Protein AF-0000000067827170 (afdb_homodimer)

pLDDT: mean 84.2, std 17.46, range [22.89, 98.19]

Secondary structure (DSSP, 8-state):
---------------EE-------SS-TTTTHHHHHHHHHHHH-SS-B--HHHHHHHHHHHHHHHTT-EEEEETTS-EES---EEEEETTTTEEEEEEEE-TT----HHHHHHHHHH--SSEEEEEEEEEEEEEEE-SS-EEEEEEE----HHHHHHHH-TT-SEEEEE---SSEEEEEEEETTEEEEEEEE-SSSEEEEEEETT----HHHHHHHHHHHHHHHHHHHHHHHHHHHTTS-TT-HHHHHHHHHHHHHHHHHHHHHHHHHHT----S-GGG--HHHHHHHHGGGS-HHHHHHHHHH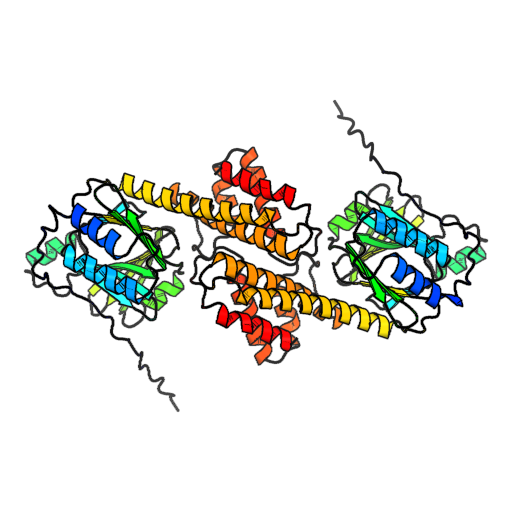HHHHHHHHS--------HHHHHHHHHHHHHH-/---------------EE-------SS-TTTTHHHHHHHHHHHH-SS-B--HHHHHHHHHHHHHHHTT-EEEEETTS-EES---EEEEETTTTEEEEEEEE-TT----HHHHHHHHHH--SSEEEEEEEEEEEEEEE-SS-EEEEEEE----HHHHHHHH-TT-SEEEEE---SSEEEEEEEETTEEEEEEEE-SSSEEEEEEETT----HHHHHHHHHHHHHHHHHHHHHHHHHHHTTS-TT-HHHHHHHHHHHHHHHHHHHHHHHHHHT----S-GGG--HHHHHHHHGGGS-HHHHHHHHHHHHHHHHHHS--------HHHHHHHHHHHHHH-

Structure (mmCIF, N/CA/C/O backbone):
data_AF-0000000067827170-model_v1
#
loop_
_entity.id
_entity.type
_entity.pdbx_description
1 polymer 'Sll1401 protein'
#
loop_
_atom_site.group_PDB
_atom_site.id
_atom_site.type_symbol
_atom_site.label_atom_id
_atom_site.label_alt_id
_atom_site.label_comp_id
_atom_site.label_asym_id
_atom_site.label_entity_id
_atom_site.label_seq_id
_atom_site.pdbx_PDB_ins_code
_atom_site.Cartn_x
_atom_site.Cartn_y
_atom_site.Cartn_z
_atom_site.occupancy
_atom_site.B_iso_or_equiv
_atom_site.auth_seq_id
_atom_site.auth_comp_id
_atom_site.auth_asym_id
_atom_site.auth_atom_id
_atom_site.pdbx_PDB_model_num
ATOM 1 N N . MET A 1 1 ? -46.312 14.75 2.396 1 23.09 1 MET A N 1
ATOM 2 C CA . MET A 1 1 ? -45.906 14.984 3.783 1 23.09 1 MET A CA 1
ATOM 3 C C . MET A 1 1 ? -44.438 15.344 3.879 1 23.09 1 MET A C 1
ATOM 5 O O . MET A 1 1 ? -43.562 14.617 3.361 1 23.09 1 MET A O 1
ATOM 9 N N . ARG A 1 2 ? -44.031 16.672 4 1 23 2 ARG A N 1
ATOM 10 C CA . ARG A 1 2 ? -42.781 17.453 3.965 1 23 2 ARG A CA 1
ATOM 11 C C . ARG A 1 2 ? -41.875 17.109 5.137 1 23 2 ARG A C 1
ATOM 13 O O . ARG A 1 2 ? -42.281 17.203 6.297 1 23 2 ARG A O 1
ATOM 20 N N . TYR A 1 3 ? -41.219 16.031 5.035 1 24.3 3 TYR A N 1
ATOM 21 C CA . TYR A 1 3 ? -40.438 15.609 6.188 1 24.3 3 TYR A CA 1
ATOM 22 C C . TYR A 1 3 ? -39.5 16.734 6.652 1 24.3 3 TYR A C 1
ATOM 24 O O . TYR A 1 3 ? -38.812 17.375 5.836 1 24.3 3 TYR A O 1
ATOM 32 N N . LYS A 1 4 ? -39.844 17.516 7.754 1 23.12 4 LYS A N 1
ATOM 33 C CA . LYS A 1 4 ? -39.125 18.609 8.43 1 23.12 4 LYS A CA 1
ATOM 34 C C . LYS A 1 4 ? -37.75 18.172 8.906 1 23.12 4 LYS A C 1
ATOM 36 O O . LYS A 1 4 ? -37.625 17.25 9.719 1 23.12 4 LYS A O 1
ATOM 41 N N . VAL A 1 5 ? -36.844 18.078 8.031 1 22.89 5 VAL A N 1
ATOM 42 C CA . VAL A 1 5 ? -35.469 17.766 8.336 1 22.89 5 VAL A CA 1
ATOM 43 C C . VAL A 1 5 ? -34.969 18.672 9.461 1 22.89 5 VAL A C 1
ATOM 45 O O . VAL A 1 5 ? -34.969 19.891 9.336 1 22.89 5 VAL A O 1
ATOM 48 N N . ASP A 1 6 ? -35.312 18.281 10.719 1 23.28 6 ASP A N 1
ATOM 49 C CA . ASP A 1 6 ? -34.875 18.953 11.945 1 23.28 6 ASP A CA 1
ATOM 50 C C . ASP A 1 6 ? -33.406 19.281 11.891 1 23.28 6 ASP A C 1
ATOM 52 O O . ASP A 1 6 ? -32.562 18.391 11.734 1 23.28 6 ASP A O 1
ATOM 56 N N . LEU A 1 7 ? -33 20.375 11.406 1 23.2 7 LEU A N 1
ATOM 57 C CA . LEU A 1 7 ? -31.781 21.172 11.227 1 23.2 7 LEU A CA 1
ATOM 58 C C . LEU A 1 7 ? -31.047 21.344 12.555 1 23.2 7 LEU A C 1
ATOM 60 O O . LEU A 1 7 ? -30.328 22.328 12.742 1 23.2 7 LEU A O 1
ATOM 64 N N . GLU A 1 8 ? -31.609 20.734 13.68 1 26.3 8 GLU A N 1
ATOM 65 C CA . GLU A 1 8 ? -30.906 21.094 14.906 1 26.3 8 GLU A CA 1
ATOM 66 C C . GLU A 1 8 ? -29.422 20.734 14.812 1 26.3 8 GLU A C 1
ATOM 68 O O . GLU A 1 8 ? -29.062 19.562 14.766 1 26.3 8 GLU A O 1
ATOM 73 N N . SER A 1 9 ? -28.734 21.438 14.039 1 23.7 9 SER A N 1
ATOM 74 C CA . SER A 1 9 ? -27.281 21.328 13.922 1 23.7 9 SER A CA 1
ATOM 75 C C . SER A 1 9 ? -26.609 21.406 15.281 1 23.7 9 SER A C 1
ATOM 77 O O . SER A 1 9 ? -26.812 22.375 16.031 1 23.7 9 SER A O 1
ATOM 79 N N . PRO A 1 10 ? -26.531 20.391 16.125 1 28.98 10 PRO A N 1
ATOM 80 C CA . PRO A 1 10 ? -25.891 20.484 17.453 1 28.98 10 PRO A CA 1
ATOM 81 C C . PRO A 1 10 ? -24.562 21.219 17.406 1 28.98 10 PRO A C 1
ATOM 83 O O . PRO A 1 10 ? -23.578 20.688 16.875 1 28.98 10 PRO A O 1
ATOM 86 N N . PHE A 1 11 ? -24.5 22.484 17.016 1 26.69 11 PHE A N 1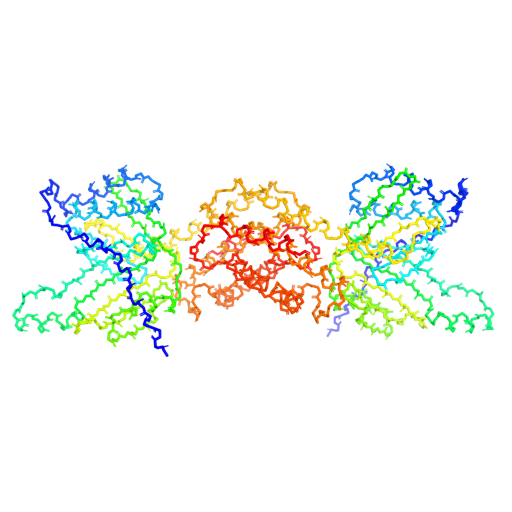
ATOM 87 C CA . PHE A 1 11 ? -23.328 23.359 17.172 1 26.69 11 PHE A CA 1
ATOM 88 C C . PHE A 1 11 ? -22.75 23.25 18.578 1 26.69 11 PHE A C 1
ATOM 90 O O . PHE A 1 11 ? -23.406 23.641 19.547 1 26.69 11 PHE A O 1
ATOM 97 N N . TYR A 1 12 ? -22.062 22.234 18.859 1 27.62 12 TYR A N 1
ATOM 98 C CA . TYR A 1 12 ? -21.344 22.125 20.125 1 27.62 12 TYR A CA 1
ATOM 99 C C . TYR A 1 12 ? -20.672 23.438 20.484 1 27.62 12 TYR A C 1
ATOM 101 O O . TYR A 1 12 ? -20.312 24.219 19.594 1 27.62 12 TYR A O 1
ATOM 109 N N . PRO A 1 13 ? -20.719 23.906 21.766 1 27.84 13 PRO A N 1
ATOM 110 C CA . PRO A 1 13 ? -20.156 25.141 22.297 1 27.84 13 PRO A CA 1
ATOM 111 C C . PRO A 1 13 ? -18.688 25.312 21.953 1 27.84 13 PRO A C 1
ATOM 113 O O . PRO A 1 13 ? -17.891 24.375 22.125 1 27.84 13 PRO A O 1
ATOM 116 N N . HIS A 1 14 ? -18.297 25.969 20.938 1 29.64 14 HIS A N 1
ATOM 117 C CA . HIS A 1 14 ? -16.969 26.484 20.641 1 29.64 14 HIS A CA 1
ATOM 118 C C . HIS A 1 14 ? -16.406 27.234 21.844 1 29.64 14 HIS A C 1
ATOM 120 O O . HIS A 1 14 ? -17.016 28.188 22.328 1 29.64 14 HIS A O 1
ATOM 126 N N . TYR A 1 15 ? -15.711 26.641 22.703 1 28.66 15 TYR A N 1
ATOM 127 C CA . TYR A 1 15 ? -15.062 27.391 23.766 1 28.66 15 TYR A CA 1
ATOM 128 C C . TYR A 1 15 ? -14.117 28.453 23.188 1 28.66 15 TYR A C 1
ATOM 130 O O . TYR A 1 15 ? -13.133 28.125 22.531 1 28.66 15 TYR A O 1
ATOM 138 N N . LEU A 1 16 ? -14.617 29.469 22.797 1 34.06 16 LEU A N 1
ATOM 139 C CA . LEU A 1 16 ? -13.781 30.641 22.562 1 34.06 16 LEU A CA 1
ATOM 140 C C . LEU A 1 16 ? -13.133 31.109 23.844 1 34.06 16 LEU A C 1
ATOM 142 O O . LEU A 1 16 ? -13.82 31.484 24.797 1 34.06 16 LEU A O 1
ATOM 146 N N . TYR A 1 17 ? -12.008 30.672 24.172 1 34.16 17 TYR A N 1
ATOM 147 C CA . TYR A 1 17 ? -11.312 31.219 25.312 1 34.16 17 TYR A CA 1
ATOM 148 C C . TYR A 1 17 ? -10.734 32.594 25 1 34.16 17 TYR A C 1
ATOM 150 O O . TYR A 1 17 ? -9.891 32.719 24.109 1 34.16 17 TYR A O 1
ATOM 158 N N . VAL A 1 18 ? -11.477 33.594 25.234 1 34.88 18 VAL A N 1
ATOM 159 C CA . VAL A 1 18 ? -10.906 34.938 25.266 1 34.88 18 VAL A CA 1
ATOM 160 C C . VAL A 1 18 ? -10.18 35.156 26.578 1 34.88 18 VAL A C 1
ATOM 162 O O . VAL A 1 18 ? -10.797 35.125 27.656 1 34.88 18 VAL A O 1
ATOM 165 N N . ILE A 1 19 ? -8.992 34.844 26.672 1 36.28 19 ILE A N 1
ATOM 166 C CA . ILE A 1 19 ? -8.234 34.969 27.906 1 36.28 19 ILE A CA 1
ATOM 167 C C . ILE A 1 19 ? -7.992 36.438 28.219 1 36.28 19 ILE A C 1
ATOM 169 O O . ILE A 1 19 ? -7.496 37.188 27.375 1 36.28 19 ILE A O 1
ATOM 173 N N . ARG A 1 20 ? -8.75 37 29.141 1 39.06 20 ARG A N 1
ATOM 174 C CA . ARG A 1 20 ? -8.438 38.281 29.75 1 39.06 20 ARG A CA 1
ATOM 175 C C . ARG A 1 20 ? -7.102 38.25 30.484 1 39.06 20 ARG A C 1
ATOM 177 O O . ARG A 1 20 ? -6.75 37.219 31.078 1 39.06 20 ARG A O 1
ATOM 184 N N . PRO A 1 21 ? -6.223 39.219 30.234 1 39.62 21 PRO A N 1
ATOM 185 C CA . PRO A 1 21 ? -4.883 39.312 30.828 1 39.62 21 PRO A CA 1
ATOM 186 C C . PRO A 1 21 ? -4.895 39.125 32.344 1 39.62 21 PRO A C 1
ATOM 188 O O . PRO A 1 21 ? -5.586 39.844 33.062 1 39.62 21 PRO A O 1
ATOM 191 N N . ARG A 1 22 ? -4.91 38.031 32.844 1 41.22 22 ARG A N 1
ATOM 192 C CA . ARG A 1 22 ? -4.672 37.969 34.281 1 41.22 22 ARG A CA 1
ATOM 193 C C . ARG A 1 22 ? -3.338 38.625 34.656 1 41.22 22 ARG A C 1
ATOM 195 O O . ARG A 1 22 ? -2.479 38.812 33.781 1 41.22 22 ARG A O 1
ATOM 202 N N . ARG A 1 23 ? -3.018 38.906 35.938 1 45.03 23 ARG A N 1
ATOM 203 C CA . ARG A 1 23 ? -1.815 39.469 36.562 1 45.03 23 ARG A CA 1
ATOM 204 C C . ARG A 1 23 ? -0.578 38.656 36.156 1 45.03 23 ARG A C 1
ATOM 206 O O . ARG A 1 23 ? -0.392 37.531 36.594 1 45.03 23 ARG A O 1
ATOM 213 N N . ILE A 1 24 ? -0.048 38.812 34.969 1 54.78 24 ILE A N 1
ATOM 214 C CA . ILE A 1 24 ? 1.146 38.156 34.438 1 54.78 24 ILE A CA 1
ATOM 215 C C . ILE A 1 24 ? 2.355 38.5 35.281 1 54.78 24 ILE A C 1
ATOM 217 O O . ILE A 1 24 ? 2.686 39.688 35.438 1 54.78 24 ILE A O 1
ATOM 221 N N . CYS A 1 25 ? 2.762 37.719 36.219 1 61.5 25 CYS A N 1
ATOM 222 C CA . CYS A 1 25 ? 3.918 37.969 37.062 1 61.5 25 CYS A CA 1
ATOM 223 C C . CYS A 1 25 ? 5.156 38.281 36.219 1 61.5 25 CYS A C 1
ATOM 225 O O . CYS A 1 25 ? 6.02 39.062 36.625 1 61.5 25 CYS A O 1
ATOM 227 N N . MET A 1 26 ? 5.223 37.719 35.031 1 73.5 26 MET A N 1
ATOM 228 C CA . MET A 1 26 ? 6.367 37.969 34.156 1 73.5 26 MET A CA 1
ATOM 229 C C . MET A 1 26 ? 5.977 38.875 33 1 73.5 26 MET A C 1
ATOM 231 O O . MET A 1 26 ? 4.828 38.875 32.562 1 73.5 26 MET A O 1
ATOM 235 N N . ASP A 1 27 ? 6.898 39.75 32.656 1 84.38 27 ASP A N 1
ATOM 236 C CA . ASP A 1 27 ? 6.707 40.594 31.484 1 84.38 27 ASP A CA 1
ATOM 237 C C . ASP A 1 27 ? 6.727 39.781 30.203 1 84.38 27 ASP A C 1
ATOM 239 O O . ASP A 1 27 ? 7.73 39.125 29.875 1 84.38 27 ASP A O 1
ATOM 243 N N . PRO A 1 28 ? 5.676 39.719 29.484 1 84.12 28 PRO A N 1
ATOM 244 C CA . PRO A 1 28 ? 5.559 38.875 28.312 1 84.12 28 PRO A CA 1
ATOM 245 C C . PRO A 1 28 ? 6.617 39.156 27.25 1 84.12 28 PRO A C 1
ATOM 247 O O . PRO A 1 28 ? 6.914 38.312 26.406 1 84.12 28 PRO A O 1
ATOM 250 N N . ILE A 1 29 ? 7.117 40.281 27.203 1 85 29 ILE A N 1
ATOM 251 C CA . ILE A 1 29 ? 8.117 40.656 26.203 1 85 29 ILE A CA 1
ATOM 252 C C . ILE A 1 29 ? 9.516 40.406 26.766 1 85 29 ILE A C 1
ATOM 254 O O . ILE A 1 29 ? 10.305 39.656 26.188 1 85 29 ILE A O 1
ATOM 258 N N . LYS A 1 30 ? 9.82 40.906 27.922 1 87.5 30 LYS A N 1
ATOM 259 C CA . LYS A 1 30 ? 11.148 40.812 28.516 1 87.5 30 LYS A CA 1
ATOM 260 C C . LYS A 1 30 ? 11.445 39.375 28.984 1 87.5 30 LYS A C 1
ATOM 262 O O . LYS A 1 30 ? 12.586 38.906 28.891 1 87.5 30 LYS A O 1
ATOM 267 N N . ASP A 1 31 ? 10.461 38.719 29.422 1 90.81 31 ASP A N 1
ATOM 268 C CA . ASP A 1 31 ? 10.641 37.375 30 1 90.81 31 ASP A CA 1
ATOM 269 C C . ASP A 1 31 ? 10.141 36.281 29.047 1 90.81 31 ASP A C 1
ATOM 271 O O . ASP A 1 31 ? 9.859 35.156 29.453 1 90.81 31 ASP A O 1
ATOM 275 N N . SER A 1 32 ? 9.992 36.688 27.828 1 92.44 32 SER A N 1
ATOM 276 C CA . SER A 1 32 ? 9.352 35.812 26.859 1 92.44 32 SER A CA 1
ATOM 277 C C . SER A 1 32 ? 10.102 34.5 26.734 1 92.44 32 SER A C 1
ATOM 279 O O . SER A 1 32 ? 9.484 33.406 26.656 1 92.44 32 SER A O 1
ATOM 281 N N . HIS A 1 33 ? 11.422 34.531 26.797 1 93.88 33 HIS A N 1
ATOM 282 C CA . HIS A 1 33 ? 12.219 33.312 26.703 1 93.88 33 HIS A CA 1
ATOM 283 C C . HIS A 1 33 ? 11.984 32.406 27.906 1 93.88 33 HIS A C 1
ATOM 285 O O . HIS A 1 33 ? 11.812 31.203 27.75 1 93.88 33 HIS A O 1
ATOM 291 N N . LYS A 1 34 ? 11.977 33 29 1 93.25 34 LYS A N 1
ATOM 292 C CA . LYS A 1 34 ? 11.75 32.219 30.219 1 93.25 34 LYS A CA 1
ATOM 293 C C . LYS A 1 34 ? 10.359 31.609 30.25 1 93.25 34 LYS A C 1
ATOM 295 O O . LYS A 1 34 ? 10.172 30.484 30.719 1 93.25 34 LYS A O 1
ATOM 300 N N . ILE A 1 35 ? 9.398 32.344 29.781 1 94.88 35 ILE A N 1
ATOM 301 C CA . ILE A 1 35 ? 8.023 31.859 29.719 1 94.88 35 ILE A CA 1
ATOM 302 C C . ILE A 1 35 ? 7.941 30.609 28.844 1 94.88 35 ILE A C 1
ATOM 304 O O . ILE A 1 35 ? 7.363 29.594 29.234 1 94.88 35 ILE A O 1
ATOM 308 N N . PHE A 1 36 ? 8.555 30.688 27.672 1 96.12 36 PHE A N 1
ATOM 309 C CA . PHE A 1 36 ? 8.523 29.578 26.734 1 96.12 36 PHE A CA 1
ATOM 310 C C . PHE A 1 36 ? 9.266 28.375 27.312 1 96.12 36 PHE A C 1
ATOM 312 O O . PHE A 1 36 ? 8.82 27.234 27.141 1 96.12 36 PHE A O 1
ATOM 319 N N . LYS A 1 37 ? 10.352 28.625 27.906 1 93.94 37 LYS A N 1
ATOM 320 C CA . LYS A 1 37 ? 11.086 27.547 28.547 1 93.94 37 LYS A CA 1
ATOM 321 C C . LYS A 1 37 ? 10.242 26.875 29.625 1 93.94 37 LYS A C 1
ATOM 323 O O . LYS A 1 37 ? 10.211 25.641 29.719 1 93.94 37 LYS A O 1
ATOM 328 N N . GLY A 1 38 ? 9.617 27.641 30.438 1 93.62 38 GLY A N 1
ATOM 329 C CA . GLY A 1 38 ? 8.742 27.094 31.469 1 93.62 38 GLY A CA 1
ATOM 330 C C . GLY A 1 38 ? 7.613 26.25 30.906 1 93.62 38 GLY A C 1
ATOM 331 O O . GLY A 1 38 ? 7.27 25.219 31.469 1 93.62 38 GLY A O 1
ATOM 332 N N . LEU A 1 39 ? 6.988 26.719 29.797 1 94.56 39 LEU A N 1
ATOM 333 C CA . LEU A 1 39 ? 5.922 25.969 29.156 1 94.56 39 LEU A CA 1
ATOM 334 C C . LEU A 1 39 ? 6.441 24.625 28.625 1 94.56 39 LEU A C 1
ATOM 336 O O . LEU A 1 39 ? 5.773 23.609 28.75 1 94.56 39 LEU A O 1
ATOM 340 N N . ALA A 1 40 ? 7.598 24.703 28 1 94.38 40 ALA A N 1
ATOM 341 C CA . ALA A 1 40 ? 8.203 23.469 27.469 1 94.38 40 ALA A CA 1
ATOM 342 C C . ALA A 1 40 ? 8.469 22.469 28.594 1 94.38 40 ALA A C 1
ATOM 344 O O . ALA A 1 40 ? 8.297 21.266 28.406 1 94.38 40 ALA A O 1
ATOM 345 N N . GLU A 1 41 ? 8.922 22.906 29.688 1 92.81 41 GLU A N 1
ATOM 346 C CA . GLU A 1 41 ? 9.188 22.047 30.844 1 92.81 41 GLU A CA 1
ATOM 347 C C . GLU A 1 41 ? 7.891 21.469 31.406 1 92.81 41 GLU A C 1
ATOM 349 O O . GLU A 1 41 ? 7.844 20.297 31.797 1 92.81 41 GLU A O 1
ATOM 354 N N . LYS A 1 42 ? 6.887 22.234 31.453 1 92.69 42 LYS A N 1
ATOM 355 C CA . LYS A 1 42 ? 5.598 21.797 31.984 1 92.69 42 LYS A CA 1
ATOM 356 C C . LYS A 1 42 ? 5.004 20.688 31.109 1 92.69 42 LYS A C 1
ATOM 358 O O . LYS A 1 42 ? 4.465 19.703 31.641 1 92.69 42 LYS A O 1
ATOM 363 N N . TYR A 1 43 ? 5.031 20.859 29.812 1 92.19 43 TYR A N 1
ATOM 364 C CA . TYR A 1 43 ? 4.363 19.922 28.906 1 92.19 43 TYR A CA 1
ATOM 365 C C . TYR A 1 43 ? 5.316 18.812 28.469 1 92.19 43 TYR A C 1
ATOM 367 O O . TYR A 1 43 ? 4.887 17.812 27.906 1 92.19 43 TYR A O 1
ATOM 375 N N . GLY A 1 44 ? 6.582 18.984 28.781 1 84.38 44 GLY A N 1
ATOM 376 C CA . GLY A 1 44 ? 7.551 17.938 28.484 1 84.38 44 GLY A CA 1
ATOM 377 C C . GLY A 1 44 ? 8.039 17.984 27.047 1 84.38 44 GLY A C 1
ATOM 378 O O . GLY A 1 44 ? 7.648 18.875 26.281 1 84.38 44 GLY A O 1
ATOM 379 N N . ASN A 1 45 ? 8.891 17.062 26.766 1 77.62 45 ASN A N 1
ATOM 380 C CA . ASN A 1 45 ? 9.523 17.016 25.453 1 77.62 45 ASN A CA 1
ATOM 381 C C . ASN A 1 45 ? 8.789 16.078 24.5 1 77.62 45 ASN A C 1
ATOM 383 O O . ASN A 1 45 ? 9.32 15.719 23.453 1 77.62 45 ASN A O 1
ATOM 387 N N . LYS A 1 46 ? 7.621 15.758 24.953 1 81.94 46 LYS A N 1
ATOM 388 C CA . LYS A 1 46 ? 6.875 14.82 24.125 1 81.94 46 LYS A CA 1
ATOM 389 C C . LYS A 1 46 ? 5.785 15.539 23.328 1 81.94 46 LYS A C 1
ATOM 391 O O . LYS A 1 46 ? 5.477 16.703 23.594 1 81.94 46 LYS A O 1
ATOM 396 N N . ASN A 1 47 ? 5.281 14.836 22.297 1 86.5 47 ASN A N 1
ATOM 397 C CA . ASN A 1 47 ? 4.223 15.359 21.438 1 86.5 47 ASN A CA 1
ATOM 398 C C . ASN A 1 47 ? 2.939 15.609 22.219 1 86.5 47 ASN A C 1
ATOM 400 O O . ASN A 1 47 ? 2.49 14.75 22.984 1 86.5 47 ASN A O 1
ATOM 404 N N . ILE A 1 48 ? 2.467 16.844 22.125 1 90.56 48 ILE A N 1
ATOM 405 C CA . ILE A 1 48 ? 1.156 17.172 22.672 1 90.56 48 ILE A CA 1
ATOM 406 C C . ILE A 1 48 ? 0.073 16.844 21.656 1 90.56 48 ILE A C 1
ATOM 408 O O . ILE A 1 48 ? -0.124 17.578 20.672 1 90.56 48 ILE A O 1
ATOM 412 N N . SER A 1 49 ? -0.563 15.742 21.859 1 84.88 49 SER A N 1
ATOM 413 C CA . SER A 1 49 ? -1.523 15.289 20.859 1 84.88 49 SER A CA 1
ATOM 414 C C . SER A 1 49 ? -2.9 15.062 21.469 1 84.88 49 SER A C 1
ATOM 416 O O . SER A 1 49 ? -3.9 14.992 20.766 1 84.88 49 SER A O 1
ATOM 418 N N . ASN A 1 50 ? -2.904 14.969 22.734 1 83.81 50 ASN A N 1
ATOM 419 C CA . ASN A 1 50 ? -4.172 14.812 23.438 1 83.81 50 ASN A CA 1
ATOM 420 C C . ASN A 1 50 ? -5.012 16.078 23.375 1 83.81 50 ASN A C 1
ATOM 422 O O . ASN A 1 50 ? -4.5 17.188 23.609 1 83.81 50 ASN A O 1
ATOM 426 N N . ARG A 1 51 ? -6.293 15.867 23.109 1 84.5 51 ARG A N 1
ATOM 427 C CA . ARG A 1 51 ? -7.211 16.984 22.891 1 84.5 51 ARG A CA 1
ATOM 428 C C . ARG A 1 51 ? -7.234 17.906 24.094 1 84.5 51 ARG A C 1
ATOM 430 O O . ARG A 1 51 ? -7.215 19.141 23.938 1 84.5 51 ARG A O 1
ATOM 437 N N . VAL A 1 52 ? -7.27 17.281 25.188 1 86.5 52 VAL A N 1
ATOM 438 C CA . VAL A 1 52 ? -7.34 18.078 26.406 1 86.5 52 VAL A CA 1
ATOM 439 C C . VAL A 1 52 ? -6.039 18.844 26.594 1 86.5 52 VAL A C 1
ATOM 441 O O . VAL A 1 52 ? -6.055 20.016 26.969 1 86.5 52 VAL A O 1
ATOM 444 N N . GLN A 1 53 ? -5.016 18.266 26.266 1 91.25 53 GLN A N 1
ATOM 445 C CA . GLN A 1 53 ? -3.709 18.891 26.453 1 91.25 53 GLN A CA 1
ATOM 446 C C . GLN A 1 53 ? -3.51 20.031 25.469 1 91.25 53 GLN A C 1
ATOM 448 O O . GLN A 1 53 ? -2.846 21.031 25.781 1 91.25 53 GLN A O 1
ATOM 453 N N . VAL A 1 54 ? -4.09 19.891 24.328 1 94.38 54 VAL A N 1
ATOM 454 C CA . VAL A 1 54 ? -3.949 20.938 23.312 1 94.38 54 VAL A CA 1
ATOM 455 C C . VAL A 1 54 ? -4.633 22.219 23.781 1 94.38 54 VAL A C 1
ATOM 457 O O . VAL A 1 54 ? -4.039 23.297 23.719 1 94.38 54 VAL A O 1
ATOM 460 N N . ALA A 1 55 ? -5.832 22.078 24.25 1 94.25 55 ALA A N 1
ATOM 461 C CA . ALA A 1 55 ? -6.582 23.234 24.734 1 94.25 55 ALA A CA 1
ATOM 462 C C . ALA A 1 55 ? -5.883 23.859 25.938 1 94.25 55 ALA A C 1
ATOM 464 O O . ALA A 1 55 ? -5.766 25.094 26.016 1 94.25 55 ALA A O 1
ATOM 465 N N . ASP A 1 56 ? -5.438 23.016 26.828 1 94.69 56 ASP A N 1
ATOM 466 C CA . ASP A 1 56 ? -4.746 23.5 28.016 1 94.69 56 ASP A CA 1
ATOM 467 C C . ASP A 1 56 ? -3.457 24.234 27.641 1 94.69 56 ASP A C 1
ATOM 469 O O . ASP A 1 56 ? -3.107 25.234 28.25 1 94.69 56 ASP A O 1
ATOM 473 N N . PHE A 1 57 ? -2.805 23.734 26.719 1 96.44 57 PHE A N 1
ATOM 474 C CA . PHE A 1 57 ? -1.559 24.344 26.281 1 96.44 57 PHE A CA 1
ATOM 475 C C . PHE A 1 57 ? -1.8 25.781 25.797 1 96.44 57 PHE A C 1
ATOM 477 O O . PHE A 1 57 ? -1.081 26.703 26.172 1 96.44 57 PHE A O 1
ATOM 484 N N . PHE A 1 58 ? -2.787 25.969 24.969 1 96.94 58 PHE A N 1
ATOM 485 C CA . PHE A 1 58 ? -3.023 27.297 24.406 1 96.94 58 PHE A CA 1
ATOM 486 C C . PHE A 1 58 ? -3.572 28.25 25.469 1 96.94 58 PHE A C 1
ATOM 488 O O . PHE A 1 58 ? -3.281 29.438 25.438 1 96.94 58 PHE A O 1
ATOM 495 N N . LYS A 1 59 ? -4.328 27.734 26.359 1 95.81 59 LYS A N 1
ATOM 496 C CA . LYS A 1 59 ? -4.758 28.547 27.5 1 95.81 59 LYS A CA 1
ATOM 497 C C . LYS A 1 59 ? -3.557 29.062 28.297 1 95.81 59 LYS A C 1
ATOM 499 O O . LYS A 1 59 ? -3.459 30.25 28.578 1 95.81 59 LYS A O 1
ATOM 504 N N . ASP A 1 60 ? -2.688 28.141 28.578 1 95.5 60 ASP A N 1
ATOM 505 C CA . ASP A 1 60 ? -1.486 28.484 29.328 1 95.5 60 ASP A CA 1
ATOM 506 C C . ASP A 1 60 ? -0.61 29.469 28.547 1 95.5 60 ASP A C 1
ATOM 508 O O . ASP A 1 60 ? -0.069 30.422 29.125 1 95.5 60 ASP A O 1
ATOM 512 N N . LEU A 1 61 ? -0.49 29.219 27.312 1 96.06 61 LEU A N 1
ATOM 513 C CA . LEU A 1 61 ? 0.337 30.047 26.453 1 96.06 61 LEU A CA 1
ATOM 514 C C . LEU A 1 61 ? -0.181 31.484 26.438 1 96.06 61 LEU A C 1
ATOM 516 O O . LEU A 1 61 ? 0.587 32.438 26.641 1 96.06 61 LEU A O 1
ATOM 520 N N . LEU A 1 62 ? -1.416 31.641 26.219 1 95.38 62 LEU A N 1
ATOM 521 C CA . LEU A 1 62 ? -2.008 32.969 26.109 1 95.38 62 LEU A CA 1
ATOM 522 C C . LEU A 1 62 ? -2.037 33.656 27.453 1 95.38 62 LEU A C 1
ATOM 524 O O . LEU A 1 62 ? -1.86 34.875 27.547 1 95.38 62 LEU A O 1
ATOM 528 N N . GLU A 1 63 ? -2.279 32.906 28.484 1 94.5 63 GLU A N 1
ATOM 529 C CA . GLU A 1 63 ? -2.268 33.5 29.812 1 94.5 63 GLU A CA 1
ATOM 530 C C . GLU A 1 63 ? -0.876 34 30.203 1 94.5 63 GLU A C 1
ATOM 532 O O . GLU A 1 63 ? -0.734 35.062 30.797 1 94.5 63 GLU A O 1
ATOM 537 N N . ALA A 1 64 ? 0.09 33.219 29.844 1 93.5 64 ALA A N 1
ATOM 538 C CA . ALA A 1 64 ? 1.46 33.531 30.234 1 93.5 64 ALA A CA 1
ATOM 539 C C . ALA A 1 64 ? 2.033 34.656 29.391 1 93.5 64 ALA A C 1
ATOM 541 O O . ALA A 1 64 ? 2.881 35.438 29.859 1 93.5 64 ALA A O 1
ATOM 542 N N . THR A 1 65 ? 1.597 34.844 28.203 1 95 65 THR A N 1
ATOM 543 C CA . THR A 1 65 ? 2.248 35.781 27.281 1 95 65 THR A CA 1
ATOM 544 C C . THR A 1 65 ? 1.326 36.938 26.953 1 95 65 THR A C 1
ATOM 546 O O . THR A 1 65 ? 1.756 37.938 26.344 1 95 65 THR A O 1
ATOM 549 N N . GLY A 1 66 ? 0.021 36.844 27.312 1 92.5 66 GLY A N 1
ATOM 550 C CA . GLY A 1 66 ? -0.952 37.812 26.859 1 92.5 66 GLY A CA 1
ATOM 551 C C . GLY A 1 66 ? -1.19 37.781 25.359 1 92.5 66 GLY A C 1
ATOM 552 O O . GLY A 1 66 ? -1.679 38.75 24.781 1 92.5 66 GLY A O 1
ATOM 553 N N . GLY A 1 67 ? -0.692 36.688 24.766 1 95.5 67 GLY A N 1
ATOM 554 C CA . GLY A 1 67 ? -0.852 36.531 23.328 1 95.5 67 GLY A CA 1
ATOM 555 C C . GLY A 1 67 ? 0.288 37.156 22.547 1 95.5 67 GLY A C 1
ATOM 556 O O . GLY A 1 67 ? 0.367 36.969 21.328 1 95.5 67 GLY A O 1
ATOM 557 N N . LEU A 1 68 ? 1.183 37.844 23.219 1 95.31 68 LEU A N 1
ATOM 558 C CA . LEU A 1 68 ? 2.285 38.531 22.547 1 95.31 68 LEU A CA 1
ATOM 559 C C . LEU A 1 68 ? 3.4 37.562 22.203 1 95.31 68 LEU A C 1
ATOM 561 O O . LEU A 1 68 ? 4.422 37.5 22.891 1 95.31 68 LEU A O 1
ATOM 565 N N . ILE A 1 69 ? 3.227 36.844 21.109 1 95.81 69 ILE A N 1
ATOM 566 C CA . ILE A 1 69 ? 4.191 35.875 20.625 1 95.81 69 ILE A CA 1
ATOM 567 C C . ILE A 1 69 ? 4.359 36.031 19.109 1 95.81 69 ILE A C 1
ATOM 569 O O . ILE A 1 69 ? 3.557 36.688 18.453 1 95.81 69 ILE A O 1
ATOM 573 N N . ILE A 1 70 ? 5.422 35.5 18.594 1 96.56 70 ILE A N 1
ATOM 574 C CA . ILE A 1 70 ? 5.625 35.438 17.141 1 96.56 70 ILE A CA 1
ATOM 575 C C . ILE A 1 70 ? 5.148 34.094 16.609 1 96.56 70 ILE A C 1
ATOM 577 O O . ILE A 1 70 ? 5.418 33.062 17.219 1 96.56 70 ILE A O 1
ATOM 581 N N . VAL A 1 71 ? 4.324 34.094 15.602 1 97.62 71 VAL A N 1
ATOM 582 C CA . VAL A 1 71 ? 3.939 32.906 14.867 1 97.62 71 VAL A CA 1
ATOM 583 C C . VAL A 1 71 ? 4.441 33 13.422 1 97.62 71 VAL A C 1
ATOM 585 O O . VAL A 1 71 ? 4.031 33.906 12.68 1 97.62 71 VAL A O 1
ATOM 588 N N . ASP A 1 72 ? 5.379 32.156 13.094 1 97.06 72 ASP A N 1
ATOM 589 C CA . ASP A 1 72 ? 5.871 32.062 11.727 1 97.06 72 ASP A CA 1
ATOM 590 C C . ASP A 1 72 ? 5.246 30.891 10.977 1 97.06 72 ASP A C 1
ATOM 592 O O . ASP A 1 72 ? 4.98 29.844 11.578 1 97.06 72 ASP A O 1
ATOM 596 N N . PHE A 1 73 ? 5.031 31.109 9.727 1 95 73 PHE A N 1
ATOM 597 C CA . PHE A 1 73 ? 4.445 30.062 8.883 1 95 73 PHE A CA 1
ATOM 598 C C . PHE A 1 73 ? 5.414 29.656 7.777 1 95 73 PHE A C 1
ATOM 600 O O . PHE A 1 73 ? 6.414 30.344 7.539 1 95 73 PHE A O 1
ATOM 607 N N . LEU A 1 74 ? 5.098 28.562 7.133 1 92.06 74 LEU A N 1
ATOM 608 C CA . LEU A 1 74 ? 5.941 28.016 6.082 1 92.06 74 LEU A CA 1
ATOM 609 C C . LEU A 1 74 ? 5.98 28.938 4.871 1 92.06 74 LEU A C 1
ATOM 611 O O . LEU A 1 74 ? 6.902 28.859 4.055 1 92.06 74 LEU A O 1
ATOM 615 N N . ASP A 1 75 ? 4.992 29.766 4.68 1 85 75 ASP A N 1
ATOM 616 C CA . ASP A 1 75 ? 4.961 30.656 3.523 1 85 75 ASP A CA 1
ATOM 617 C C . ASP A 1 75 ? 5.605 32 3.848 1 85 75 ASP A C 1
ATOM 619 O O . ASP A 1 75 ? 5.445 32.969 3.102 1 85 75 ASP A O 1
ATOM 623 N N . MET A 1 76 ? 6.145 32.25 4.93 1 83.69 76 MET A N 1
ATOM 624 C CA . MET A 1 76 ? 6.918 33.406 5.355 1 83.69 76 MET A CA 1
ATOM 625 C C . MET A 1 76 ? 6.008 34.469 5.965 1 83.69 76 MET A C 1
ATOM 627 O O . MET A 1 76 ? 6.477 35.531 6.391 1 83.69 76 MET A O 1
ATOM 631 N N . GLU A 1 77 ? 4.742 34.188 5.953 1 89.19 77 GLU A N 1
ATOM 632 C CA . GLU A 1 77 ? 3.887 35.062 6.75 1 89.19 77 GLU A CA 1
ATOM 633 C C . GLU A 1 77 ? 4.184 34.938 8.242 1 89.19 77 GLU A C 1
ATOM 635 O O . GLU A 1 77 ? 4.684 33.906 8.68 1 89.19 77 GLU A O 1
ATOM 640 N N . ASN A 1 78 ? 3.943 36 8.961 1 94.5 78 ASN A N 1
ATOM 641 C CA . ASN A 1 78 ? 4.211 35.969 10.398 1 94.5 78 ASN A CA 1
ATOM 642 C C . ASN A 1 78 ? 3.195 36.812 11.172 1 94.5 78 ASN A C 1
ATOM 644 O O . ASN A 1 78 ? 2.664 37.781 10.648 1 94.5 78 ASN A O 1
ATOM 648 N N . TRP A 1 79 ? 2.889 36.375 12.266 1 96.5 79 TRP A N 1
ATOM 649 C CA . TRP A 1 79 ? 2.047 37.062 13.219 1 96.5 79 TRP A CA 1
ATOM 650 C C . TRP A 1 79 ? 2.857 37.531 14.43 1 96.5 79 TRP A C 1
ATOM 652 O O . TRP A 1 79 ? 3.877 36.938 14.766 1 96.5 79 TRP A O 1
ATOM 662 N N . ASP A 1 80 ? 2.381 38.562 15.039 1 94.25 80 ASP A N 1
ATOM 663 C CA . ASP A 1 80 ? 3.066 39.062 16.234 1 94.25 80 ASP A CA 1
ATOM 664 C C . ASP A 1 80 ? 2.17 38.938 17.469 1 94.25 80 ASP A C 1
ATOM 666 O O . ASP A 1 80 ? 2.537 39.406 18.547 1 94.25 80 ASP A O 1
ATOM 670 N N . VAL A 1 81 ? 1.048 38.406 17.266 1 95.81 81 VAL A N 1
ATOM 671 C CA . VAL A 1 81 ? 0.119 38.219 18.375 1 95.81 81 VAL A CA 1
ATOM 672 C C . VAL A 1 81 ? -0.887 37.125 18.062 1 95.81 81 VAL A C 1
ATOM 674 O O . VAL A 1 81 ? -1.192 36.875 16.891 1 95.81 81 VAL A O 1
ATOM 677 N N . ILE A 1 82 ? -1.266 36.406 19 1 97.25 82 ILE A N 1
ATOM 678 C CA . ILE A 1 82 ? -2.477 35.594 18.984 1 97.25 82 ILE A CA 1
ATOM 679 C C . ILE A 1 82 ? -3.508 36.188 19.938 1 97.25 82 ILE A C 1
ATOM 681 O O . ILE A 1 82 ? -3.34 36.094 21.156 1 97.25 82 ILE A O 1
ATOM 685 N N . GLU A 1 83 ? -4.562 36.656 19.375 1 96.5 83 GLU A N 1
ATOM 686 C CA . GLU A 1 83 ? -5.539 37.344 20.203 1 96.5 83 GLU A CA 1
ATOM 687 C C . GLU A 1 83 ? -6.414 36.375 20.969 1 96.5 83 GLU A C 1
ATOM 689 O O . GLU A 1 83 ? -6.816 36.625 22.109 1 96.5 83 GLU A O 1
ATOM 694 N N . SER A 1 84 ? -6.734 35.312 20.328 1 96.44 84 SER A N 1
ATOM 695 C CA . SER A 1 84 ? -7.551 34.25 20.922 1 96.44 84 SER A CA 1
ATOM 696 C C . SER A 1 84 ? -7.426 32.938 20.156 1 96.44 84 SER A C 1
ATOM 698 O O . SER A 1 84 ? -6.801 32.906 19.094 1 96.44 84 SER A O 1
ATOM 700 N N . PHE A 1 85 ? -7.922 31.875 20.766 1 97.5 85 PHE A N 1
ATOM 701 C CA . PHE A 1 85 ? -7.961 30.594 20.078 1 97.5 85 PHE A CA 1
ATOM 702 C C . PHE A 1 85 ? -9.266 29.859 20.359 1 97.5 85 PHE A C 1
ATOM 704 O O . PHE A 1 85 ? -9.977 30.203 21.312 1 97.5 85 PHE A O 1
ATOM 711 N N . SER A 1 86 ? -9.641 29 19.484 1 96 86 SER A N 1
ATOM 712 C CA . SER A 1 86 ? -10.727 28.062 19.703 1 96 86 SER A CA 1
ATOM 713 C C . SER A 1 86 ? -10.344 26.656 19.266 1 96 86 SER A C 1
ATOM 715 O O . SER A 1 86 ? -9.547 26.484 18.328 1 96 86 SER A O 1
ATOM 717 N N . PHE A 1 87 ? -10.836 25.734 20.031 1 95.38 87 PHE A N 1
ATOM 718 C CA . PHE A 1 87 ? -10.562 24.328 19.75 1 95.38 87 PHE A CA 1
ATOM 719 C C . PHE A 1 87 ? -11.844 23.5 19.812 1 95.38 87 PHE A C 1
ATOM 721 O O . PHE A 1 87 ? -12.5 23.453 20.844 1 95.38 87 PHE A O 1
ATOM 728 N N . ASP A 1 88 ? -12.148 22.969 18.625 1 92.31 88 ASP A N 1
ATOM 729 C CA . ASP A 1 88 ? -13.289 22.062 18.578 1 92.31 88 ASP A CA 1
ATOM 730 C C . ASP A 1 88 ? -12.867 20.625 18.875 1 92.31 88 ASP A C 1
ATOM 732 O O . ASP A 1 88 ? -12.219 19.984 18.047 1 92.31 88 ASP A O 1
ATOM 736 N N . GLU A 1 89 ? -13.289 20.062 19.953 1 86.31 89 GLU A N 1
ATOM 737 C CA . GLU A 1 89 ? -12.844 18.75 20.406 1 86.31 89 GLU A CA 1
ATOM 738 C C . GLU A 1 89 ? -13.383 17.641 19.484 1 86.31 89 GLU A C 1
ATOM 740 O O . GLU A 1 89 ? -12.742 16.609 19.312 1 86.31 89 GLU A O 1
ATOM 745 N N . LYS A 1 90 ? -14.492 17.859 18.953 1 84.06 90 LYS A N 1
ATOM 746 C CA . LYS A 1 90 ? -15.086 16.828 18.094 1 84.06 90 LYS A CA 1
ATOM 747 C C . LYS A 1 90 ? -14.367 16.75 16.75 1 84.06 90 LYS A C 1
ATOM 749 O O . LYS A 1 90 ? -13.922 15.68 16.328 1 84.06 90 LYS A O 1
ATOM 754 N N . SER A 1 91 ? -14.188 17.906 16.125 1 89.06 91 SER A N 1
ATOM 755 C CA . SER A 1 91 ? -13.547 17.938 14.812 1 89.06 91 SER A CA 1
ATOM 756 C C . SER A 1 91 ? -12.031 18.078 14.938 1 89.06 91 SER A C 1
ATOM 758 O O . SER A 1 91 ? -11.305 17.891 13.961 1 89.06 91 SER A O 1
ATOM 760 N N . GLU A 1 92 ? -11.578 18.469 16.141 1 92.81 92 GLU A N 1
ATOM 761 C CA . GLU A 1 92 ? -10.172 18.688 16.453 1 92.81 92 GLU A CA 1
ATOM 762 C C . GLU A 1 92 ? -9.586 19.828 15.625 1 92.81 92 GLU A C 1
ATOM 764 O O . GLU A 1 92 ? -8.414 19.781 15.242 1 92.81 92 GLU A O 1
ATOM 769 N N . ILE A 1 93 ? -10.477 20.703 15.297 1 96.44 93 ILE A N 1
ATOM 770 C CA . ILE A 1 93 ? -10.039 21.875 14.562 1 96.44 93 ILE A CA 1
ATOM 771 C C . ILE A 1 93 ? -9.57 22.953 15.547 1 96.44 93 ILE A C 1
ATOM 773 O O . ILE A 1 93 ? -10.328 23.375 16.422 1 96.44 93 ILE A O 1
ATOM 777 N N . LEU A 1 94 ? -8.336 23.281 15.414 1 97.44 94 LEU A N 1
ATOM 778 C CA . LEU A 1 94 ? -7.742 24.406 16.141 1 97.44 94 LEU A CA 1
ATOM 779 C C . LEU A 1 94 ? -7.773 25.672 15.305 1 97.44 94 LEU A C 1
ATOM 781 O O . LEU A 1 94 ? -7.336 25.672 14.148 1 97.44 94 LEU A O 1
ATOM 785 N N . THR A 1 95 ? -8.352 26.719 15.859 1 98 95 THR A N 1
ATOM 786 C CA . THR A 1 95 ? -8.352 28.016 15.203 1 98 95 THR A CA 1
ATOM 787 C C . THR A 1 95 ? -7.602 29.047 16.047 1 98 95 THR A C 1
ATOM 789 O O . THR A 1 95 ? -7.93 29.266 17.219 1 98 95 THR A O 1
ATOM 792 N N . LEU A 1 96 ? -6.605 29.641 15.492 1 98.12 96 LEU A N 1
ATOM 793 C CA . LEU A 1 96 ? -5.871 30.75 16.078 1 98.12 96 LEU A CA 1
ATOM 794 C C . LEU A 1 96 ? -6.293 32.062 15.445 1 98.12 96 LEU A C 1
ATOM 796 O O . LEU A 1 96 ? -6.336 32.188 14.219 1 98.12 96 LEU A O 1
ATOM 800 N N . VAL A 1 97 ? -6.555 33.062 16.266 1 98.19 97 VAL A N 1
ATOM 801 C CA . VAL A 1 97 ? -7.031 34.344 15.766 1 98.19 97 VAL A CA 1
ATOM 802 C C . VAL A 1 97 ? -5.914 35.375 15.859 1 98.19 97 VAL A C 1
ATOM 804 O O . VAL A 1 97 ? -5.348 35.594 16.938 1 98.19 97 VAL A O 1
ATOM 807 N N . TRP A 1 98 ? -5.637 35.969 14.781 1 97.5 98 TRP A N 1
ATOM 808 C CA . TRP A 1 98 ? -4.66 37.062 14.742 1 97.5 98 TRP A CA 1
ATOM 809 C C . TRP A 1 98 ? -5.312 38.406 15.102 1 97.5 98 TRP A C 1
ATOM 811 O O . TRP A 1 98 ? -4.926 39.031 16.078 1 97.5 98 TRP A O 1
ATOM 821 N N . HIS A 1 99 ? -6.34 38.719 14.312 1 96 99 HIS A N 1
ATOM 822 C CA . HIS A 1 99 ? -7.102 39.938 14.57 1 96 99 HIS A CA 1
ATOM 823 C C . HIS A 1 99 ? -8.602 39.688 14.438 1 96 99 HIS A C 1
ATOM 825 O O . HIS A 1 99 ? -9.055 39.094 13.461 1 96 99 HIS A O 1
ATOM 831 N N . ASP A 1 100 ? -9.281 40.125 15.422 1 96 100 ASP A N 1
ATOM 832 C CA . ASP A 1 100 ? -10.742 40.125 15.414 1 96 100 ASP A CA 1
ATOM 833 C C . ASP A 1 100 ? -11.297 41.531 15.578 1 96 100 ASP A C 1
ATOM 835 O O . ASP A 1 100 ? -11.305 42.094 16.672 1 96 100 ASP A O 1
ATOM 839 N N . PHE A 1 101 ? -11.844 42.125 14.516 1 93.56 101 PHE A N 1
ATOM 840 C CA . PHE A 1 101 ? -12.305 43.531 14.523 1 93.56 101 PHE A CA 1
ATOM 841 C C . PHE A 1 101 ? -13.828 43.594 14.641 1 93.56 101 PHE A C 1
ATOM 843 O O . PHE A 1 101 ? -14.414 44.656 14.602 1 93.56 101 PHE A O 1
ATOM 850 N N . ARG A 1 102 ? -14.555 42.562 14.734 1 91.44 102 ARG A N 1
ATOM 851 C CA . ARG A 1 102 ? -16.016 42.5 14.641 1 91.44 102 ARG A CA 1
ATOM 852 C C . ARG A 1 102 ? -16.672 43.219 15.812 1 91.44 102 ARG A C 1
ATOM 854 O O . ARG A 1 102 ? -17.75 43.812 15.664 1 91.44 102 ARG A O 1
ATOM 861 N N . LYS A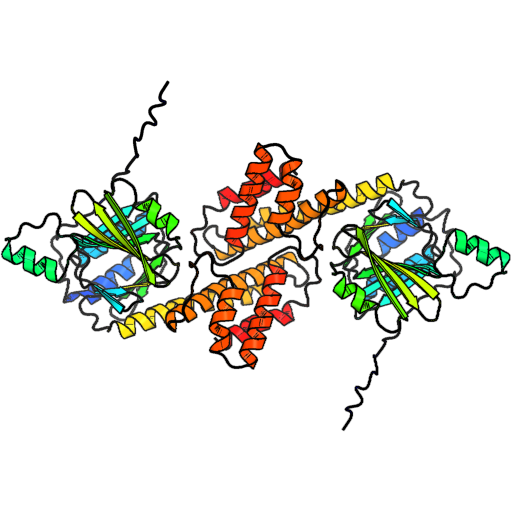 1 103 ? -15.898 43.219 16.875 1 87.06 103 LYS A N 1
ATOM 862 C CA . LYS A 1 103 ? -16.5 43.875 18.031 1 87.06 103 LYS A CA 1
ATOM 863 C C . LYS A 1 103 ? -15.758 45.156 18.375 1 87.06 103 LYS A C 1
ATOM 865 O O . LYS A 1 103 ? -15.961 45.719 19.453 1 87.06 103 LYS A O 1
ATOM 870 N N . LEU A 1 104 ? -14.93 45.531 17.547 1 87.5 104 LEU A N 1
ATOM 871 C CA . LEU A 1 104 ? -14.148 46.75 17.797 1 87.5 104 LEU A CA 1
ATOM 872 C C . LEU A 1 104 ? -14.992 48 17.594 1 87.5 104 LEU A C 1
ATOM 874 O O . LEU A 1 104 ? -15.656 48.156 16.562 1 87.5 104 LEU A O 1
ATOM 878 N N . VAL A 1 105 ? -15.031 48.875 18.562 1 88 105 VAL A N 1
ATOM 879 C CA . VAL A 1 105 ? -15.695 50.156 18.438 1 88 105 VAL A CA 1
ATOM 880 C C . VAL A 1 105 ? -14.695 51.219 17.984 1 88 105 VAL A C 1
ATOM 882 O O . VAL A 1 105 ? -13.703 51.469 18.656 1 88 105 VAL A O 1
ATOM 885 N N . GLU A 1 106 ? -14.859 51.719 16.828 1 86.62 106 GLU A N 1
ATOM 886 C CA . GLU A 1 106 ? -13.922 52.688 16.266 1 86.62 106 GLU A CA 1
ATOM 887 C C . GLU A 1 106 ? -14.656 53.781 15.5 1 86.62 106 GLU A C 1
ATOM 889 O O . GLU A 1 106 ? -15.812 53.594 15.102 1 86.62 106 GLU A O 1
ATOM 894 N N . THR A 1 107 ? -14 54.938 15.398 1 90.12 107 THR A N 1
ATOM 895 C CA . THR A 1 107 ? -14.531 56 14.578 1 90.12 107 THR A CA 1
ATOM 896 C C . THR A 1 107 ? -14.516 55.625 13.102 1 90.12 107 THR A C 1
ATOM 898 O O . THR A 1 107 ? -13.789 54.719 12.703 1 90.12 107 THR A O 1
ATOM 901 N N . GLU A 1 108 ? -15.312 56.375 12.344 1 88.31 108 GLU A N 1
ATOM 902 C CA . GLU A 1 108 ? -15.375 56.094 10.914 1 88.31 108 GLU A CA 1
ATOM 903 C C . GLU A 1 108 ? -14 56.25 10.258 1 88.31 108 GLU A C 1
ATOM 905 O O . GLU A 1 108 ? -13.617 55.438 9.422 1 88.31 108 GLU A O 1
ATOM 910 N N . ARG A 1 109 ? -13.328 57.25 10.664 1 88.38 109 ARG A N 1
ATOM 911 C CA . ARG A 1 109 ? -12.016 57.531 10.094 1 88.38 109 ARG A CA 1
ATOM 912 C C . ARG A 1 109 ? -11.039 56.406 10.406 1 88.38 109 ARG A C 1
ATOM 914 O O . ARG A 1 109 ? -10.305 55.938 9.531 1 88.38 109 ARG A O 1
ATOM 921 N N . ARG A 1 110 ? -11 55.875 11.617 1 87.19 110 ARG A N 1
ATOM 922 C CA . ARG A 1 110 ? -10.125 54.812 12.039 1 87.19 110 ARG A CA 1
ATOM 923 C C . ARG A 1 110 ? -10.508 53.5 11.352 1 87.19 110 ARG A C 1
ATOM 925 O O . ARG A 1 110 ? -9.641 52.688 11.023 1 87.19 110 ARG A O 1
ATOM 932 N N . ARG A 1 111 ? -11.766 53.344 11.211 1 89.56 111 ARG A N 1
ATOM 933 C CA . ARG A 1 111 ? -12.266 52.156 10.539 1 89.56 111 ARG A CA 1
ATOM 934 C C . ARG A 1 111 ? -11.789 52.125 9.086 1 89.56 111 ARG A C 1
ATOM 936 O O . ARG A 1 111 ? -11.367 51.062 8.602 1 89.56 111 ARG A O 1
ATOM 943 N N . GLU A 1 112 ? -11.883 53.219 8.406 1 89.31 112 GLU A N 1
ATOM 944 C CA . GLU A 1 112 ? -11.445 53.312 7.016 1 89.31 112 GLU A CA 1
ATOM 945 C C . GLU A 1 112 ? -9.945 53.031 6.891 1 89.31 112 GLU A C 1
ATOM 947 O O . GLU A 1 112 ? -9.523 52.312 5.977 1 89.31 112 GLU A O 1
ATOM 952 N N . LEU A 1 113 ? -9.203 53.531 7.785 1 89.25 113 LEU A N 1
ATOM 953 C CA . LEU A 1 113 ? -7.766 53.312 7.777 1 89.25 113 LEU A CA 1
ATOM 954 C C . LEU A 1 113 ? -7.441 51.844 8.023 1 89.25 113 LEU A C 1
ATOM 956 O O . LEU A 1 113 ? -6.602 51.25 7.332 1 89.25 113 LEU A O 1
ATOM 960 N N . ARG A 1 114 ? -8.07 51.25 9.062 1 89.81 114 ARG A N 1
ATOM 961 C CA . ARG A 1 114 ? -7.863 49.844 9.375 1 89.81 114 ARG A CA 1
ATOM 962 C C . ARG A 1 114 ? -8.258 48.969 8.203 1 89.81 114 ARG A C 1
ATOM 964 O O . ARG A 1 114 ? -7.547 48.031 7.867 1 89.81 114 ARG A O 1
ATOM 971 N N . GLN A 1 115 ? -9.359 49.312 7.562 1 90.38 115 GLN A N 1
ATOM 972 C CA . GLN A 1 115 ? -9.875 48.469 6.473 1 90.38 115 GLN A CA 1
ATOM 973 C C . GLN A 1 115 ? -8.969 48.562 5.246 1 90.38 115 GLN A C 1
ATOM 975 O O . GLN A 1 115 ? -8.945 47.656 4.422 1 90.38 115 GLN A O 1
ATOM 980 N N . SER A 1 116 ? -8.227 49.625 5.145 1 90.88 116 SER A N 1
ATOM 981 C CA . SER A 1 116 ? -7.262 49.75 4.055 1 90.88 116 SER A CA 1
ATOM 982 C C . SER A 1 116 ? -6.105 48.781 4.238 1 90.88 116 SER A C 1
ATOM 984 O O . SER A 1 116 ? -5.531 48.281 3.258 1 90.88 116 SER A O 1
ATOM 986 N N . LEU A 1 117 ? -5.77 48.438 5.516 1 89.94 117 LEU A N 1
ATOM 987 C CA . LEU A 1 117 ? -4.676 47.531 5.824 1 89.94 117 LEU A CA 1
ATOM 988 C C . LEU A 1 117 ? -5.188 46.094 6.012 1 89.94 117 LEU A C 1
ATOM 990 O O . LEU A 1 117 ? -4.531 45.156 5.598 1 89.94 117 LEU A O 1
ATOM 994 N N . PHE A 1 118 ? -6.383 46.094 6.699 1 93.06 118 PHE A N 1
ATOM 995 C CA . PHE A 1 118 ? -7.031 44.812 6.996 1 93.06 118 PHE A CA 1
ATOM 996 C C . PHE A 1 118 ? -8.477 44.812 6.504 1 93.06 118 PHE A C 1
ATOM 998 O O . PHE A 1 118 ? -9.398 45.062 7.285 1 93.06 118 PHE A O 1
ATOM 1005 N N . PRO A 1 119 ? -8.648 44.406 5.281 1 93.5 119 PRO A N 1
ATOM 1006 C CA . PRO A 1 119 ? -9.969 44.5 4.668 1 93.5 119 PRO A CA 1
ATOM 1007 C C . PRO A 1 119 ? -11 43.594 5.34 1 93.5 119 PRO A C 1
ATOM 1009 O O . PRO A 1 119 ? -12.188 43.906 5.363 1 93.5 119 PRO A O 1
ATOM 1012 N N . ALA A 1 120 ? -10.602 42.531 5.918 1 96.12 120 ALA A N 1
ATOM 1013 C CA . ALA A 1 120 ? -11.539 41.594 6.57 1 96.12 120 ALA A CA 1
ATOM 1014 C C . ALA A 1 120 ? -11.695 41.938 8.047 1 96.12 120 ALA A C 1
ATOM 1016 O O . ALA A 1 120 ? -10.875 42.688 8.617 1 96.12 120 ALA A O 1
ATOM 1017 N N . SER A 1 121 ? -12.812 41.469 8.578 1 95.75 121 SER A N 1
ATOM 1018 C CA . SER A 1 121 ? -13.109 41.719 9.984 1 95.75 121 SER A CA 1
ATOM 1019 C C . SER A 1 121 ? -12.453 40.688 10.891 1 95.75 121 SER A C 1
ATOM 1021 O O . SER A 1 121 ? -12.328 40.906 12.102 1 95.75 121 SER A O 1
ATOM 1023 N N . LEU A 1 122 ? -12.109 39.594 10.312 1 96.88 122 LEU A N 1
ATOM 1024 C CA . LEU A 1 122 ? -11.484 38.5 11.07 1 96.88 122 LEU A CA 1
ATOM 1025 C C . LEU A 1 122 ? -10.367 37.844 10.266 1 96.88 122 LEU A C 1
ATOM 1027 O O . LEU A 1 122 ? -10.555 37.531 9.078 1 96.88 122 LEU A O 1
ATOM 1031 N N . TYR A 1 123 ? -9.188 37.719 10.891 1 97.44 123 TYR A N 1
ATOM 1032 C CA . TYR A 1 123 ? -8.055 36.969 10.336 1 97.44 123 TYR A CA 1
ATOM 1033 C C . TYR A 1 123 ? -7.633 35.844 11.258 1 97.44 123 TYR A C 1
ATOM 1035 O O . TYR A 1 123 ? -7.328 36.062 12.43 1 97.44 123 TYR A O 1
ATOM 1043 N N . SER A 1 124 ? -7.711 34.688 10.742 1 97.94 124 SER A N 1
ATOM 1044 C CA . SER A 1 124 ? -7.383 33.531 11.578 1 97.94 124 SER A CA 1
ATOM 1045 C C . SER A 1 124 ? -6.66 32.469 10.773 1 97.94 124 SER A C 1
ATOM 1047 O O . SER A 1 124 ? -6.578 32.562 9.547 1 97.94 124 SER A O 1
ATOM 1049 N N . CYS A 1 125 ? -6.008 31.531 11.461 1 97.56 125 CYS A N 1
ATOM 1050 C CA . CYS A 1 125 ? -5.402 30.312 10.953 1 97.56 125 CYS A CA 1
ATOM 1051 C C . CYS A 1 125 ? -6.031 29.078 11.602 1 97.56 125 CYS A C 1
ATOM 1053 O O . CYS A 1 125 ? -6.328 29.094 12.797 1 97.56 125 CYS A O 1
ATOM 1055 N N . ALA A 1 126 ? -6.336 28.109 10.781 1 98.12 126 ALA A N 1
ATOM 1056 C CA . ALA A 1 126 ? -6.961 26.906 11.328 1 98.12 126 ALA A CA 1
ATOM 1057 C C . ALA A 1 126 ? -6.289 25.641 10.789 1 98.12 126 ALA A C 1
ATOM 1059 O O . ALA A 1 126 ? -5.656 25.672 9.727 1 98.12 126 ALA A O 1
ATOM 1060 N N . LEU A 1 127 ? -6.34 24.578 11.5 1 97.56 127 LEU A N 1
ATOM 1061 C CA . LEU A 1 127 ? -5.895 23.25 11.086 1 97.56 127 LEU A CA 1
ATOM 1062 C C . LEU A 1 127 ? -6.551 22.156 11.938 1 97.56 127 LEU A C 1
ATOM 1064 O O . LEU A 1 127 ? -6.949 22.422 13.078 1 97.56 127 LEU A O 1
ATOM 1068 N N . GLN A 1 128 ? -6.75 21.062 11.336 1 96.56 128 GLN A N 1
ATOM 1069 C CA . GLN A 1 128 ? -7.031 19.891 12.172 1 96.56 128 GLN A CA 1
ATOM 1070 C C . GLN A 1 128 ? -5.77 19.391 12.867 1 96.56 128 GLN A C 1
ATOM 1072 O O . GLN A 1 128 ? -4.883 18.828 12.219 1 96.56 128 GLN A O 1
ATOM 1077 N N . ILE A 1 129 ? -5.699 19.594 14.102 1 95.44 129 ILE A N 1
ATOM 1078 C CA . ILE A 1 129 ? -4.438 19.484 14.82 1 95.44 129 ILE A CA 1
ATOM 1079 C C . ILE A 1 129 ? -4.039 18.016 14.945 1 95.44 129 ILE A C 1
ATOM 1081 O O . ILE A 1 129 ? -4.887 17.156 15.18 1 95.44 129 ILE A O 1
ATOM 1085 N N . ASN A 1 130 ? -2.791 17.734 14.68 1 92.69 130 ASN A N 1
ATOM 1086 C CA . ASN A 1 130 ? -2.18 16.438 14.961 1 92.69 130 ASN A CA 1
ATOM 1087 C C . ASN A 1 130 ? -1.321 16.484 16.219 1 92.69 130 ASN A C 1
ATOM 1089 O O . ASN A 1 130 ? -1.607 15.789 17.203 1 92.69 130 ASN A O 1
ATOM 1093 N N . THR A 1 131 ? -0.312 17.406 16.188 1 93 131 THR A N 1
ATOM 1094 C CA . THR A 1 131 ? 0.576 17.469 17.344 1 93 131 THR A CA 1
ATOM 1095 C C . THR A 1 131 ? 1.159 18.859 17.516 1 93 131 THR A C 1
ATOM 1097 O O . THR A 1 131 ? 1.27 19.625 16.547 1 93 131 THR A O 1
ATOM 1100 N N . ILE A 1 132 ? 1.403 19.234 18.719 1 96.38 132 ILE A N 1
ATOM 1101 C CA . ILE A 1 132 ? 2.293 20.328 19.078 1 96.38 132 ILE A CA 1
ATOM 1102 C C . ILE A 1 132 ? 3.605 19.766 19.625 1 96.38 132 ILE A C 1
ATOM 1104 O O . ILE A 1 132 ? 3.607 19.016 20.609 1 96.38 132 ILE A O 1
ATOM 1108 N N . LEU A 1 133 ? 4.656 20.141 19.031 1 95.81 133 LEU A N 1
ATOM 1109 C CA . LEU A 1 133 ? 5.953 19.625 19.438 1 95.81 133 LEU A CA 1
ATOM 1110 C C . LEU A 1 133 ? 6.801 20.719 20.078 1 95.81 133 LEU A C 1
ATOM 1112 O O . LEU A 1 133 ? 7.195 21.672 19.406 1 95.81 133 LEU A O 1
ATOM 1116 N N . PRO A 1 134 ? 7.047 20.578 21.344 1 96.19 134 PRO A N 1
ATOM 1117 C CA . PRO A 1 134 ? 8.023 21.484 21.953 1 96.19 134 PRO A CA 1
ATOM 1118 C C . PRO A 1 134 ? 9.453 21.219 21.469 1 96.19 134 PRO A C 1
ATOM 1120 O O . PRO A 1 134 ? 9.875 20.062 21.375 1 96.19 134 PRO A O 1
ATOM 1123 N N . VAL A 1 135 ? 10.109 22.25 21.094 1 93.94 135 VAL A N 1
ATOM 1124 C CA . VAL A 1 135 ? 11.516 22.188 20.703 1 93.94 135 VAL A CA 1
ATOM 1125 C C . VAL A 1 135 ? 12.359 23 21.688 1 93.94 135 VAL A C 1
ATOM 1127 O O . VAL A 1 135 ? 12.531 24.203 21.5 1 93.94 135 VAL A O 1
ATOM 1130 N N . PRO A 1 136 ? 12.938 22.281 22.578 1 91.94 136 PRO A N 1
ATOM 1131 C CA . PRO A 1 136 ? 13.711 23.016 23.594 1 91.94 136 PRO A CA 1
ATOM 1132 C C . PRO A 1 136 ? 15.023 23.562 23.047 1 91.94 136 PRO A C 1
ATOM 1134 O O . PRO A 1 136 ? 15.648 22.938 22.172 1 91.94 136 PRO A O 1
ATOM 1137 N N . ALA A 1 137 ? 15.328 24.75 23.516 1 86.69 137 ALA A N 1
ATOM 1138 C CA . ALA A 1 137 ? 16.641 25.359 23.297 1 86.69 137 ALA A CA 1
ATOM 1139 C C . ALA A 1 137 ? 17.312 25.688 24.625 1 86.69 137 ALA A C 1
ATOM 1141 O O . ALA A 1 137 ? 16.781 25.375 25.703 1 86.69 137 ALA A O 1
ATOM 1142 N N . LYS A 1 138 ? 18.484 26.203 24.609 1 84.94 138 LYS A N 1
ATOM 1143 C CA . LYS A 1 138 ? 19.266 26.453 25.828 1 84.94 138 LYS A CA 1
ATOM 1144 C C . LYS A 1 138 ? 18.516 27.359 26.781 1 84.94 138 LYS A C 1
ATOM 1146 O O . LYS A 1 138 ? 18.359 27.047 27.969 1 84.94 138 LYS A O 1
ATOM 1151 N N . GLU A 1 139 ? 18.078 28.531 26.328 1 88.38 139 GLU A N 1
ATOM 1152 C CA . GLU A 1 139 ? 17.453 29.5 27.219 1 88.38 139 GLU A CA 1
ATOM 1153 C C . GLU A 1 139 ? 16 29.781 26.797 1 88.38 139 GLU A C 1
ATOM 1155 O O . GLU A 1 139 ? 15.422 30.781 27.203 1 88.38 139 GLU A O 1
ATOM 1160 N N . SER A 1 140 ? 15.461 28.969 25.984 1 93.75 140 SER A N 1
ATOM 1161 C CA . SER A 1 140 ? 14.117 29.188 25.469 1 93.75 140 SER A CA 1
ATOM 1162 C C . SER A 1 140 ? 13.539 27.906 24.875 1 93.75 140 SER A C 1
ATOM 1164 O O . SER A 1 140 ? 14.016 26.812 25.156 1 93.75 140 SER A O 1
ATOM 1166 N N . ALA A 1 1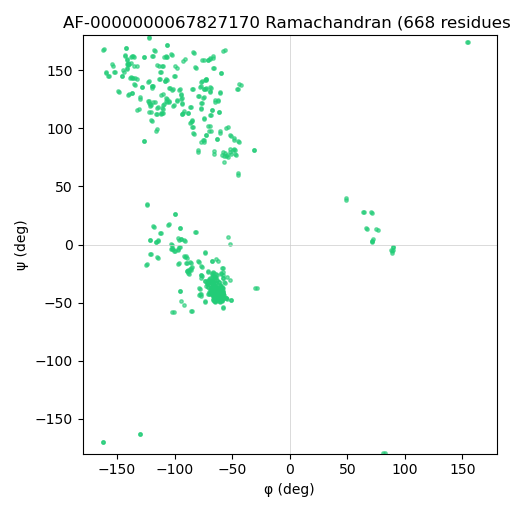41 ? 12.445 28.047 24.219 1 95.12 141 ALA A N 1
ATOM 1167 C CA . ALA A 1 141 ? 11.836 26.938 23.5 1 95.12 141 ALA A CA 1
ATOM 1168 C C . ALA A 1 141 ? 11 27.453 22.328 1 95.12 141 ALA A C 1
ATOM 1170 O O . ALA A 1 141 ? 10.656 28.625 22.266 1 95.12 141 ALA A O 1
ATOM 1171 N N . LEU A 1 142 ? 10.875 26.641 21.391 1 96.38 142 LEU A N 1
ATOM 1172 C CA . LEU A 1 142 ? 9.922 26.844 20.297 1 96.38 142 LEU A CA 1
ATOM 1173 C C . LEU A 1 142 ? 8.828 25.781 20.328 1 96.38 142 LEU A C 1
ATOM 1175 O O . LEU A 1 142 ? 9.016 24.703 20.906 1 96.38 142 LEU A O 1
ATOM 1179 N N . PHE A 1 143 ? 7.703 26.094 19.812 1 97.62 143 PHE A N 1
ATOM 1180 C CA . PHE A 1 143 ? 6.637 25.109 19.609 1 97.62 143 PHE A CA 1
ATOM 1181 C C . PHE A 1 143 ? 6.23 25.031 18.141 1 97.62 143 PHE A C 1
ATOM 1183 O O . PHE A 1 143 ? 5.887 26.047 17.531 1 97.62 143 PHE A O 1
ATOM 1190 N N . ILE A 1 144 ? 6.316 23.859 17.594 1 97.31 144 ILE A N 1
ATOM 1191 C CA . ILE A 1 144 ? 5.91 23.688 16.203 1 97.31 144 ILE A CA 1
ATOM 1192 C C . ILE A 1 144 ? 4.645 22.828 16.141 1 97.31 144 ILE A C 1
ATOM 1194 O O . ILE A 1 144 ? 4.418 21.984 17 1 97.31 144 ILE A O 1
ATOM 1198 N N . ILE A 1 145 ? 3.824 23.094 15.141 1 97.38 145 ILE A N 1
ATOM 1199 C CA . ILE A 1 145 ? 2.514 22.469 15.039 1 97.38 145 ILE A CA 1
ATOM 1200 C C . ILE A 1 145 ? 2.338 21.844 13.656 1 97.38 145 ILE A C 1
ATOM 1202 O O . ILE A 1 145 ? 2.73 22.438 12.648 1 97.38 145 ILE A O 1
ATOM 1206 N N . ASN A 1 146 ? 1.812 20.625 13.633 1 96.12 146 ASN A N 1
ATOM 1207 C CA . ASN A 1 146 ? 1.356 20.031 12.383 1 96.12 146 ASN A CA 1
ATOM 1208 C C . ASN A 1 146 ? -0.086 19.547 12.484 1 96.12 146 ASN A C 1
ATOM 1210 O O . ASN A 1 146 ? -0.656 19.5 13.57 1 96.12 146 ASN A O 1
ATOM 1214 N N . GLY A 1 147 ? -0.686 19.359 11.383 1 95 147 GLY A N 1
ATOM 1215 C CA . GLY A 1 147 ? -2.068 18.906 11.305 1 95 147 GLY A CA 1
ATOM 1216 C C . GLY A 1 147 ? -2.27 17.734 10.367 1 95 147 GLY A C 1
ATOM 1217 O O . GLY A 1 147 ? -1.339 16.969 10.117 1 95 147 GLY A O 1
ATOM 1218 N N . TYR A 1 148 ? -3.455 17.531 10.016 1 94.12 148 TYR A N 1
ATOM 1219 C CA . TYR A 1 148 ? -3.83 16.5 9.062 1 94.12 148 TYR A CA 1
ATOM 1220 C C . TYR A 1 148 ? -4.219 17.109 7.719 1 94.12 148 TYR A C 1
ATOM 1222 O O . TYR A 1 148 ? -4.473 18.312 7.629 1 94.12 148 TYR A O 1
ATOM 1230 N N . ALA A 1 149 ? -4.184 16.25 6.793 1 95 149 ALA A N 1
ATOM 1231 C CA . ALA A 1 149 ? -4.566 16.703 5.461 1 95 149 ALA A CA 1
ATOM 1232 C C . ALA A 1 149 ? -6.082 16.844 5.344 1 95 149 ALA A C 1
ATOM 1234 O O . ALA A 1 149 ? -6.828 16.031 5.895 1 95 149 ALA A O 1
ATOM 1235 N N . LYS A 1 150 ? -6.453 17.859 4.68 1 95.31 150 LYS A N 1
ATOM 1236 C CA . LYS A 1 150 ? -7.844 18.078 4.285 1 95.31 150 LYS A CA 1
ATOM 1237 C C . LYS A 1 150 ? -7.934 18.578 2.844 1 95.31 150 LYS A C 1
ATOM 1239 O O . LYS A 1 150 ? -7.105 19.375 2.406 1 95.31 150 LYS A O 1
ATOM 1244 N N . THR A 1 151 ? -8.961 18.109 2.197 1 93.75 151 THR A N 1
ATOM 1245 C CA . THR A 1 151 ? -9.195 18.594 0.838 1 93.75 151 THR A CA 1
ATOM 1246 C C . THR A 1 151 ? -9.961 19.906 0.851 1 93.75 151 THR A C 1
ATOM 1248 O O . THR A 1 151 ? -10.562 20.266 1.864 1 93.75 151 THR A O 1
ATOM 1251 N N . SER A 1 152 ? -9.938 20.547 -0.338 1 95.56 152 SER A N 1
ATOM 1252 C CA . SER A 1 152 ? -10.695 21.781 -0.482 1 95.56 152 SER A CA 1
ATOM 1253 C C . SER A 1 152 ? -12.18 21.562 -0.219 1 95.56 152 SER A C 1
ATOM 1255 O O . SER A 1 152 ? -12.844 22.406 0.398 1 95.56 152 SER A O 1
ATOM 1257 N N . LYS A 1 153 ? -12.617 20.438 -0.63 1 94 153 LYS A N 1
ATOM 1258 C CA . LYS A 1 153 ? -14.023 20.109 -0.423 1 94 153 LYS A CA 1
ATOM 1259 C C . LYS A 1 153 ? -14.336 19.938 1.061 1 94 153 LYS A C 1
ATOM 1261 O O . LYS A 1 153 ? -15.352 20.438 1.549 1 94 153 LYS A O 1
ATOM 1266 N N . GLU A 1 154 ? -13.555 19.234 1.735 1 94.19 154 GLU A N 1
ATOM 1267 C CA . GLU A 1 154 ? -13.734 19.016 3.168 1 94.19 154 GLU A CA 1
ATOM 1268 C C . GLU A 1 154 ? -13.672 20.344 3.932 1 94.19 154 GLU A C 1
ATOM 1270 O O . GLU A 1 154 ? -14.43 20.562 4.875 1 94.19 154 GLU A O 1
ATOM 1275 N N . ILE A 1 155 ? -12.781 21.188 3.541 1 96.5 155 ILE A N 1
ATOM 1276 C CA . ILE A 1 155 ? -12.609 22.5 4.176 1 96.5 155 ILE A CA 1
ATOM 1277 C C . ILE A 1 155 ? -13.852 23.359 3.928 1 96.5 155 ILE A C 1
ATOM 1279 O O . ILE A 1 155 ? -14.352 24 4.844 1 96.5 155 ILE A O 1
ATOM 1283 N N . LYS A 1 156 ? -14.281 23.312 2.721 1 95.81 156 LYS A N 1
ATOM 1284 C CA . LYS A 1 156 ? -15.492 24.062 2.393 1 95.81 156 LYS A CA 1
ATOM 1285 C C . LYS A 1 156 ? -16.672 23.609 3.254 1 95.81 156 LYS A C 1
ATOM 1287 O O . LYS A 1 156 ? -17.453 24.438 3.727 1 95.81 156 LYS A O 1
ATOM 1292 N N . ASN A 1 157 ? -16.75 22.359 3.467 1 94.62 157 ASN A N 1
ATOM 1293 C CA . ASN A 1 157 ? -17.828 21.797 4.273 1 94.62 157 ASN A CA 1
ATOM 1294 C C . ASN A 1 157 ? -17.719 22.234 5.734 1 94.62 157 ASN A C 1
ATOM 1296 O O . ASN A 1 157 ? -18.734 22.375 6.418 1 94.62 157 ASN A O 1
ATOM 1300 N N . LEU A 1 158 ? -16.578 22.406 6.207 1 94.25 158 LEU A N 1
ATOM 1301 C CA . LEU A 1 158 ? -16.359 22.828 7.586 1 94.25 158 LEU A CA 1
ATOM 1302 C C . LEU A 1 158 ? -16.922 24.234 7.816 1 94.25 158 LEU A C 1
ATOM 1304 O O . LEU A 1 158 ? -17.359 24.562 8.922 1 94.25 158 LEU A O 1
ATOM 1308 N N . TYR A 1 159 ? -16.953 25.062 6.738 1 94.81 159 TYR A N 1
ATOM 1309 C CA . TYR A 1 159 ? -17.219 26.469 6.969 1 94.81 159 TYR A CA 1
ATOM 1310 C C . TYR A 1 159 ? -18.453 26.922 6.215 1 94.81 159 TYR A C 1
ATOM 1312 O O . TYR A 1 159 ? -18.828 28.109 6.254 1 94.81 159 TYR A O 1
ATOM 1320 N N . ARG A 1 160 ? -19.062 26.094 5.613 1 92.44 160 ARG A N 1
ATOM 1321 C CA . ARG A 1 160 ? -20.156 26.469 4.723 1 92.44 160 ARG A CA 1
ATOM 1322 C C . ARG A 1 160 ? -21.422 26.812 5.516 1 92.44 160 ARG A C 1
ATOM 1324 O O . ARG A 1 160 ? -22.25 27.594 5.051 1 92.44 160 ARG A O 1
ATOM 1331 N N . PHE A 1 161 ? -21.484 26.25 6.625 1 87.88 161 PHE A N 1
ATOM 1332 C CA . PHE A 1 161 ? -22.734 26.438 7.363 1 87.88 161 PHE A CA 1
ATOM 1333 C C . PHE A 1 161 ? -22.797 27.844 7.949 1 87.88 161 PHE A C 1
ATOM 1335 O O . PHE A 1 161 ? -21.844 28.328 8.547 1 87.88 161 PHE A O 1
ATOM 1342 N N . GLY A 1 162 ? -23.969 28.531 7.777 1 86.69 162 GLY A N 1
ATOM 1343 C CA . GLY A 1 162 ? -24.219 29.844 8.344 1 86.69 162 GLY A CA 1
ATOM 1344 C C . GLY A 1 162 ? -23.516 30.969 7.598 1 86.69 162 GLY A C 1
ATOM 1345 O O . GLY A 1 162 ? -23.312 32.062 8.148 1 86.69 162 GLY A O 1
ATOM 1346 N N . THR A 1 163 ? -23.016 30.641 6.422 1 89.38 163 THR A N 1
ATOM 1347 C CA . THR A 1 163 ? -22.266 31.641 5.672 1 89.38 163 THR A CA 1
ATOM 1348 C C . THR A 1 163 ? -23.062 32.125 4.469 1 89.38 163 THR A C 1
ATOM 1350 O O . THR A 1 163 ? -23.781 31.344 3.832 1 89.38 163 THR A O 1
ATOM 1353 N N . ASP A 1 164 ? -23.016 33.406 4.148 1 90.31 164 ASP A N 1
ATOM 1354 C CA . ASP A 1 164 ? -23.656 34 2.99 1 90.31 164 ASP A CA 1
ATOM 1355 C C . ASP A 1 164 ? -22.875 33.719 1.711 1 90.31 164 ASP A C 1
ATOM 1357 O O . ASP A 1 164 ? -23.469 33.5 0.653 1 90.31 164 ASP A O 1
ATOM 1361 N N . GLU A 1 165 ? -21.609 33.844 1.842 1 94.62 165 GLU A N 1
ATOM 1362 C CA . GLU A 1 165 ? -20.672 33.625 0.752 1 94.62 165 GLU A CA 1
ATOM 1363 C C . GLU A 1 165 ? -19.438 32.875 1.236 1 94.62 165 GLU A C 1
ATOM 1365 O O . GLU A 1 165 ? -18.984 33.062 2.369 1 94.62 165 GLU A O 1
ATOM 1370 N N . ILE A 1 166 ? -18.953 32 0.337 1 96.25 166 ILE A N 1
ATOM 1371 C CA . ILE A 1 166 ? -17.734 31.297 0.699 1 96.25 166 ILE A CA 1
ATOM 1372 C C . ILE A 1 166 ? -16.906 31 -0.557 1 96.25 166 ILE A C 1
ATOM 1374 O O . ILE A 1 166 ? -17.469 30.609 -1.584 1 96.25 166 ILE A O 1
ATOM 1378 N N . GLU A 1 167 ? -15.672 31.312 -0.49 1 96.25 167 GLU A N 1
ATOM 1379 C CA . GLU A 1 167 ? -14.711 31 -1.547 1 96.25 167 GLU A CA 1
ATOM 1380 C C . GLU A 1 167 ? -13.422 30.422 -0.973 1 96.25 167 GLU A C 1
ATOM 1382 O O . GLU A 1 167 ? -12.945 30.859 0.074 1 96.25 167 GLU A O 1
ATOM 1387 N N . ILE A 1 168 ? -12.922 29.391 -1.613 1 96.25 168 ILE A N 1
ATOM 1388 C CA . ILE A 1 168 ? -11.656 28.781 -1.219 1 96.25 168 ILE A CA 1
ATOM 1389 C C . ILE A 1 168 ? -10.594 29.078 -2.275 1 96.25 168 ILE A C 1
ATOM 1391 O O . ILE A 1 168 ? -10.812 28.828 -3.467 1 96.25 168 ILE A O 1
ATOM 1395 N N . TYR A 1 169 ? -9.477 29.562 -1.855 1 93.75 169 TYR A N 1
ATOM 1396 C CA . TYR A 1 169 ? -8.359 29.859 -2.74 1 93.75 169 TYR A CA 1
ATOM 1397 C C . TYR A 1 169 ? -7.176 28.953 -2.461 1 93.75 169 TYR A C 1
ATOM 1399 O O . TYR A 1 169 ? -6.91 28.609 -1.307 1 93.75 169 TYR A O 1
ATOM 1407 N N . ASP A 1 170 ? -6.52 28.578 -3.518 1 87.5 170 ASP A N 1
ATOM 1408 C CA . ASP A 1 170 ? -5.305 27.781 -3.387 1 87.5 170 ASP A CA 1
ATOM 1409 C C . ASP A 1 170 ? -4.09 28.672 -3.125 1 87.5 170 ASP A C 1
ATOM 1411 O O . ASP A 1 170 ? -3.418 29.109 -4.062 1 87.5 170 ASP A O 1
ATOM 1415 N N . ASN A 1 171 ? -3.717 28.844 -1.927 1 77.69 171 ASN A N 1
ATOM 1416 C CA . ASN A 1 171 ? -2.629 29.75 -1.551 1 77.69 171 ASN A CA 1
ATOM 1417 C C . ASN A 1 171 ? -1.311 29 -1.392 1 77.69 171 ASN A C 1
ATOM 1419 O O . ASN A 1 171 ? -0.287 29.594 -1.051 1 77.69 171 ASN A O 1
ATOM 1423 N N . GLY A 1 172 ? -1.363 27.734 -1.683 1 81.88 172 GLY A N 1
ATOM 1424 C CA . GLY A 1 172 ? -0.175 26.906 -1.559 1 81.88 172 GLY A CA 1
ATOM 1425 C C . GLY A 1 172 ? -0.492 25.438 -1.345 1 81.88 172 GLY A C 1
ATOM 1426 O O . GLY A 1 172 ? -1.632 25.078 -1.04 1 81.88 172 GLY A O 1
ATOM 1427 N N . PHE A 1 173 ? 0.566 24.734 -1.351 1 85.38 173 PHE A N 1
ATOM 1428 C CA . PHE A 1 173 ? 0.394 23.281 -1.213 1 85.38 173 PHE A CA 1
ATOM 1429 C C . PHE A 1 173 ? -0.05 22.922 0.2 1 85.38 173 PHE A C 1
ATOM 1431 O O . PHE A 1 173 ? -0.892 22.047 0.387 1 85.38 173 PHE A O 1
ATOM 1438 N N . PHE A 1 174 ? 0.431 23.688 1.141 1 88.31 174 PHE A N 1
ATOM 1439 C CA . PHE A 1 174 ? 0.177 23.25 2.51 1 88.31 174 PHE A CA 1
ATOM 1440 C C . PHE A 1 174 ? -0.995 24.016 3.111 1 88.31 174 PHE A C 1
ATOM 1442 O O . PHE A 1 174 ? -1.416 23.734 4.234 1 88.31 174 PHE A O 1
ATOM 1449 N N . LYS A 1 175 ? -1.519 25 2.381 1 93.19 175 LYS A N 1
ATOM 1450 C CA . LYS A 1 175 ? -2.557 25.844 2.965 1 93.19 175 LYS A CA 1
ATOM 1451 C C . LYS A 1 175 ? -3.592 26.234 1.919 1 93.19 175 LYS A C 1
ATOM 1453 O O . LYS A 1 175 ? -3.266 26.391 0.74 1 93.19 175 LYS A O 1
ATOM 1458 N N . LYS A 1 176 ? -4.828 26.406 2.4 1 96.19 176 LYS A N 1
ATOM 1459 C CA . LYS A 1 176 ? -5.926 26.984 1.636 1 96.19 176 LYS A CA 1
ATOM 1460 C C . LYS A 1 176 ? -6.508 28.203 2.35 1 96.19 176 LYS A C 1
ATOM 1462 O O . LYS A 1 176 ? -6.625 28.219 3.578 1 96.19 176 LYS A O 1
ATOM 1467 N N . ARG A 1 177 ? -6.832 29.219 1.566 1 96.81 177 ARG A N 1
ATOM 1468 C CA . ARG A 1 177 ? -7.469 30.406 2.152 1 96.81 177 ARG A CA 1
ATOM 1469 C C . ARG A 1 177 ? -8.984 30.359 1.963 1 96.81 177 ARG A C 1
ATOM 1471 O O . ARG A 1 177 ? -9.469 30.203 0.839 1 96.81 177 ARG A O 1
ATOM 1478 N N . VAL A 1 178 ? -9.641 30.453 3.039 1 97.31 178 VAL A N 1
ATOM 1479 C CA . VAL A 1 178 ? -11.094 30.531 3.037 1 97.31 178 VAL A CA 1
ATOM 1480 C C . VAL A 1 178 ? -11.539 31.969 3.232 1 97.31 178 VAL A C 1
ATOM 1482 O O . VAL A 1 178 ? -11.156 32.625 4.207 1 97.31 178 VAL A O 1
ATOM 1485 N N . ILE A 1 179 ? -12.227 32.5 2.305 1 97.12 179 ILE A N 1
ATOM 1486 C CA . ILE A 1 179 ? -12.883 33.781 2.453 1 97.12 179 ILE A CA 1
ATOM 1487 C C . ILE A 1 179 ? -14.398 33.562 2.523 1 97.12 179 ILE A C 1
ATOM 1489 O O . ILE A 1 179 ? -15 33 1.61 1 97.12 179 ILE A O 1
ATOM 1493 N N . ARG A 1 180 ? -14.875 34.031 3.639 1 97 180 ARG A N 1
ATOM 1494 C CA . ARG A 1 180 ? -16.312 33.875 3.76 1 97 180 ARG A CA 1
ATOM 1495 C C . ARG A 1 180 ? -16.953 35.094 4.387 1 97 180 ARG A C 1
ATOM 1497 O O . ARG A 1 180 ? -16.281 35.906 5.02 1 97 180 ARG A O 1
ATOM 1504 N N . LYS A 1 181 ? -18.219 35.25 4.09 1 96.56 181 LYS A N 1
ATOM 1505 C CA . LYS A 1 181 ? -19.016 36.312 4.664 1 96.56 181 LYS A CA 1
ATOM 1506 C C . LYS A 1 181 ? -20.047 35.781 5.652 1 96.56 181 LYS A C 1
ATOM 1508 O O . LYS A 1 181 ? -20.891 34.938 5.289 1 96.56 181 LYS A O 1
ATOM 1513 N N . VAL A 1 182 ? -19.906 36.188 6.91 1 94.81 182 VAL A N 1
ATOM 1514 C CA . VAL A 1 182 ? -20.812 35.75 7.977 1 94.81 182 VAL A CA 1
ATOM 1515 C C . VAL A 1 182 ? -21.453 37 8.617 1 94.81 182 VAL A C 1
ATOM 1517 O O . VAL A 1 182 ? -20.766 37.844 9.188 1 94.81 182 VAL A O 1
ATOM 1520 N N . SER A 1 183 ? -22.812 37.062 8.594 1 92.44 183 SER A N 1
ATOM 1521 C CA . SER A 1 183 ? -23.562 38.188 9.195 1 92.44 183 SER A CA 1
ATOM 1522 C C . SER A 1 183 ? -23 39.531 8.758 1 92.44 183 SER A C 1
ATOM 1524 O O . SER A 1 183 ? -22.734 40.406 9.594 1 92.44 183 SER A O 1
ATOM 1526 N N . GLY A 1 184 ? -22.594 39.656 7.52 1 90.75 184 GLY A N 1
ATOM 1527 C CA . GLY A 1 184 ? -22.156 40.906 6.922 1 90.75 184 GLY A CA 1
ATOM 1528 C C . GLY A 1 184 ? -20.672 41.156 7.086 1 90.75 184 GLY A C 1
ATOM 1529 O O . GLY A 1 184 ? -20.125 42.125 6.531 1 90.75 184 GLY A O 1
ATOM 1530 N N . HIS A 1 185 ? -19.953 40.281 7.824 1 93.62 185 HIS A N 1
ATOM 1531 C CA . HIS A 1 185 ? -18.516 40.438 8.055 1 93.62 185 HIS A CA 1
ATOM 1532 C C . HIS A 1 185 ? -17.703 39.469 7.219 1 93.62 185 HIS A C 1
ATOM 1534 O O . HIS A 1 185 ? -18.031 38.281 7.164 1 93.62 185 HIS A O 1
ATOM 1540 N N . TYR A 1 186 ? -16.641 40 6.613 1 95.5 186 TYR A N 1
ATOM 1541 C CA . TYR A 1 186 ? -15.727 39.125 5.891 1 95.5 186 TYR A CA 1
ATOM 1542 C C . TYR A 1 186 ? -14.711 38.5 6.836 1 95.5 186 TYR A C 1
ATOM 1544 O O . TYR A 1 186 ? -14.18 39.188 7.719 1 95.5 186 TYR A O 1
ATOM 1552 N N . GLU A 1 187 ? -14.555 37.25 6.668 1 97.12 187 GLU A N 1
ATOM 1553 C CA . GLU A 1 187 ? -13.562 36.5 7.43 1 97.12 187 GLU A CA 1
ATOM 1554 C C . GLU A 1 187 ? -12.539 35.844 6.508 1 97.12 187 GLU A C 1
ATOM 1556 O O . GLU A 1 187 ? -12.883 35.375 5.422 1 97.12 187 GLU A O 1
ATOM 1561 N N . VAL A 1 188 ? -11.305 35.938 6.898 1 97.25 188 VAL A N 1
ATOM 1562 C CA . VAL A 1 188 ? -10.219 35.281 6.184 1 97.25 188 VAL A CA 1
ATOM 1563 C C . VAL A 1 188 ? -9.586 34.219 7.07 1 97.25 188 VAL A C 1
ATOM 1565 O O . VAL A 1 188 ? -9.078 34.5 8.156 1 97.25 188 VAL A O 1
ATOM 1568 N N . ILE A 1 189 ? -9.664 32.969 6.633 1 97.56 189 ILE A N 1
ATOM 1569 C CA . ILE A 1 189 ? -9.109 31.844 7.375 1 97.56 189 ILE A CA 1
ATOM 1570 C C . ILE A 1 189 ? -8.07 31.125 6.516 1 97.56 189 ILE A C 1
ATOM 1572 O O . ILE A 1 189 ? -8.406 30.578 5.457 1 97.56 189 ILE A O 1
ATOM 1576 N N . ASP A 1 190 ? -6.852 31.156 6.902 1 97.44 190 ASP A N 1
ATOM 1577 C CA . ASP A 1 190 ? -5.848 30.312 6.277 1 97.44 190 ASP A CA 1
ATOM 1578 C C . ASP A 1 190 ? -5.844 28.922 6.906 1 97.44 190 ASP A C 1
ATOM 1580 O O . ASP A 1 190 ? -5.375 28.734 8.031 1 97.44 190 ASP A O 1
ATOM 1584 N N . PHE A 1 191 ? -6.359 27.969 6.184 1 97.94 191 PHE A N 1
ATOM 1585 C CA . PHE A 1 191 ? -6.465 26.594 6.688 1 97.94 191 PHE A CA 1
ATOM 1586 C C . PHE A 1 191 ? -5.254 25.781 6.27 1 97.94 191 PHE A C 1
ATOM 1588 O O . PHE A 1 191 ? -5.043 25.531 5.078 1 97.94 191 PHE A O 1
ATOM 1595 N N . HIS A 1 192 ? -4.43 25.391 7.23 1 97.31 192 HIS A N 1
ATOM 1596 C CA . HIS A 1 192 ? -3.303 24.5 6.984 1 97.31 192 HIS A CA 1
ATOM 1597 C C . HIS A 1 192 ? -3.768 23.062 6.828 1 97.31 192 HIS A C 1
ATOM 1599 O O . HIS A 1 192 ? -4.23 22.438 7.789 1 97.31 192 HIS A O 1
ATOM 1605 N N . CYS A 1 193 ? -3.527 22.484 5.605 1 96.62 193 CYS A N 1
ATOM 1606 C CA . CYS A 1 193 ? -4.246 21.266 5.254 1 96.62 193 CYS A CA 1
ATOM 1607 C C . CYS A 1 193 ? -3.275 20.141 4.895 1 96.62 193 CYS A C 1
ATOM 1609 O O . CYS A 1 193 ? -3.533 19.359 3.977 1 96.62 193 CYS A O 1
ATOM 1611 N N . THR A 1 194 ? -2.145 20.062 5.508 1 95.31 194 THR A N 1
ATOM 1612 C CA . THR A 1 194 ? -1.157 19 5.32 1 95.31 194 THR A CA 1
ATOM 1613 C C . THR A 1 194 ? -0.589 18.547 6.66 1 95.31 194 THR A C 1
ATOM 1615 O O . THR A 1 194 ? -0.75 19.234 7.672 1 95.31 194 THR A O 1
ATOM 1618 N N . PRO A 1 195 ? 0.002 17.406 6.664 1 95.25 195 PRO A N 1
ATOM 1619 C CA . PRO A 1 195 ? 0.599 16.938 7.914 1 95.25 195 PRO A CA 1
ATOM 1620 C C . PRO A 1 195 ? 1.985 17.531 8.172 1 95.25 195 PRO A C 1
ATOM 1622 O O . PRO A 1 195 ? 2.688 17.094 9.086 1 95.25 195 PRO A O 1
ATOM 1625 N N . LEU A 1 196 ? 2.414 18.484 7.453 1 96.06 196 LEU A N 1
ATOM 1626 C CA . LEU A 1 196 ? 3.699 19.156 7.66 1 96.06 196 LEU A CA 1
ATOM 1627 C C . LEU A 1 196 ? 3.658 20.047 8.891 1 96.06 196 LEU A C 1
ATOM 1629 O O . LEU A 1 196 ? 2.631 20.656 9.18 1 96.06 196 LEU A O 1
ATOM 1633 N N . TYR A 1 197 ? 4.797 20.016 9.562 1 96.88 197 TYR A N 1
ATOM 1634 C CA . TYR A 1 197 ? 4.949 21.141 10.477 1 96.88 197 TYR A CA 1
ATOM 1635 C C . TYR A 1 197 ? 4.953 22.469 9.711 1 96.88 197 TYR A C 1
ATOM 1637 O O . TYR A 1 197 ? 5.887 22.75 8.961 1 96.88 197 TYR A O 1
ATOM 1645 N N . SER A 1 198 ? 3.91 23.234 9.977 1 96.06 198 SER A N 1
ATOM 1646 C CA . SER A 1 198 ? 3.721 24.391 9.094 1 96.06 198 SER A CA 1
ATOM 1647 C C . SER A 1 198 ? 3.74 25.703 9.875 1 96.06 198 SER A C 1
ATOM 1649 O O . SER A 1 198 ? 3.746 26.781 9.289 1 96.06 198 SER A O 1
ATOM 1651 N N . LEU A 1 199 ? 3.742 25.672 11.148 1 96.62 199 LEU A N 1
ATOM 1652 C CA . LEU A 1 199 ? 3.865 26.922 11.906 1 96.62 199 LEU A CA 1
ATOM 1653 C C . LEU A 1 199 ? 4.738 26.719 13.141 1 96.62 199 LEU A C 1
ATOM 1655 O O . LEU A 1 199 ? 4.84 25.609 13.656 1 96.62 199 LEU A O 1
ATOM 1659 N N . VAL A 1 200 ? 5.383 27.75 13.547 1 97.56 200 VAL A N 1
ATOM 1660 C CA . VAL A 1 200 ? 6.25 27.781 14.719 1 97.56 200 VAL A CA 1
ATOM 1661 C C . VAL A 1 200 ? 5.887 28.969 15.602 1 97.56 200 VAL A C 1
ATOM 1663 O O . VAL A 1 200 ? 5.684 30.078 15.109 1 97.56 200 VAL A O 1
ATOM 1666 N N . MET A 1 201 ? 5.621 28.703 16.828 1 97.56 201 MET A N 1
ATOM 1667 C CA . MET A 1 201 ? 5.414 29.734 17.844 1 97.56 201 MET A CA 1
ATOM 1668 C C . MET A 1 201 ? 6.699 30 18.609 1 97.56 201 MET A C 1
ATOM 1670 O O . MET A 1 201 ? 7.359 29.078 19.078 1 97.56 201 MET A O 1
ATOM 1674 N N . MET A 1 202 ? 6.969 31.312 18.75 1 96.38 202 MET A N 1
ATOM 1675 C CA . MET A 1 202 ? 8.234 31.719 19.359 1 96.38 202 MET A CA 1
ATOM 1676 C C . MET A 1 202 ? 8.039 32.938 20.266 1 96.38 202 MET A C 1
ATOM 1678 O O . MET A 1 202 ? 7.066 33.688 20.109 1 96.38 202 MET A O 1
ATOM 1682 N N . PRO A 1 203 ? 9.031 33.094 21.172 1 94.75 203 PRO A N 1
ATOM 1683 C CA . PRO A 1 203 ? 8.977 34.312 22 1 94.75 203 PRO A CA 1
ATOM 1684 C C . PRO A 1 203 ? 9.031 35.594 21.156 1 94.75 203 PRO A C 1
ATOM 1686 O O . PRO A 1 203 ? 9.711 35.656 20.125 1 94.75 203 PRO A O 1
ATOM 1689 N N . LYS A 1 204 ? 8.375 36.562 21.641 1 91.25 204 LYS A N 1
ATOM 1690 C CA . LYS A 1 204 ? 8.328 37.844 20.953 1 91.25 204 LYS A CA 1
ATOM 1691 C C . LYS A 1 204 ? 9.727 38.406 20.719 1 91.25 204 LYS A C 1
ATOM 1693 O O . LYS A 1 204 ? 10 39.031 19.688 1 91.25 204 LYS A O 1
ATOM 1698 N N . ALA A 1 205 ? 10.625 38.125 21.609 1 88.12 205 ALA A N 1
ATOM 1699 C CA . ALA A 1 205 ? 11.992 38.656 21.531 1 88.12 205 ALA A CA 1
ATOM 1700 C C . ALA A 1 205 ? 12.945 37.594 20.953 1 88.12 205 ALA A C 1
ATOM 1702 O O . ALA A 1 205 ? 14.141 37.625 21.266 1 88.12 205 ALA A O 1
ATOM 1703 N N . SER A 1 206 ? 12.508 36.688 20.188 1 86.56 206 SER A N 1
ATOM 1704 C CA . SER A 1 206 ? 13.336 35.594 19.719 1 86.56 206 SER A CA 1
ATOM 1705 C C . SER A 1 206 ? 14.438 36.094 18.781 1 86.56 206 SER A C 1
ATOM 1707 O O . SER A 1 206 ? 15.547 35.562 18.781 1 86.56 206 SER A O 1
ATOM 1709 N N . GLY A 1 207 ? 14.164 37.125 18.016 1 85.62 207 GLY A N 1
ATOM 1710 C CA . GLY A 1 207 ? 15.125 37.625 17.047 1 85.62 207 GLY A CA 1
ATOM 1711 C C . GLY A 1 207 ? 15.305 36.719 15.852 1 85.62 207 GLY A C 1
ATOM 1712 O O . GLY A 1 207 ? 16.141 37 14.984 1 85.62 207 GLY A O 1
ATOM 1713 N N . ILE A 1 208 ? 14.562 35.688 15.766 1 89.56 208 ILE A N 1
ATOM 1714 C CA . ILE A 1 208 ? 14.648 34.75 14.648 1 89.56 208 ILE A CA 1
ATOM 1715 C C . ILE A 1 208 ? 13.891 35.312 13.445 1 89.56 208 ILE A C 1
ATOM 1717 O O . ILE A 1 208 ? 12.734 35.719 13.578 1 89.56 208 ILE A O 1
ATOM 1721 N N . SER A 1 209 ? 14.547 35.344 12.344 1 91.69 209 SER A N 1
ATOM 1722 C CA . SER A 1 209 ? 13.883 35.844 11.141 1 91.69 209 SER A CA 1
ATOM 1723 C C . SER A 1 209 ? 12.906 34.812 10.57 1 91.69 209 SER A C 1
ATOM 1725 O O . SER A 1 209 ? 13.047 33.625 10.812 1 91.69 209 SER A O 1
ATOM 1727 N N . SER A 1 210 ? 12 35.281 9.805 1 91.75 210 SER A N 1
ATOM 1728 C CA . SER A 1 210 ? 11.031 34.406 9.156 1 91.75 210 SER A CA 1
ATOM 1729 C C . SER A 1 210 ? 11.719 33.438 8.195 1 91.75 210 SER A C 1
ATOM 1731 O O . SER A 1 210 ? 11.281 32.281 8.047 1 91.75 210 SER A O 1
ATOM 1733 N N . ALA A 1 211 ? 12.812 33.844 7.621 1 92.19 211 ALA A N 1
ATOM 1734 C CA . ALA A 1 211 ? 13.57 33 6.719 1 92.19 211 ALA A CA 1
ATOM 1735 C C . ALA A 1 211 ? 14.188 31.828 7.477 1 92.19 211 ALA A C 1
ATOM 1737 O O . ALA A 1 211 ? 14.172 30.688 6.996 1 92.19 211 ALA A O 1
ATOM 1738 N N . HIS A 1 212 ? 14.688 32.125 8.602 1 93.56 212 HIS A N 1
ATOM 1739 C CA . HIS A 1 212 ? 15.305 31.078 9.414 1 93.56 212 HIS A CA 1
ATOM 1740 C C . HIS A 1 212 ? 14.266 30.109 9.969 1 93.56 212 HIS A C 1
ATOM 1742 O O . HIS A 1 212 ? 14.492 28.906 10.008 1 93.56 212 HIS A O 1
ATOM 1748 N N . SER A 1 213 ? 13.133 30.656 10.414 1 94.06 213 SER A N 1
ATOM 1749 C CA . SER A 1 213 ? 12.062 29.812 10.922 1 94.06 213 SER A CA 1
ATOM 1750 C C . SER A 1 213 ? 11.547 28.859 9.836 1 94.06 213 SER A C 1
ATOM 1752 O O . SER A 1 213 ? 11.266 27.688 10.109 1 94.06 213 SER A O 1
ATOM 1754 N N . LYS A 1 214 ? 11.445 29.406 8.672 1 94.25 214 LYS A N 1
ATOM 1755 C CA . LYS A 1 214 ? 11.016 28.594 7.539 1 94.25 214 LYS A CA 1
ATOM 1756 C C . LYS A 1 214 ? 12 27.438 7.293 1 94.25 214 LYS A C 1
ATOM 1758 O O . LYS A 1 214 ? 11.586 26.297 7.121 1 94.25 214 LYS A O 1
ATOM 1763 N N . ARG A 1 215 ? 13.242 27.719 7.258 1 93.5 215 ARG A N 1
ATOM 1764 C CA . ARG A 1 215 ? 14.266 26.688 7.055 1 93.5 215 ARG A CA 1
ATOM 1765 C C . ARG A 1 215 ? 14.227 25.641 8.164 1 93.5 215 ARG A C 1
ATOM 1767 O O . ARG A 1 215 ? 14.383 24.453 7.902 1 93.5 215 ARG A O 1
ATOM 1774 N N . PHE A 1 216 ? 14.062 26.156 9.32 1 94.94 216 PHE A N 1
ATOM 1775 C CA . PHE A 1 216 ? 14 25.25 10.461 1 94.94 216 PHE A CA 1
ATOM 1776 C C . PHE A 1 216 ? 12.812 24.297 10.336 1 94.94 216 PHE A C 1
ATOM 1778 O O . PHE A 1 216 ? 12.945 23.094 10.578 1 94.94 216 PHE A O 1
ATOM 1785 N N . LEU A 1 217 ? 11.625 24.844 9.93 1 96.12 217 LEU A N 1
ATOM 1786 C CA . LEU A 1 217 ? 10.422 24.031 9.773 1 96.12 217 LEU A CA 1
ATOM 1787 C C . LEU A 1 217 ? 10.641 22.969 8.703 1 96.12 217 LEU A C 1
ATOM 1789 O O . LEU A 1 217 ? 10.32 21.797 8.93 1 96.12 217 LEU A O 1
ATOM 1793 N N . TYR A 1 218 ? 11.195 23.328 7.598 1 93.81 218 TYR A N 1
ATOM 1794 C CA . TYR A 1 218 ? 11.469 22.344 6.555 1 93.81 218 TYR A CA 1
ATOM 1795 C C . TYR A 1 218 ? 12.461 21.297 7.043 1 93.81 218 TYR A C 1
ATOM 1797 O O . TYR A 1 218 ? 12.289 20.109 6.781 1 93.81 218 TYR A O 1
ATOM 1805 N N . TRP A 1 219 ? 13.445 21.75 7.715 1 94.38 219 TRP A N 1
ATOM 1806 C CA . TRP A 1 219 ? 14.43 20.828 8.258 1 94.38 219 TRP A CA 1
ATOM 1807 C C . TRP A 1 219 ? 13.766 19.828 9.203 1 94.38 219 TRP A C 1
ATOM 1809 O O . TRP A 1 219 ? 14.062 18.625 9.156 1 94.38 219 TRP A O 1
ATOM 1819 N N . LYS A 1 220 ? 12.969 20.297 10.055 1 94.31 220 LYS A N 1
ATOM 1820 C CA . LYS A 1 220 ? 12.281 19.422 10.992 1 94.31 220 LYS A CA 1
ATOM 1821 C C . LYS A 1 220 ? 11.438 18.391 10.25 1 94.31 220 LYS A C 1
ATOM 1823 O O . LYS A 1 220 ? 11.406 17.219 10.633 1 94.31 220 LYS A O 1
ATOM 1828 N N . ASN A 1 221 ? 10.719 18.797 9.242 1 94.69 221 ASN A N 1
ATOM 1829 C CA . ASN A 1 221 ? 9.922 17.859 8.438 1 94.69 221 ASN A CA 1
ATOM 1830 C C . ASN A 1 221 ? 10.797 16.812 7.762 1 94.69 221 ASN A C 1
ATOM 1832 O O . ASN A 1 221 ? 10.461 15.633 7.75 1 94.69 221 ASN A O 1
ATOM 1836 N N . VAL A 1 222 ? 11.922 17.219 7.223 1 91.25 222 VAL A N 1
ATOM 1837 C CA . VAL A 1 222 ? 12.859 16.297 6.598 1 91.25 222 VAL A CA 1
ATOM 1838 C C . VAL A 1 222 ? 13.398 15.32 7.645 1 91.25 222 VAL A C 1
ATOM 1840 O O . VAL A 1 222 ? 13.461 14.109 7.406 1 91.25 222 VAL A O 1
ATOM 1843 N N . HIS A 1 223 ? 13.695 15.891 8.719 1 91.25 223 HIS A N 1
ATOM 1844 C CA . HIS A 1 223 ? 14.266 15.086 9.789 1 91.25 223 HIS A CA 1
ATOM 1845 C C . HIS A 1 223 ? 13.289 14.008 10.258 1 91.25 223 HIS A C 1
ATOM 1847 O O . HIS A 1 223 ? 13.68 12.867 10.484 1 91.25 223 HIS A O 1
ATOM 1853 N N . VAL A 1 224 ? 12.078 14.375 10.367 1 89.69 224 VAL A N 1
ATOM 1854 C CA . VAL A 1 224 ? 11.039 13.422 10.773 1 89.69 224 VAL A CA 1
ATOM 1855 C C . VAL A 1 224 ? 10.922 12.312 9.734 1 89.69 224 VAL A C 1
ATOM 1857 O O . VAL A 1 224 ? 10.812 11.133 10.086 1 89.69 224 VAL A O 1
ATOM 1860 N N . ALA A 1 225 ? 10.93 12.656 8.5 1 89.06 225 ALA A N 1
ATOM 1861 C CA . ALA A 1 225 ? 10.844 11.672 7.422 1 89.06 225 ALA A CA 1
ATOM 1862 C C . ALA A 1 225 ? 12.031 10.719 7.461 1 89.06 225 ALA A C 1
ATOM 1864 O O . ALA A 1 225 ? 11.875 9.508 7.289 1 89.06 225 ALA A O 1
ATOM 1865 N N . LEU A 1 226 ? 13.188 11.273 7.707 1 85.56 226 LEU A N 1
ATOM 1866 C CA . LEU A 1 226 ? 14.398 10.469 7.715 1 85.56 226 LEU A CA 1
ATOM 1867 C C . LEU A 1 226 ? 14.398 9.492 8.891 1 85.56 226 LEU A C 1
ATOM 1869 O O . LEU A 1 226 ? 14.844 8.352 8.758 1 85.56 226 LEU A O 1
ATOM 1873 N N . ILE A 1 227 ? 13.922 9.977 9.977 1 86.88 227 ILE A N 1
ATOM 1874 C CA . ILE A 1 227 ? 13.82 9.102 11.141 1 86.88 227 ILE A CA 1
ATOM 1875 C C . ILE A 1 227 ? 12.859 7.953 10.852 1 86.88 227 ILE A C 1
ATOM 1877 O O . ILE A 1 227 ? 13.125 6.805 11.211 1 86.88 227 ILE A O 1
ATOM 1881 N N . ARG A 1 228 ? 11.781 8.25 10.195 1 85.88 228 ARG A N 1
ATOM 1882 C CA . ARG A 1 228 ? 10.812 7.227 9.82 1 85.88 228 ARG A CA 1
ATOM 1883 C C . ARG A 1 228 ? 11.445 6.195 8.891 1 85.88 228 ARG A C 1
ATOM 1885 O O . ARG A 1 228 ? 11.281 4.988 9.086 1 85.88 228 ARG A O 1
ATOM 1892 N N . ILE A 1 229 ? 12.117 6.676 7.938 1 83.94 229 ILE A N 1
ATOM 1893 C CA . ILE A 1 229 ? 12.75 5.793 6.965 1 83.94 229 ILE A CA 1
ATOM 1894 C C . ILE A 1 229 ? 13.773 4.906 7.668 1 83.94 229 ILE A C 1
ATOM 1896 O O . ILE A 1 229 ? 13.82 3.699 7.434 1 83.94 229 ILE A O 1
ATOM 1900 N N . ARG A 1 230 ? 14.555 5.496 8.547 1 83.5 230 ARG A N 1
ATOM 1901 C CA . ARG A 1 230 ? 15.57 4.746 9.281 1 83.5 230 ARG A CA 1
ATOM 1902 C C . ARG A 1 230 ? 14.93 3.664 10.141 1 83.5 230 ARG A C 1
ATOM 1904 O O . ARG A 1 230 ? 15.422 2.533 10.188 1 83.5 230 ARG A O 1
ATOM 1911 N N . LYS A 1 231 ? 13.883 4.031 10.75 1 84.12 231 LYS A N 1
ATOM 1912 C CA . LYS A 1 231 ? 13.18 3.064 11.594 1 84.12 231 LYS A CA 1
ATOM 1913 C C . LYS A 1 231 ? 12.688 1.879 10.773 1 84.12 231 LYS A C 1
ATOM 1915 O O . LYS A 1 231 ? 12.766 0.732 11.219 1 84.12 231 LYS A O 1
ATOM 1920 N N . ILE A 1 232 ? 12.172 2.129 9.648 1 82 232 ILE A N 1
ATOM 1921 C CA . ILE A 1 232 ? 11.648 1.084 8.773 1 82 232 ILE A CA 1
ATOM 1922 C C . ILE A 1 232 ? 12.797 0.205 8.281 1 82 232 ILE A C 1
ATOM 1924 O O . ILE A 1 232 ? 12.688 -1.023 8.281 1 82 232 ILE A O 1
ATOM 1928 N N . LEU A 1 233 ? 13.859 0.835 7.941 1 76.94 233 LEU A N 1
ATOM 1929 C CA . LEU A 1 233 ? 15.016 0.095 7.441 1 76.94 233 LEU A CA 1
ATOM 1930 C C . LEU A 1 233 ? 15.594 -0.801 8.531 1 76.94 233 LEU A C 1
ATOM 1932 O O . LEU A 1 233 ? 15.984 -1.939 8.258 1 76.94 233 LEU A O 1
ATOM 1936 N N . ASP A 1 234 ? 15.609 -0.251 9.734 1 80.94 234 ASP A N 1
ATOM 1937 C CA . ASP A 1 234 ? 16.094 -1.038 10.859 1 80.94 234 ASP A CA 1
ATOM 1938 C C . ASP A 1 234 ? 15.203 -2.248 11.117 1 80.94 234 ASP A C 1
ATOM 1940 O O . ASP A 1 234 ? 15.688 -3.318 11.484 1 80.94 234 ASP A O 1
ATOM 1944 N N . SER A 1 235 ? 13.984 -2.107 10.875 1 80.5 235 SER A N 1
ATOM 1945 C CA . SER A 1 235 ? 13.031 -3.186 11.109 1 80.5 235 SER A CA 1
ATOM 1946 C C . SER A 1 235 ? 13.125 -4.254 10.031 1 80.5 235 SER A C 1
ATOM 1948 O O . SER A 1 235 ? 12.695 -5.391 10.234 1 80.5 235 SER A O 1
ATOM 1950 N N . PHE A 1 236 ? 13.688 -3.961 8.891 1 75 236 PHE A N 1
ATOM 1951 C CA . PHE A 1 236 ? 13.82 -4.898 7.785 1 75 236 PHE A CA 1
ATOM 1952 C C . PHE A 1 236 ? 14.773 -6.031 8.148 1 75 236 PHE A C 1
ATOM 1954 O O . PHE A 1 236 ? 14.641 -7.148 7.645 1 75 236 PHE A O 1
ATOM 1961 N N . ASP A 1 237 ? 15.711 -5.738 8.961 1 74.31 237 ASP A N 1
ATOM 1962 C CA . ASP A 1 237 ? 16.688 -6.742 9.359 1 74.31 237 ASP A CA 1
ATOM 1963 C C . ASP A 1 237 ? 16.047 -7.836 10.211 1 74.31 237 ASP A C 1
ATOM 1965 O O . ASP A 1 237 ? 16.562 -8.953 10.289 1 74.31 237 ASP A O 1
ATOM 1969 N N . GLU A 1 238 ? 14.859 -7.57 10.68 1 77.69 238 GLU A N 1
ATOM 1970 C CA . GLU A 1 238 ? 14.227 -8.492 11.625 1 77.69 238 GLU A CA 1
ATOM 1971 C C . GLU A 1 238 ? 13.18 -9.352 10.93 1 77.69 238 GLU A C 1
ATOM 1973 O O . GLU A 1 238 ? 12.672 -10.312 11.516 1 77.69 238 GLU A O 1
ATOM 1978 N N . ILE A 1 239 ? 13 -9.062 9.711 1 75.75 239 ILE A N 1
ATOM 1979 C CA . ILE A 1 239 ? 11.883 -9.781 9.102 1 75.75 239 ILE A CA 1
ATOM 1980 C C . ILE A 1 239 ? 12.414 -10.969 8.305 1 75.75 239 ILE A C 1
ATOM 1982 O O . ILE A 1 239 ? 13.586 -11 7.926 1 75.75 239 ILE A O 1
ATOM 1986 N N . ASP A 1 240 ? 11.484 -11.969 8.219 1 69.88 240 ASP A N 1
ATOM 1987 C CA . 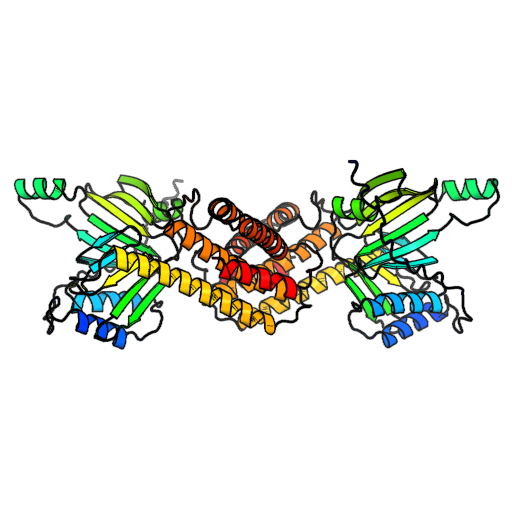ASP A 1 240 ? 11.758 -13.086 7.328 1 69.88 240 ASP A CA 1
ATOM 1988 C C . ASP A 1 240 ? 11.711 -12.648 5.867 1 69.88 240 ASP A C 1
ATOM 1990 O O . ASP A 1 240 ? 10.641 -12.336 5.344 1 69.88 240 ASP A O 1
ATOM 1994 N N . GLU A 1 241 ? 12.891 -12.664 5.242 1 65.44 241 GLU A N 1
ATOM 1995 C CA . GLU A 1 241 ? 13.008 -12.164 3.875 1 65.44 241 GLU A CA 1
ATOM 1996 C C . GLU A 1 241 ? 12.188 -13.016 2.908 1 65.44 241 GLU A C 1
ATOM 1998 O O . GLU A 1 241 ? 11.898 -12.578 1.791 1 65.44 241 GLU A O 1
ATOM 2003 N N . PHE A 1 242 ? 11.797 -14.094 3.434 1 64.88 242 PHE A N 1
ATOM 2004 C CA . PHE A 1 242 ? 11.039 -14.992 2.566 1 64.88 242 PHE A CA 1
ATOM 2005 C C . PHE A 1 242 ? 9.539 -14.812 2.779 1 64.88 242 PHE A C 1
ATOM 2007 O O . PHE A 1 242 ? 8.734 -15.375 2.033 1 64.88 242 PHE A O 1
ATOM 2014 N N . SER A 1 243 ? 9.297 -13.977 3.74 1 74.19 243 SER A N 1
ATOM 2015 C CA . SER A 1 243 ? 7.883 -13.664 3.936 1 74.19 243 SER A CA 1
ATOM 2016 C C . SER A 1 243 ? 7.438 -12.523 3.029 1 74.19 243 SER A C 1
ATOM 2018 O O . SER A 1 243 ? 7.719 -11.359 3.312 1 74.19 243 SER A O 1
ATOM 2020 N N . HIS A 1 244 ? 6.746 -12.891 2.07 1 75.62 244 HIS A N 1
ATOM 2021 C CA . HIS A 1 244 ? 6.285 -11.914 1.093 1 75.62 244 HIS A CA 1
ATOM 2022 C C . HIS A 1 244 ? 5.441 -10.828 1.755 1 75.62 244 HIS A C 1
ATOM 2024 O O . HIS A 1 244 ? 5.555 -9.648 1.406 1 75.62 244 HIS A O 1
ATOM 2030 N N . ASP A 1 245 ? 4.691 -11.219 2.682 1 77.81 245 ASP A N 1
ATOM 2031 C CA . ASP A 1 245 ? 3.801 -10.266 3.334 1 77.81 245 ASP A CA 1
ATOM 2032 C C . ASP A 1 245 ? 4.59 -9.266 4.172 1 77.81 245 ASP A C 1
ATOM 2034 O O . ASP A 1 245 ? 4.336 -8.055 4.102 1 77.81 245 ASP A O 1
ATOM 2038 N N . GLU A 1 246 ? 5.52 -9.734 4.859 1 79.25 246 GLU A N 1
ATOM 2039 C CA . GLU A 1 246 ? 6.316 -8.852 5.711 1 79.25 246 GLU A CA 1
ATOM 2040 C C . GLU A 1 246 ? 7.164 -7.895 4.875 1 79.25 246 GLU A C 1
ATOM 2042 O O . GLU A 1 246 ? 7.27 -6.711 5.195 1 79.25 246 GLU A O 1
ATOM 2047 N N . VAL A 1 247 ? 7.699 -8.414 3.852 1 80.75 247 VAL A N 1
ATOM 2048 C CA . VAL A 1 247 ? 8.516 -7.59 2.967 1 80.75 247 VAL A CA 1
ATOM 2049 C C . VAL A 1 247 ? 7.648 -6.512 2.316 1 80.75 247 VAL A C 1
ATOM 2051 O O . VAL A 1 247 ? 8.023 -5.34 2.287 1 80.75 247 VAL A O 1
ATOM 2054 N N . SER A 1 248 ? 6.531 -6.926 1.856 1 81.88 248 SER A N 1
ATOM 2055 C CA . SER A 1 248 ? 5.617 -5.992 1.206 1 81.88 248 SER A CA 1
ATOM 2056 C C . SER A 1 248 ? 5.184 -4.891 2.164 1 81.88 248 SER A C 1
ATOM 2058 O O . SER A 1 248 ? 5.043 -3.732 1.766 1 81.88 248 SER A O 1
ATOM 2060 N N . GLU A 1 249 ? 5.043 -5.25 3.371 1 82.25 249 GLU A N 1
ATOM 2061 C CA . GLU A 1 249 ? 4.645 -4.289 4.395 1 82.25 249 GLU A CA 1
ATOM 2062 C C . GLU A 1 249 ? 5.707 -3.211 4.586 1 82.25 249 GLU A C 1
ATOM 2064 O O . GLU A 1 249 ? 5.391 -2.02 4.617 1 82.25 249 GLU A O 1
ATOM 2069 N N . LYS A 1 250 ? 6.863 -3.623 4.703 1 81.75 250 LYS A N 1
ATOM 2070 C CA . LYS A 1 250 ? 7.949 -2.686 4.965 1 81.75 250 LYS A CA 1
ATOM 2071 C C . LYS A 1 250 ? 8.219 -1.801 3.752 1 81.75 250 LYS A C 1
ATOM 2073 O O . LYS A 1 250 ? 8.516 -0.612 3.896 1 81.75 250 LYS A O 1
ATOM 2078 N N . VAL A 1 251 ? 8.148 -2.385 2.6 1 81.88 251 VAL A N 1
ATOM 2079 C CA . VAL A 1 251 ? 8.359 -1.616 1.377 1 81.88 251 VAL A CA 1
ATOM 2080 C C . VAL A 1 251 ? 7.285 -0.538 1.253 1 81.88 251 VAL A C 1
ATOM 2082 O O . VAL A 1 251 ? 7.582 0.604 0.894 1 81.88 251 VAL A O 1
ATOM 2085 N N . ASN A 1 252 ? 6.074 -0.866 1.538 1 83.88 252 ASN A N 1
ATOM 2086 C CA . ASN A 1 252 ? 4.988 0.106 1.48 1 83.88 252 ASN A CA 1
ATOM 2087 C C . ASN A 1 252 ? 5.184 1.226 2.5 1 83.88 252 ASN A C 1
ATOM 2089 O O . ASN A 1 252 ? 4.805 2.371 2.248 1 83.88 252 ASN A O 1
ATOM 2093 N N . SER A 1 253 ? 5.703 0.863 3.641 1 86 253 SER A N 1
ATOM 2094 C CA . SER A 1 253 ? 6 1.867 4.656 1 86 253 SER A CA 1
ATOM 2095 C C . SER A 1 253 ? 7.066 2.846 4.172 1 86 253 SER A C 1
ATOM 2097 O O . SER A 1 253 ? 6.953 4.055 4.391 1 86 253 SER A O 1
ATOM 2099 N N . VAL A 1 254 ? 8.047 2.311 3.561 1 84.5 254 VAL A N 1
ATOM 2100 C CA . VAL A 1 254 ? 9.094 3.174 3.027 1 84.5 254 VAL A CA 1
ATOM 2101 C C . VAL A 1 254 ? 8.516 4.078 1.939 1 84.5 254 VAL A C 1
ATOM 2103 O O . VAL A 1 254 ? 8.875 5.254 1.846 1 84.5 254 VAL A O 1
ATOM 2106 N N . ARG A 1 255 ? 7.691 3.482 1.133 1 85.88 255 ARG A N 1
ATOM 2107 C CA . ARG A 1 255 ? 7.039 4.254 0.077 1 85.88 255 ARG A CA 1
ATOM 2108 C C . ARG A 1 255 ? 6.305 5.457 0.653 1 85.88 255 ARG A C 1
ATOM 2110 O O . ARG A 1 255 ? 6.445 6.574 0.149 1 85.88 255 ARG A O 1
ATOM 2117 N N . ARG A 1 256 ? 5.578 5.281 1.681 1 89.25 256 ARG A N 1
ATOM 2118 C CA . ARG A 1 256 ? 4.797 6.352 2.291 1 89.25 256 ARG A CA 1
ATOM 2119 C C . ARG A 1 256 ? 5.707 7.422 2.887 1 89.25 256 ARG A C 1
ATOM 2121 O O . ARG A 1 256 ? 5.434 8.617 2.766 1 89.25 256 ARG A O 1
ATOM 2128 N N . ALA A 1 257 ? 6.758 6.941 3.539 1 88.12 257 ALA A N 1
ATOM 2129 C CA . ALA A 1 257 ? 7.715 7.887 4.109 1 88.12 257 ALA A CA 1
ATOM 2130 C C . ALA A 1 257 ? 8.398 8.703 3.016 1 88.12 257 ALA A C 1
ATOM 2132 O O . ALA A 1 257 ? 8.641 9.898 3.184 1 88.12 257 ALA A O 1
ATOM 2133 N N . MET A 1 258 ? 8.672 8.078 1.92 1 87.56 258 MET A N 1
ATOM 2134 C CA . MET A 1 258 ? 9.297 8.758 0.788 1 87.56 258 MET A CA 1
ATOM 2135 C C . MET A 1 258 ? 8.336 9.758 0.156 1 87.56 258 MET A C 1
ATOM 2137 O O . MET A 1 258 ? 8.75 10.836 -0.274 1 87.56 258 MET A O 1
ATOM 2141 N N . GLU A 1 259 ? 7.121 9.32 0.054 1 91.12 259 GLU A N 1
ATOM 2142 C CA . GLU A 1 259 ? 6.117 10.258 -0.445 1 91.12 259 GLU A CA 1
ATOM 2143 C C . GLU A 1 259 ? 6.086 11.531 0.393 1 91.12 259 GLU A C 1
ATOM 2145 O O . GLU A 1 259 ? 6.066 12.633 -0.15 1 91.12 259 GLU A O 1
ATOM 2150 N N . TYR A 1 260 ? 6.094 11.375 1.698 1 93.19 260 TYR A N 1
ATOM 2151 C CA . TYR A 1 260 ? 6.125 12.523 2.6 1 93.19 260 TYR A CA 1
ATOM 2152 C C . TYR A 1 260 ? 7.355 13.383 2.348 1 93.19 260 TYR A C 1
ATOM 2154 O O . TYR A 1 260 ? 7.25 14.609 2.219 1 93.19 260 TYR A O 1
ATOM 2162 N N . LEU A 1 261 ? 8.469 12.742 2.262 1 91.12 261 LEU A N 1
ATOM 2163 C CA . LEU A 1 261 ? 9.734 13.445 2.07 1 91.12 261 LEU A CA 1
ATOM 2164 C C . LEU A 1 261 ? 9.734 14.219 0.758 1 91.12 261 LEU A C 1
ATOM 2166 O O . LEU A 1 261 ? 10.164 15.375 0.714 1 91.12 261 LEU A O 1
ATOM 2170 N N . LEU A 1 262 ? 9.273 13.602 -0.256 1 90.75 262 LEU A N 1
ATOM 2171 C CA . LEU A 1 262 ? 9.25 14.25 -1.562 1 90.75 262 LEU A CA 1
ATOM 2172 C C . LEU A 1 262 ? 8.258 15.406 -1.576 1 90.75 262 LEU A C 1
ATOM 2174 O O . LEU A 1 262 ? 8.492 16.422 -2.248 1 90.75 262 LEU A O 1
ATOM 2178 N N . LYS A 1 263 ? 7.176 15.25 -0.851 1 93.5 263 LYS A N 1
ATOM 2179 C CA . LYS A 1 263 ? 6.238 16.359 -0.724 1 93.5 263 LYS A CA 1
ATOM 2180 C C . LYS A 1 263 ? 6.883 17.547 -0.013 1 93.5 263 LYS A C 1
ATOM 2182 O O . LYS A 1 263 ? 6.711 18.703 -0.426 1 93.5 263 LYS A O 1
ATOM 2187 N N . VAL A 1 264 ? 7.652 17.25 1.027 1 92.88 264 VAL A N 1
ATOM 2188 C CA . VAL A 1 264 ? 8.391 18.297 1.744 1 92.88 264 VAL A CA 1
ATOM 2189 C C . VAL A 1 264 ? 9.383 18.969 0.802 1 92.88 264 VAL A C 1
ATOM 2191 O O . VAL A 1 264 ? 9.5 20.188 0.777 1 92.88 264 VAL A O 1
ATOM 2194 N N . GLU A 1 265 ? 10.008 18.203 0.029 1 89.25 265 GLU A N 1
ATOM 2195 C CA . GLU A 1 265 ? 10.992 18.734 -0.914 1 89.25 265 GLU A CA 1
ATOM 2196 C C . GLU A 1 265 ? 10.328 19.641 -1.952 1 89.25 265 GLU A C 1
ATOM 2198 O O . GLU A 1 265 ? 10.836 20.719 -2.26 1 89.25 265 GLU A O 1
ATOM 2203 N N . CYS A 1 266 ? 9.281 19.156 -2.447 1 90.56 266 CYS A N 1
ATOM 2204 C CA . CYS A 1 266 ? 8.562 19.969 -3.434 1 90.56 266 CYS A CA 1
ATOM 2205 C C . CYS A 1 266 ? 8.148 21.297 -2.848 1 90.56 266 CYS A C 1
ATOM 2207 O O . CYS A 1 266 ? 8.312 22.344 -3.488 1 90.56 266 CYS A O 1
ATOM 2209 N N . CYS A 1 267 ? 7.652 21.219 -1.643 1 89.69 267 CYS A N 1
ATOM 2210 C CA . CYS A 1 267 ? 7.238 22.453 -0.968 1 89.69 267 CYS A CA 1
ATOM 2211 C C . CYS A 1 267 ? 8.43 23.375 -0.727 1 89.69 267 CYS A C 1
ATOM 2213 O O . CYS A 1 267 ? 8.352 24.578 -0.99 1 89.69 267 CYS A O 1
ATOM 2215 N N . SER A 1 268 ? 9.508 22.844 -0.285 1 88.62 268 SER A N 1
ATOM 2216 C CA . SER A 1 268 ? 10.695 23.625 0.068 1 88.62 268 SER A CA 1
ATOM 2217 C C . SER A 1 268 ? 11.328 24.25 -1.165 1 88.62 268 SER A C 1
ATOM 2219 O O . SER A 1 268 ? 11.859 25.359 -1.097 1 88.62 268 SER A O 1
ATOM 2221 N N . LYS A 1 269 ? 11.234 23.625 -2.252 1 88.31 269 LYS A N 1
ATOM 2222 C CA . LYS A 1 269 ? 11.867 24.109 -3.479 1 88.31 269 LYS A CA 1
ATOM 2223 C C . LYS A 1 269 ? 10.883 24.906 -4.328 1 88.31 269 LYS A C 1
ATOM 2225 O O . LYS A 1 269 ? 11.234 25.406 -5.398 1 88.31 269 LYS A O 1
ATOM 2230 N N . GLY A 1 270 ? 9.695 24.984 -3.863 1 86.94 270 GLY A N 1
ATOM 2231 C CA . GLY A 1 270 ? 8.68 25.734 -4.586 1 86.94 270 GLY A CA 1
ATOM 2232 C C . GLY A 1 270 ? 8.242 25.062 -5.871 1 86.94 270 GLY A C 1
ATOM 2233 O O . GLY A 1 270 ? 7.918 25.734 -6.852 1 86.94 270 GLY A O 1
ATOM 2234 N N . LEU A 1 271 ? 8.344 23.719 -5.902 1 89 271 LEU A N 1
ATOM 2235 C CA . LEU A 1 271 ? 7.883 22.984 -7.07 1 89 271 LEU A CA 1
ATOM 2236 C C . LEU A 1 271 ? 6.359 22.859 -7.07 1 89 271 LEU A C 1
ATOM 2238 O O . LEU A 1 271 ? 5.754 22.594 -6.027 1 89 271 LEU A O 1
ATOM 2242 N N . LYS A 1 272 ? 5.812 23.078 -8.141 1 87.25 272 LYS A N 1
ATOM 2243 C CA . LYS A 1 272 ? 4.355 23.109 -8.227 1 87.25 272 LYS A CA 1
ATOM 2244 C C . LYS A 1 272 ? 3.762 21.703 -8.195 1 87.25 272 LYS A C 1
ATOM 2246 O O . LYS A 1 272 ? 4.113 20.859 -9.016 1 87.25 272 LYS A O 1
ATOM 2251 N N . ILE A 1 273 ? 2.934 21.516 -7.227 1 88.81 273 ILE A N 1
ATOM 2252 C CA . ILE A 1 273 ? 2.117 20.312 -7.141 1 88.81 273 ILE A CA 1
ATOM 2253 C C . ILE A 1 273 ? 0.667 20.641 -7.488 1 88.81 273 ILE A C 1
ATOM 2255 O O . ILE A 1 273 ? 0.051 21.5 -6.848 1 88.81 273 ILE A O 1
ATOM 2259 N N . SER A 1 274 ? 0.105 20.016 -8.438 1 87.5 274 SER A N 1
ATOM 2260 C CA . SER A 1 274 ? -1.206 20.391 -8.961 1 87.5 274 SER A CA 1
ATOM 2261 C C . SER A 1 274 ? -2.324 19.672 -8.211 1 87.5 274 SER A C 1
ATOM 2263 O O . SER A 1 274 ? -3.492 20.047 -8.32 1 87.5 274 SER A O 1
ATOM 2265 N N . LYS A 1 275 ? -2.021 18.734 -7.445 1 92 275 LYS A N 1
ATOM 2266 C CA . LYS A 1 275 ? -3.025 17.953 -6.719 1 92 275 LYS A CA 1
ATOM 2267 C C . LYS A 1 275 ? -3.004 18.297 -5.23 1 92 275 LYS A C 1
ATOM 2269 O O . LYS A 1 275 ? -2.053 18.906 -4.738 1 92 275 LYS A O 1
ATOM 2274 N N . GLU A 1 276 ? -4.102 17.953 -4.59 1 92.81 276 GLU A N 1
ATOM 2275 C CA . GLU A 1 276 ? -4.148 18.094 -3.139 1 92.81 276 GLU A CA 1
ATOM 2276 C C . GLU A 1 276 ? -3.27 17.062 -2.451 1 92.81 276 GLU A C 1
ATOM 2278 O O . GLU A 1 276 ? -2.973 16.016 -3.027 1 92.81 276 GLU A O 1
ATOM 2283 N N . TYR A 1 277 ? -2.91 17.328 -1.292 1 94.19 277 TYR A N 1
ATOM 2284 C CA . TYR A 1 277 ? -1.912 16.531 -0.583 1 94.19 277 TYR A CA 1
ATOM 2285 C C . TYR A 1 277 ? -2.256 15.047 -0.637 1 94.19 277 TYR A C 1
ATOM 2287 O O . TYR A 1 277 ? -1.405 14.219 -0.972 1 94.19 277 TYR A O 1
ATOM 2295 N N . SER A 1 278 ? -3.518 14.695 -0.334 1 91.31 278 SER A N 1
ATOM 2296 C CA . SER A 1 278 ? -3.941 13.305 -0.184 1 91.31 278 SER A CA 1
ATOM 2297 C C . SER A 1 278 ? -4.035 12.609 -1.536 1 91.31 278 SER A C 1
ATOM 2299 O O . SER A 1 278 ? -4.203 11.391 -1.601 1 91.31 278 SER A O 1
ATOM 2301 N N . GLN A 1 279 ? -3.875 13.359 -2.582 1 90.5 279 GLN A N 1
ATOM 2302 C CA . GLN A 1 279 ? -4.098 12.805 -3.914 1 90.5 279 GLN A CA 1
ATOM 2303 C C . GLN A 1 279 ? -2.797 12.758 -4.711 1 90.5 279 GLN A C 1
ATOM 2305 O O . GLN A 1 279 ? -2.807 12.445 -5.906 1 90.5 279 GLN A O 1
ATOM 2310 N N . VAL A 1 280 ? -1.753 13.133 -4.082 1 92.62 280 VAL A N 1
ATOM 2311 C CA . VAL A 1 280 ? -0.456 13.094 -4.75 1 92.62 280 VAL A CA 1
ATOM 2312 C C . VAL A 1 280 ? 0.245 11.766 -4.441 1 92.62 280 VAL A C 1
ATOM 2314 O O . VAL A 1 280 ? 0.507 11.453 -3.277 1 92.62 280 VAL A O 1
ATOM 2317 N N . PHE A 1 281 ? 0.554 11.062 -5.48 1 89.94 281 PHE A N 1
ATOM 2318 C CA . PHE A 1 281 ? 1.163 9.75 -5.309 1 89.94 281 PHE A CA 1
ATOM 2319 C C . PHE A 1 281 ? 2.641 9.781 -5.676 1 89.94 281 PHE A C 1
ATOM 2321 O O . PHE A 1 281 ? 3.135 10.789 -6.184 1 89.94 281 PHE A O 1
ATOM 2328 N N . LEU A 1 282 ? 3.264 8.672 -5.379 1 89.31 282 LEU A N 1
ATOM 2329 C CA . LEU A 1 282 ? 4.707 8.594 -5.578 1 89.31 282 LEU A CA 1
ATOM 2330 C C . LEU A 1 282 ? 5.07 8.883 -7.031 1 89.31 282 LEU A C 1
ATOM 2332 O O . LEU A 1 282 ? 6.016 9.617 -7.305 1 89.31 282 LEU A O 1
ATOM 2336 N N . GLY A 1 283 ? 4.285 8.32 -7.973 1 87.69 283 GLY A N 1
ATOM 2337 C CA . GLY A 1 283 ? 4.543 8.562 -9.383 1 87.69 283 GLY A CA 1
ATOM 2338 C C . GLY A 1 283 ? 4.461 10.031 -9.766 1 87.69 283 GLY A C 1
ATOM 2339 O O . GLY A 1 283 ? 5.281 10.523 -10.547 1 87.69 283 GLY A O 1
ATOM 2340 N N . ASP A 1 284 ? 3.514 10.742 -9.203 1 91 284 ASP A N 1
ATOM 2341 C CA . ASP A 1 284 ? 3.373 12.18 -9.43 1 91 284 ASP A CA 1
ATOM 2342 C C . ASP A 1 284 ? 4.594 12.938 -8.922 1 91 284 ASP A C 1
ATOM 2344 O O . ASP A 1 284 ? 5.113 13.82 -9.609 1 91 284 ASP A O 1
ATOM 2348 N N . LEU A 1 285 ? 4.992 12.578 -7.754 1 91.75 285 LEU A N 1
ATOM 2349 C CA . LEU A 1 285 ? 6.082 13.281 -7.086 1 91.75 285 LEU A CA 1
ATOM 2350 C C . LEU A 1 285 ? 7.398 13.07 -7.82 1 91.75 285 LEU A C 1
ATOM 2352 O O . LEU A 1 285 ? 8.164 14.016 -8.023 1 91.75 285 LEU A O 1
ATOM 2356 N N . ILE A 1 286 ? 7.617 11.891 -8.258 1 88.25 286 ILE A N 1
ATOM 2357 C CA . ILE A 1 286 ? 8.836 11.578 -8.992 1 88.25 286 ILE A CA 1
ATOM 2358 C C . ILE A 1 286 ? 8.844 12.336 -10.32 1 88.25 286 ILE A C 1
ATOM 2360 O O . ILE A 1 286 ? 9.883 12.844 -10.742 1 88.25 286 ILE A O 1
ATOM 2364 N N . ALA A 1 287 ? 7.699 12.398 -10.906 1 88.94 287 ALA A N 1
ATOM 2365 C CA . ALA A 1 287 ? 7.59 13.125 -12.172 1 88.94 287 ALA A CA 1
ATOM 2366 C C . ALA A 1 287 ? 7.941 14.602 -11.984 1 88.94 287 ALA A C 1
ATOM 2368 O O . ALA A 1 287 ? 8.5 15.227 -12.883 1 88.94 287 ALA A O 1
ATOM 2369 N N . ILE A 1 288 ? 7.668 15.148 -10.883 1 89.81 288 ILE A N 1
ATOM 2370 C CA . ILE A 1 288 ? 7.91 16.562 -10.594 1 89.81 288 ILE A CA 1
ATOM 2371 C C . ILE A 1 288 ? 9.391 16.766 -10.281 1 89.81 288 ILE A C 1
ATOM 2373 O O . ILE A 1 288 ? 10.008 17.703 -10.789 1 89.81 288 ILE A O 1
ATOM 2377 N N . VAL A 1 289 ? 9.977 15.891 -9.508 1 88.31 289 VAL A N 1
ATOM 2378 C CA . VAL A 1 289 ? 11.312 16.141 -8.977 1 88.31 289 VAL A CA 1
ATOM 2379 C C . VAL A 1 289 ? 12.367 15.641 -9.961 1 88.31 289 VAL A C 1
ATOM 2381 O O . VAL A 1 289 ? 13.531 16.031 -9.883 1 88.31 289 VAL A O 1
ATOM 2384 N N . LYS A 1 290 ? 11.945 14.711 -10.828 1 83.06 290 LYS A N 1
ATOM 2385 C CA . LYS A 1 290 ? 12.93 14.039 -11.688 1 83.06 290 LYS A CA 1
ATOM 2386 C C . LYS A 1 290 ? 13.688 15.055 -12.539 1 83.06 290 LYS A C 1
ATOM 2388 O O . LYS A 1 290 ? 14.867 14.852 -12.844 1 83.06 290 LYS A O 1
ATOM 2393 N N . TYR A 1 291 ? 13.078 16.156 -12.867 1 81.19 291 TYR A N 1
ATOM 2394 C CA . TYR A 1 291 ? 13.727 17.109 -13.758 1 81.19 291 TYR A CA 1
ATOM 2395 C C . TYR A 1 291 ? 14.75 17.953 -13.008 1 81.19 291 TYR A C 1
ATOM 2397 O O . TYR A 1 291 ? 15.594 18.609 -13.625 1 81.19 291 TYR A O 1
ATOM 2405 N N . THR A 1 292 ? 14.672 17.906 -11.719 1 82.5 292 THR A N 1
ATOM 2406 C CA . THR A 1 292 ? 15.609 18.688 -10.914 1 82.5 292 THR A CA 1
ATOM 2407 C C . THR A 1 292 ? 16.812 17.844 -10.516 1 82.5 292 THR A C 1
ATOM 2409 O O . THR A 1 292 ? 17.719 18.328 -9.828 1 82.5 292 THR A O 1
ATOM 2412 N N . ARG A 1 293 ? 16.844 16.625 -11.039 1 81.94 293 ARG A N 1
ATOM 2413 C CA . ARG A 1 293 ? 17.875 15.695 -10.586 1 81.94 293 ARG A CA 1
ATOM 2414 C C . ARG A 1 293 ? 18.781 15.266 -11.734 1 81.94 293 ARG A C 1
ATOM 2416 O O . ARG A 1 293 ? 18.406 15.406 -12.906 1 81.94 293 ARG A O 1
ATOM 2423 N N . GLU A 1 294 ? 19.922 14.75 -11.359 1 82.31 294 GLU A N 1
ATOM 2424 C CA . GLU A 1 294 ? 20.828 14.148 -12.32 1 82.31 294 GLU A CA 1
ATOM 2425 C C . GLU A 1 294 ? 20.266 12.852 -12.883 1 82.31 294 GLU A C 1
ATOM 2427 O O . GLU A 1 294 ? 19.359 12.25 -12.289 1 82.31 294 GLU A O 1
ATOM 2432 N N . SER A 1 295 ? 20.797 12.492 -14 1 83 295 SER A N 1
ATOM 2433 C CA . SER A 1 295 ? 20.266 11.367 -14.75 1 83 295 SER A CA 1
ATOM 2434 C C . SER A 1 295 ? 20.297 10.086 -13.922 1 83 295 SER A C 1
ATOM 2436 O O . SER A 1 295 ? 19.328 9.328 -13.922 1 83 295 SER A O 1
ATOM 2438 N N . HIS A 1 296 ? 21.312 9.898 -13.227 1 80.38 296 HIS A N 1
ATOM 2439 C CA . HIS A 1 296 ? 21.438 8.664 -12.461 1 80.38 296 HIS A CA 1
ATOM 2440 C C . HIS A 1 296 ? 20.422 8.609 -11.32 1 80.38 296 HIS A C 1
ATOM 2442 O O . HIS A 1 296 ? 19.906 7.543 -11 1 80.38 296 HIS A O 1
ATOM 2448 N N . ILE A 1 297 ? 20.094 9.734 -10.773 1 78.19 297 ILE A N 1
ATOM 2449 C CA . ILE A 1 297 ? 19.109 9.805 -9.695 1 78.19 297 ILE A CA 1
ATOM 2450 C C . ILE A 1 297 ? 17.703 9.586 -10.25 1 78.19 297 ILE A C 1
ATOM 2452 O O . ILE A 1 297 ? 16.875 8.945 -9.609 1 78.19 297 ILE A O 1
ATOM 2456 N N . ARG A 1 298 ? 17.578 10.016 -11.438 1 83.25 298 ARG A N 1
ATOM 2457 C CA . ARG A 1 298 ? 16.297 9.805 -12.109 1 83.25 298 ARG A CA 1
ATOM 2458 C C . ARG A 1 298 ? 16.016 8.32 -12.305 1 83.25 298 ARG A C 1
ATOM 2460 O O . ARG A 1 298 ? 14.898 7.863 -12.07 1 83.25 298 ARG A O 1
ATOM 2467 N N . ASP A 1 299 ? 16.984 7.648 -12.695 1 81.69 299 ASP A N 1
ATOM 2468 C CA . ASP A 1 299 ? 16.844 6.215 -12.914 1 81.69 299 ASP A CA 1
ATOM 2469 C C . ASP A 1 299 ? 16.531 5.48 -11.609 1 81.69 299 ASP A C 1
ATOM 2471 O O . ASP A 1 299 ? 15.727 4.555 -11.594 1 81.69 299 ASP A O 1
ATOM 2475 N N . LEU A 1 300 ? 17.156 5.941 -10.609 1 80.88 300 LEU A N 1
ATOM 2476 C CA . LEU A 1 300 ? 16.938 5.336 -9.297 1 80.88 300 LEU A CA 1
ATOM 2477 C C . LEU A 1 300 ? 15.508 5.59 -8.812 1 80.88 300 LEU A C 1
ATOM 2479 O O . LEU A 1 300 ? 14.859 4.684 -8.281 1 80.88 300 LEU A O 1
ATOM 2483 N N . LEU A 1 301 ? 15.047 6.797 -9.055 1 82.31 301 LEU A N 1
ATOM 2484 C CA . LEU A 1 301 ? 13.688 7.152 -8.641 1 82.31 301 LEU A CA 1
ATOM 2485 C C . LEU A 1 301 ? 12.656 6.332 -9.414 1 82.31 301 LEU A C 1
ATOM 2487 O O . LEU A 1 301 ? 11.656 5.898 -8.844 1 82.31 301 LEU A O 1
ATOM 2491 N N . ALA A 1 302 ? 12.977 6.082 -10.625 1 81.31 302 ALA A N 1
ATOM 2492 C CA . ALA A 1 302 ? 12.078 5.277 -11.445 1 81.31 302 ALA A CA 1
ATOM 2493 C C . ALA A 1 302 ? 12.016 3.838 -10.945 1 81.31 302 ALA A C 1
ATOM 2495 O O . ALA A 1 302 ? 10.938 3.23 -10.914 1 81.31 302 ALA A O 1
ATOM 2496 N N . LYS A 1 303 ? 13.086 3.328 -10.562 1 80.69 303 LYS A N 1
ATOM 2497 C CA . LYS A 1 303 ? 13.148 1.976 -10.023 1 80.69 303 LYS A CA 1
ATOM 2498 C C . LYS A 1 303 ? 12.375 1.878 -8.711 1 80.69 303 LYS A C 1
ATOM 2500 O O . LYS A 1 303 ? 11.664 0.895 -8.469 1 80.69 303 LYS A O 1
ATOM 2505 N N . VAL A 1 304 ? 12.523 2.891 -7.922 1 80.06 304 VAL A N 1
ATOM 2506 C CA . VAL A 1 304 ? 11.82 2.928 -6.645 1 80.06 304 VAL A CA 1
ATOM 2507 C C . VAL A 1 304 ? 10.312 2.928 -6.879 1 80.06 304 VAL A C 1
ATOM 2509 O O . VAL A 1 304 ? 9.57 2.232 -6.18 1 80.06 304 VAL A O 1
ATOM 2512 N N . ALA A 1 305 ? 9.914 3.721 -7.82 1 81 305 ALA A N 1
ATOM 2513 C CA . ALA A 1 305 ? 8.492 3.783 -8.133 1 81 305 ALA A CA 1
ATOM 2514 C C . ALA A 1 305 ? 7.965 2.42 -8.578 1 81 305 ALA A C 1
ATOM 2516 O O . ALA A 1 305 ? 6.906 1.977 -8.125 1 81 305 ALA A O 1
ATOM 2517 N N . LYS A 1 306 ? 8.688 1.803 -9.398 1 78.75 306 LYS A N 1
ATOM 2518 C CA . LYS A 1 306 ? 8.289 0.497 -9.914 1 78.75 306 LYS A CA 1
ATOM 2519 C C . LYS A 1 306 ? 8.219 -0.539 -8.797 1 78.75 306 LYS A C 1
ATOM 2521 O O . LYS A 1 306 ? 7.234 -1.271 -8.688 1 78.75 306 LYS A O 1
ATOM 2526 N N . PHE A 1 307 ? 9.211 -0.519 -8.039 1 77.69 307 PHE A N 1
ATOM 2527 C CA . PHE A 1 307 ? 9.297 -1.48 -6.949 1 77.69 307 PHE A CA 1
ATOM 2528 C C . PHE A 1 307 ? 8.203 -1.237 -5.918 1 77.69 307 PHE A C 1
ATOM 2530 O O . PHE A 1 307 ? 7.594 -2.186 -5.418 1 77.69 307 PHE A O 1
ATOM 2537 N N . SER A 1 308 ? 8 -0.029 -5.605 1 80.81 308 SER A N 1
ATOM 2538 C CA . SER A 1 308 ? 6.977 0.311 -4.621 1 80.81 308 SER A CA 1
ATOM 2539 C C . SER A 1 308 ? 5.594 -0.11 -5.098 1 80.81 308 SER A C 1
ATOM 2541 O O . SER A 1 308 ? 4.77 -0.57 -4.305 1 80.81 308 SER A O 1
ATOM 2543 N N . ASN A 1 309 ? 5.406 0.031 -6.309 1 77.25 309 ASN A N 1
ATOM 2544 C CA . ASN A 1 309 ? 4.113 -0.34 -6.875 1 77.25 309 ASN A CA 1
ATOM 2545 C C . ASN A 1 309 ? 3.893 -1.85 -6.828 1 77.25 309 ASN A C 1
ATOM 2547 O O . ASN A 1 309 ? 2.771 -2.311 -6.609 1 77.25 309 ASN A O 1
ATOM 2551 N N . GLU A 1 310 ? 4.91 -2.525 -7.047 1 77.38 310 GLU A N 1
ATOM 2552 C CA . GLU A 1 310 ? 4.828 -3.984 -7.047 1 77.38 310 GLU A CA 1
ATOM 2553 C C . GLU A 1 310 ? 4.434 -4.512 -5.668 1 77.38 310 GLU A C 1
ATOM 2555 O O . GLU A 1 310 ? 3.775 -5.551 -5.562 1 77.38 310 GLU A O 1
ATOM 2560 N N . PHE A 1 311 ? 4.73 -3.795 -4.66 1 79.56 311 PHE A N 1
ATOM 2561 C CA . PHE A 1 311 ? 4.52 -4.301 -3.309 1 79.56 311 PHE A CA 1
ATOM 2562 C C . PHE A 1 311 ? 3.25 -3.711 -2.703 1 79.56 311 PHE A C 1
ATOM 2564 O O . PHE A 1 311 ? 2.826 -4.117 -1.62 1 79.56 311 PHE A O 1
ATOM 2571 N N . SER A 1 312 ? 2.648 -2.842 -3.41 1 81.06 312 SER A N 1
ATOM 2572 C CA . SER A 1 312 ? 1.498 -2.135 -2.855 1 81.06 312 SER A CA 1
ATOM 2573 C C . SER A 1 312 ? 0.211 -2.924 -3.061 1 81.06 312 SER A C 1
ATOM 2575 O O . SER A 1 312 ? -0.81 -2.633 -2.434 1 81.06 312 SER A O 1
ATOM 2577 N N . HIS A 1 313 ? 0.158 -3.871 -3.879 1 85.81 313 HIS A N 1
ATOM 2578 C CA . HIS A 1 313 ? -0.979 -4.746 -4.133 1 85.81 313 HIS A CA 1
ATOM 2579 C C . HIS A 1 313 ? -0.525 -6.18 -4.387 1 85.81 313 HIS A C 1
ATOM 2581 O O . HIS A 1 313 ? 0.669 -6.48 -4.316 1 85.81 313 HIS A O 1
ATOM 2587 N N . ASP A 1 314 ? -1.522 -7.066 -4.402 1 89.25 314 ASP A N 1
ATOM 2588 C CA . ASP A 1 314 ? -1.207 -8.469 -4.641 1 89.25 314 ASP A CA 1
ATOM 2589 C C . ASP A 1 314 ? -0.838 -8.711 -6.102 1 89.25 314 ASP A C 1
ATOM 2591 O O . ASP A 1 314 ? -1.703 -9.031 -6.922 1 89.25 314 ASP A O 1
ATOM 2595 N N . THR A 1 315 ? 0.444 -8.672 -6.371 1 88.94 315 THR A N 1
ATOM 2596 C CA . THR A 1 315 ? 0.89 -8.852 -7.746 1 88.94 315 THR A CA 1
ATOM 2597 C C . THR A 1 315 ? 1.123 -10.328 -8.055 1 88.94 315 THR A C 1
ATOM 2599 O O . THR A 1 315 ? 1.157 -10.727 -9.219 1 88.94 315 THR A O 1
ATOM 2602 N N . GLY A 1 316 ? 1.346 -11.086 -7.016 1 90.12 316 GLY A N 1
ATOM 2603 C CA . GLY A 1 316 ? 1.639 -12.492 -7.195 1 90.12 316 GLY A CA 1
ATOM 2604 C C . GLY A 1 316 ? 3.016 -12.75 -7.777 1 90.12 316 GLY A C 1
ATOM 2605 O O . GLY A 1 316 ? 3.357 -13.891 -8.102 1 90.12 316 GLY A O 1
ATOM 2606 N N . LYS A 1 317 ? 3.783 -11.734 -8 1 87.5 317 LYS A N 1
ATOM 2607 C CA . LYS A 1 317 ? 5.125 -11.875 -8.562 1 87.5 317 LYS A CA 1
ATOM 2608 C C . LYS A 1 317 ? 6.133 -12.258 -7.484 1 87.5 317 LYS A C 1
ATOM 2610 O O . LYS A 1 317 ? 5.902 -12.023 -6.297 1 87.5 317 LYS A O 1
ATOM 2615 N N . LYS A 1 318 ? 7.133 -12.938 -8.008 1 82.69 318 LYS A N 1
ATOM 2616 C CA . LYS A 1 318 ? 8.203 -13.281 -7.082 1 82.69 318 LYS A CA 1
ATOM 2617 C C . LYS A 1 318 ? 8.914 -12.031 -6.566 1 82.69 318 LYS A C 1
ATOM 2619 O O . LYS A 1 318 ? 9.258 -11.141 -7.344 1 82.69 318 LYS A O 1
ATOM 2624 N N . THR A 1 319 ? 8.906 -11.977 -5.25 1 68.75 319 THR A N 1
ATOM 2625 C CA . THR A 1 319 ? 9.57 -10.828 -4.641 1 68.75 319 THR A CA 1
ATOM 2626 C C . THR A 1 319 ? 11.086 -10.922 -4.828 1 68.75 319 THR A C 1
ATOM 2628 O O . THR A 1 319 ? 11.672 -11.992 -4.629 1 68.75 319 THR A O 1
ATOM 2631 N N . ILE A 1 320 ? 11.617 -10.227 -5.855 1 58.62 320 ILE A N 1
ATOM 2632 C CA . ILE A 1 320 ? 13.07 -10.242 -5.984 1 58.62 320 ILE A CA 1
ATOM 2633 C C . ILE A 1 320 ? 13.719 -10 -4.617 1 58.62 320 ILE A C 1
ATOM 2635 O O . ILE A 1 320 ? 13.18 -9.266 -3.793 1 58.62 320 ILE A O 1
ATOM 2639 N N . SER A 1 321 ? 14.695 -10.781 -4.27 1 53.41 321 SER A N 1
ATOM 2640 C CA . SER A 1 321 ? 15.414 -10.664 -3 1 53.41 321 SER A CA 1
ATOM 2641 C C . SER A 1 321 ? 15.461 -9.211 -2.531 1 53.41 321 SER A C 1
ATOM 2643 O O . SER A 1 321 ? 16.016 -8.352 -3.217 1 53.41 321 SER A O 1
ATOM 2645 N N . THR A 1 322 ? 14.398 -8.758 -1.914 1 52.44 322 THR A N 1
ATOM 2646 C CA . THR A 1 322 ? 14.125 -7.492 -1.247 1 52.44 322 THR A CA 1
ATOM 2647 C C . THR A 1 322 ? 15.406 -6.906 -0.655 1 52.44 322 THR A C 1
ATOM 2649 O O . THR A 1 322 ? 15.586 -5.688 -0.639 1 52.44 322 THR A O 1
ATOM 2652 N N . LYS A 1 323 ? 16.234 -7.887 -0.135 1 55.78 323 LYS A N 1
ATOM 2653 C CA . LYS A 1 323 ? 17.422 -7.32 0.5 1 55.78 323 LYS A CA 1
ATOM 2654 C C . LYS A 1 323 ? 18.219 -6.484 -0.488 1 55.78 323 LYS A C 1
ATOM 2656 O O . LYS A 1 323 ? 18.875 -5.52 -0.098 1 55.78 323 LYS A O 1
ATOM 2661 N N . GLU A 1 324 ? 17.891 -6.82 -1.695 1 56.38 324 GLU A N 1
ATOM 2662 C CA . GLU A 1 324 ? 18.688 -6.078 -2.672 1 56.38 324 GLU A CA 1
ATOM 2663 C C . GLU A 1 324 ? 18.016 -4.75 -3.027 1 56.38 324 GLU A C 1
ATOM 2665 O O . GLU A 1 324 ? 18.688 -3.791 -3.402 1 56.38 324 GLU A O 1
ATOM 2670 N N . ASN A 1 325 ? 16.734 -4.734 -2.85 1 60 325 ASN A N 1
ATOM 2671 C CA . ASN A 1 325 ? 16.094 -3.533 -3.357 1 60 325 ASN A CA 1
ATOM 2672 C C . ASN A 1 325 ? 15.875 -2.5 -2.254 1 60 325 ASN A C 1
ATOM 2674 O O . ASN A 1 325 ? 15.672 -1.318 -2.535 1 60 325 ASN A O 1
ATOM 2678 N N . LEU A 1 326 ? 15.961 -2.955 -1.086 1 62.78 326 LEU A N 1
ATOM 2679 C CA . LEU A 1 326 ? 15.773 -2.035 0.031 1 62.78 326 LEU A CA 1
ATOM 2680 C C . LEU A 1 326 ? 16.875 -0.981 0.054 1 62.78 326 LEU A C 1
ATOM 2682 O O . LEU A 1 326 ? 16.609 0.2 0.284 1 62.78 326 LEU A O 1
ATOM 2686 N N . PRO A 1 327 ? 18.047 -1.382 -0.259 1 62.25 327 PRO A N 1
ATOM 2687 C CA . PRO A 1 327 ? 19.094 -0.367 -0.323 1 62.25 327 PRO A CA 1
ATOM 2688 C C . PRO A 1 327 ? 18.797 0.734 -1.337 1 62.25 327 PRO A C 1
ATOM 2690 O O . PRO A 1 327 ? 19.297 1.854 -1.203 1 62.25 327 PRO A O 1
ATOM 2693 N N . LEU A 1 328 ? 18.016 0.31 -2.227 1 67.19 328 LEU A N 1
ATOM 2694 C CA . LEU A 1 328 ? 17.672 1.314 -3.225 1 67.19 328 LEU A CA 1
ATOM 2695 C C . LEU A 1 328 ? 16.953 2.496 -2.578 1 67.19 328 LEU A C 1
ATOM 2697 O O . LEU A 1 328 ? 17.203 3.65 -2.934 1 67.19 328 LEU A O 1
ATOM 2701 N N . TYR A 1 329 ? 16.156 2.215 -1.64 1 65.88 329 TYR A N 1
ATOM 2702 C CA . TYR A 1 329 ? 15.461 3.289 -0.943 1 65.88 329 TYR A CA 1
ATOM 2703 C C . TYR A 1 329 ? 16.438 4.141 -0.137 1 65.88 329 TYR A C 1
ATOM 2705 O O . TYR A 1 329 ? 16.312 5.367 -0.093 1 65.88 329 TYR A O 1
ATOM 2713 N N . TRP A 1 330 ? 17.328 3.471 0.354 1 63.41 330 TRP A N 1
ATOM 2714 C CA . TRP A 1 330 ? 18.375 4.18 1.093 1 63.41 330 TRP A CA 1
ATOM 2715 C C . TRP A 1 330 ? 19.172 5.094 0.168 1 63.41 330 TRP A C 1
ATOM 2717 O O . TRP A 1 330 ? 19.453 6.242 0.516 1 63.41 330 TRP A O 1
ATOM 2727 N N . LEU A 1 331 ? 19.469 4.512 -0.883 1 62.31 331 LEU A N 1
ATOM 2728 C CA . LEU A 1 331 ? 20.266 5.277 -1.835 1 62.31 331 LEU A CA 1
ATOM 2729 C C . LEU A 1 331 ? 19.516 6.52 -2.301 1 62.31 331 LEU A C 1
ATOM 2731 O O . LEU A 1 331 ? 20.094 7.602 -2.393 1 62.31 331 LEU A O 1
ATOM 2735 N N . VAL A 1 332 ? 18.344 6.266 -2.523 1 61.62 332 VAL A N 1
ATOM 2736 C CA . VAL A 1 332 ? 17.531 7.398 -2.957 1 61.62 332 VAL A CA 1
ATOM 2737 C C . VAL A 1 332 ? 17.438 8.422 -1.828 1 61.62 332 VAL A C 1
ATOM 2739 O O . VAL A 1 332 ? 17.562 9.625 -2.059 1 61.62 332 VAL A O 1
ATOM 2742 N N . TYR A 1 333 ? 17.328 7.91 -0.621 1 60.88 333 TYR A N 1
ATOM 2743 C CA . TYR A 1 333 ? 17.281 8.742 0.573 1 60.88 333 TYR A CA 1
ATOM 2744 C C . TYR A 1 333 ? 18.531 9.617 0.691 1 60.88 333 TYR A C 1
ATOM 2746 O O . TYR A 1 333 ? 18.422 10.812 0.956 1 60.88 333 TYR A O 1
ATOM 2754 N N . MET A 1 334 ? 19.547 8.984 0.476 1 61.91 334 MET A N 1
ATOM 2755 C CA . MET A 1 334 ? 20.828 9.672 0.642 1 61.91 334 MET A CA 1
ATOM 2756 C C . MET A 1 334 ? 21 10.758 -0.417 1 61.91 334 MET A C 1
ATOM 2758 O O . MET A 1 334 ? 21.703 11.742 -0.195 1 61.91 334 MET A O 1
ATOM 2762 N N . GLN A 1 335 ? 20.328 10.516 -1.463 1 62.41 335 GLN A N 1
ATOM 2763 C CA . GLN A 1 335 ? 20.469 11.469 -2.555 1 62.41 335 GLN A CA 1
ATOM 2764 C C . GLN A 1 335 ? 19.5 12.641 -2.396 1 62.41 335 GLN A C 1
ATOM 2766 O O . GLN A 1 335 ? 19.672 13.688 -3.027 1 62.41 335 GLN A O 1
ATOM 2771 N N . LEU A 1 336 ? 18.516 12.328 -1.639 1 58.28 336 LEU A N 1
ATOM 2772 C CA . LEU A 1 336 ? 17.578 13.406 -1.374 1 58.28 336 LEU A CA 1
ATOM 2773 C C . LEU A 1 336 ? 18.078 14.305 -0.251 1 58.28 336 LEU A C 1
ATOM 2775 O O . LEU A 1 336 ? 17.844 15.516 -0.27 1 58.28 336 LEU A O 1
ATOM 2779 N N . MET B 1 1 ? 30.406 0.614 -38.938 1 23.28 1 MET B N 1
ATOM 2780 C CA . MET B 1 1 ? 30.953 -0.519 -38.188 1 23.28 1 MET B CA 1
ATOM 2781 C C . MET B 1 1 ? 29.859 -1.225 -37.375 1 23.28 1 MET B C 1
ATOM 2783 O O . MET B 1 1 ? 29.141 -0.592 -36.625 1 23.28 1 MET B O 1
ATOM 2787 N N . ARG B 1 2 ? 29.25 -2.373 -37.906 1 23.61 2 ARG B N 1
ATOM 2788 C CA . ARG B 1 2 ? 28.125 -3.25 -37.594 1 23.61 2 ARG B CA 1
ATOM 2789 C C . ARG B 1 2 ? 28.359 -3.996 -36.281 1 23.61 2 ARG B C 1
ATOM 2791 O O . ARG B 1 2 ? 29.375 -4.695 -36.125 1 23.61 2 ARG B O 1
ATOM 2798 N N . TYR B 1 3 ? 28.125 -3.355 -35.188 1 24.67 3 TYR B N 1
ATOM 2799 C CA . TYR B 1 3 ? 28.422 -3.998 -33.938 1 24.67 3 TYR B CA 1
ATOM 2800 C C . TYR B 1 3 ? 27.719 -5.348 -33.812 1 24.67 3 TYR B C 1
ATOM 2802 O O . TYR B 1 3 ? 26.516 -5.453 -34.094 1 24.67 3 TYR B O 1
ATOM 2810 N N . LYS B 1 4 ? 28.422 -6.531 -34.062 1 24.14 4 LYS B N 1
ATOM 2811 C CA . LYS B 1 4 ? 28.031 -7.938 -34 1 24.14 4 LYS B CA 1
ATOM 2812 C C . LYS B 1 4 ? 27.547 -8.297 -32.594 1 24.14 4 LYS B C 1
ATOM 2814 O O . LYS B 1 4 ? 28.297 -8.203 -31.625 1 24.14 4 LYS B O 1
ATOM 2819 N N . VAL B 1 5 ? 26.375 -7.914 -32.281 1 23.44 5 VAL B N 1
ATOM 2820 C CA . VAL B 1 5 ? 25.766 -8.297 -31.031 1 23.44 5 VAL B CA 1
ATOM 2821 C C . VAL B 1 5 ? 25.844 -9.805 -30.844 1 23.44 5 VAL B C 1
ATOM 2823 O O . VAL B 1 5 ? 25.359 -10.57 -31.672 1 23.44 5 VAL B O 1
ATOM 2826 N N . ASP B 1 6 ? 27.016 -10.266 -30.359 1 23.53 6 ASP B N 1
ATOM 2827 C CA . ASP B 1 6 ? 27.297 -11.656 -30 1 23.53 6 ASP B CA 1
ATOM 2828 C C . ASP B 1 6 ? 26.141 -12.266 -29.219 1 23.53 6 ASP B C 1
ATOM 2830 O O . ASP B 1 6 ? 25.781 -11.766 -28.141 1 23.53 6 ASP B O 1
ATOM 2834 N N . LEU B 1 7 ? 25.172 -12.836 -29.812 1 23.56 7 LEU B N 1
ATOM 2835 C CA . LEU B 1 7 ? 23.953 -13.594 -29.531 1 23.56 7 LEU B CA 1
ATOM 2836 C C . LEU B 1 7 ? 24.266 -14.797 -28.641 1 23.56 7 LEU B C 1
ATOM 2838 O O . LEU B 1 7 ? 23.703 -15.883 -28.859 1 23.56 7 LEU B O 1
ATOM 2842 N N . GLU B 1 8 ? 25.562 -14.914 -28.141 1 26.41 8 GLU B N 1
ATOM 2843 C CA . GLU B 1 8 ? 25.734 -16.156 -27.391 1 26.41 8 GLU B CA 1
ATOM 2844 C C . GLU B 1 8 ? 24.703 -16.281 -26.281 1 26.41 8 GLU B C 1
ATOM 2846 O O . GLU B 1 8 ? 24.703 -15.492 -25.344 1 26.41 8 GLU B O 1
ATOM 2851 N N . SER B 1 9 ? 23.547 -16.594 -26.625 1 24.23 9 SER B N 1
ATOM 2852 C CA . SER B 1 9 ? 22.453 -16.891 -25.703 1 24.23 9 SER B CA 1
ATOM 2853 C C . SER B 1 9 ? 22.875 -17.922 -24.672 1 24.23 9 SER B C 1
ATOM 2855 O O . SER B 1 9 ? 23.297 -19.031 -25.031 1 24.23 9 SER B O 1
ATOM 2857 N N . PRO B 1 10 ? 23.609 -17.672 -23.625 1 29.3 10 PRO B N 1
ATOM 2858 C CA . PRO B 1 10 ? 24 -18.703 -22.656 1 29.3 10 PRO B CA 1
ATOM 2859 C C . PRO B 1 10 ? 22.844 -19.609 -22.266 1 29.3 10 PRO B C 1
ATOM 2861 O O . PRO B 1 10 ? 21.953 -19.203 -21.531 1 29.3 10 PRO B O 1
ATOM 2864 N N . PHE B 1 11 ? 22.203 -20.328 -23.203 1 26.91 11 PHE B N 1
ATOM 2865 C CA . PHE B 1 11 ? 21.25 -21.406 -22.922 1 26.91 11 PHE B CA 1
ATOM 2866 C C . PHE B 1 11 ? 21.828 -22.359 -21.875 1 26.91 11 PHE B C 1
ATOM 2868 O O . PHE B 1 11 ? 22.797 -23.062 -22.125 1 26.91 11 PHE B O 1
ATOM 2875 N N . TYR B 1 12 ? 21.812 -22.016 -20.656 1 27.83 12 TYR B N 1
ATOM 2876 C CA . TYR B 1 12 ? 22.188 -22.938 -19.594 1 27.83 12 TYR B CA 1
ATOM 2877 C C . TYR B 1 12 ? 21.562 -24.312 -19.812 1 27.83 12 TYR B C 1
ATOM 2879 O O . TYR B 1 12 ? 20.516 -24.438 -20.438 1 27.83 12 TYR B O 1
ATOM 2887 N N . PRO B 1 13 ? 22.328 -25.438 -19.578 1 27.75 13 PRO B N 1
ATOM 2888 C CA . PRO B 1 13 ? 21.922 -26.828 -19.734 1 27.75 13 PRO B CA 1
ATOM 2889 C C . PRO B 1 13 ? 20.609 -27.156 -19.031 1 27.75 13 PRO B C 1
ATOM 2891 O O . PRO B 1 13 ? 20.438 -26.812 -17.875 1 27.75 13 PRO B O 1
ATOM 2894 N N . HIS B 1 14 ? 19.5 -27.094 -19.656 1 29.77 14 HIS B N 1
ATOM 2895 C CA . HIS B 1 14 ? 18.219 -27.672 -19.25 1 29.77 14 HIS B CA 1
ATOM 2896 C C . HIS B 1 14 ? 18.391 -29.125 -18.828 1 29.77 14 HIS B C 1
ATOM 2898 O O . HIS B 1 14 ? 18.875 -29.953 -19.609 1 29.77 14 HIS B O 1
ATOM 2904 N N . TYR B 1 15 ? 18.641 -29.438 -17.625 1 28.8 15 TYR B N 1
ATOM 2905 C CA . TYR B 1 15 ? 18.641 -30.828 -17.219 1 28.8 15 TYR B CA 1
ATOM 2906 C C . TYR B 1 15 ? 17.312 -31.5 -17.531 1 28.8 15 TYR B C 1
ATOM 2908 O O . TYR B 1 15 ? 16.281 -31.125 -16.969 1 28.8 15 TYR B O 1
ATOM 2916 N N . LEU B 1 16 ? 17.125 -31.844 -18.656 1 34 16 LEU B N 1
ATOM 2917 C CA . LEU B 1 16 ? 16.047 -32.781 -18.969 1 34 16 LEU B CA 1
ATOM 2918 C C . LEU B 1 16 ? 16.297 -34.125 -18.297 1 34 16 LEU B C 1
ATOM 2920 O O . LEU B 1 16 ? 17.281 -34.812 -18.578 1 34 16 LEU B O 1
ATOM 2924 N N . TYR B 1 17 ? 15.836 -34.344 -17.141 1 34.38 17 TYR B N 1
ATOM 2925 C CA . TYR B 1 17 ? 15.93 -35.656 -16.531 1 34.38 17 TYR B CA 1
ATOM 2926 C C . TYR B 1 17 ? 14.922 -36.625 -17.172 1 34.38 17 TYR B C 1
ATOM 2928 O O . TYR B 1 17 ? 13.711 -36.406 -17.078 1 34.38 17 TYR B O 1
ATOM 2936 N N . VAL B 1 18 ? 15.32 -37.25 -18.188 1 34.88 18 VAL B N 1
ATOM 2937 C CA . VAL B 1 18 ? 14.555 -38.406 -18.672 1 34.88 18 VAL B CA 1
ATOM 2938 C C . VAL B 1 18 ? 14.812 -39.594 -17.766 1 34.88 18 VAL B C 1
ATOM 2940 O O . VAL B 1 18 ? 15.938 -40.094 -17.672 1 34.88 18 VAL B O 1
ATOM 2943 N N . ILE B 1 19 ? 14.094 -39.781 -16.781 1 36.69 19 ILE B N 1
ATOM 2944 C CA . ILE B 1 19 ? 14.305 -40.875 -15.828 1 36.69 19 ILE B CA 1
ATOM 2945 C C . ILE B 1 19 ? 13.977 -42.188 -16.484 1 36.69 19 ILE B C 1
ATOM 2947 O O . ILE B 1 19 ? 12.891 -42.375 -17.047 1 36.69 19 ILE B O 1
ATOM 2951 N N . ARG B 1 20 ? 14.992 -42.938 -16.891 1 39.5 20 ARG B N 1
ATOM 2952 C CA . ARG B 1 20 ? 14.852 -44.344 -17.234 1 39.5 20 ARG B CA 1
ATOM 2953 C C . ARG B 1 20 ? 14.359 -45.156 -16.047 1 39.5 20 ARG B C 1
ATOM 2955 O O . ARG B 1 20 ? 14.719 -44.875 -14.906 1 39.5 20 ARG B O 1
ATOM 2962 N N . PRO B 1 21 ? 13.328 -46 -16.234 1 39.84 21 PRO B N 1
ATOM 2963 C CA . PRO B 1 21 ? 12.734 -46.844 -15.188 1 39.84 21 PRO B CA 1
ATOM 2964 C C . PRO B 1 21 ? 13.773 -47.594 -14.375 1 39.84 21 PRO B C 1
ATOM 2966 O O . PRO B 1 21 ? 14.555 -48.375 -14.945 1 39.84 21 PRO B O 1
ATOM 2969 N N . ARG B 1 22 ? 14.383 -47.094 -13.461 1 42.25 22 ARG B N 1
ATOM 2970 C CA . ARG B 1 22 ? 15.164 -48 -12.633 1 42.25 22 ARG B CA 1
ATOM 2971 C C . ARG B 1 22 ? 14.273 -49.094 -12.016 1 42.25 22 ARG B C 1
ATOM 2973 O O . ARG B 1 22 ? 13.055 -48.938 -11.961 1 42.25 22 ARG B O 1
ATOM 2980 N N . ARG B 1 23 ? 14.797 -50.188 -11.438 1 45.19 23 ARG B N 1
ATOM 2981 C CA . ARG B 1 23 ? 14.195 -51.344 -10.75 1 45.19 23 ARG B CA 1
ATOM 2982 C C . ARG B 1 23 ? 13.273 -50.875 -9.625 1 45.19 23 ARG B C 1
ATOM 2984 O O . ARG B 1 23 ? 13.75 -50.375 -8.594 1 45.19 23 ARG B O 1
ATOM 2991 N N . ILE B 1 24 ? 12.086 -50.375 -9.883 1 55.03 24 ILE B N 1
ATOM 2992 C CA . ILE B 1 24 ? 11.078 -49.906 -8.938 1 55.03 24 ILE B CA 1
ATOM 2993 C C . ILE B 1 24 ? 10.664 -51.062 -8.023 1 55.03 24 ILE B C 1
ATOM 2995 O O . ILE B 1 24 ? 10.195 -52.094 -8.508 1 55.03 24 ILE B O 1
ATOM 2999 N N . CYS B 1 25 ? 11.172 -51.188 -6.871 1 61.12 25 CYS B N 1
ATOM 3000 C CA . CYS B 1 25 ? 10.828 -52.25 -5.93 1 61.12 25 CYS B CA 1
ATOM 3001 C C . CYS B 1 25 ? 9.32 -52.281 -5.691 1 61.12 25 CYS B C 1
ATOM 3003 O O . CYS B 1 25 ? 8.758 -53.375 -5.438 1 61.12 25 CYS B O 1
ATOM 3005 N N . MET B 1 26 ? 8.656 -51.188 -5.82 1 73.31 26 MET B N 1
ATOM 3006 C CA . MET B 1 26 ? 7.211 -51.125 -5.613 1 73.31 26 MET B CA 1
ATOM 3007 C C . MET B 1 26 ? 6.477 -50.938 -6.938 1 73.31 26 MET B C 1
ATOM 3009 O O . MET B 1 26 ? 7.016 -50.344 -7.867 1 73.31 26 MET B O 1
ATOM 3013 N N . ASP B 1 27 ? 5.355 -51.625 -7.062 1 84.31 27 ASP B N 1
ATOM 3014 C CA . ASP B 1 27 ? 4.496 -51.438 -8.227 1 84.31 27 ASP B CA 1
ATOM 3015 C C . ASP B 1 27 ? 3.879 -50.062 -8.242 1 84.31 27 ASP B C 1
ATOM 3017 O O . ASP B 1 27 ? 3.141 -49.688 -7.328 1 84.31 27 ASP B O 1
ATOM 3021 N N . PRO B 1 28 ? 4.188 -49.25 -9.188 1 84.19 28 PRO B N 1
ATOM 3022 C CA . PRO B 1 28 ? 3.752 -47.875 -9.219 1 84.19 28 PRO B CA 1
ATOM 3023 C C . PRO B 1 28 ? 2.232 -47.719 -9.188 1 84.19 28 PRO B C 1
ATOM 3025 O O . PRO B 1 28 ? 1.718 -46.656 -8.828 1 84.19 28 PRO B O 1
ATOM 3028 N N . ILE B 1 29 ? 1.527 -48.656 -9.578 1 85.38 29 ILE B N 1
ATOM 3029 C CA . ILE B 1 29 ? 0.071 -48.562 -9.594 1 85.38 29 ILE B CA 1
ATOM 3030 C C . ILE B 1 29 ? -0.493 -49.156 -8.305 1 85.38 29 ILE B C 1
ATOM 3032 O O . ILE B 1 29 ? -1.208 -48.469 -7.566 1 85.38 29 ILE B O 1
ATOM 3036 N N . LYS B 1 30 ? -0.085 -50.312 -7.918 1 87.75 30 LYS B N 1
ATOM 3037 C CA . LYS B 1 30 ? -0.615 -51 -6.746 1 87.75 30 LYS B CA 1
ATOM 3038 C C . LYS B 1 30 ? -0.132 -50.344 -5.457 1 87.75 30 LYS B C 1
ATOM 3040 O O . LYS B 1 30 ? -0.876 -50.281 -4.477 1 87.75 30 LYS B O 1
ATOM 3045 N N . ASP B 1 31 ? 1.044 -49.875 -5.473 1 90.94 31 ASP B N 1
ATOM 3046 C CA . ASP B 1 31 ? 1.653 -49.312 -4.266 1 90.94 31 ASP B CA 1
ATOM 3047 C C . ASP B 1 31 ? 1.689 -47.781 -4.32 1 90.94 31 ASP B C 1
ATOM 3049 O O . ASP B 1 31 ? 2.473 -47.156 -3.607 1 90.94 31 ASP B O 1
ATOM 3053 N N . SER B 1 32 ? 0.894 -47.25 -5.191 1 92.5 32 SER B N 1
ATOM 3054 C CA . SER B 1 32 ? 0.968 -45.812 -5.465 1 92.5 32 SER B CA 1
ATOM 3055 C C . SER B 1 32 ? 0.724 -45 -4.195 1 92.5 32 SER B C 1
ATOM 3057 O O . SER B 1 32 ? 1.407 -44.031 -3.953 1 92.5 32 SER B O 1
ATOM 3059 N N . HIS B 1 33 ? -0.181 -45.469 -3.348 1 93.88 33 HIS B N 1
ATOM 3060 C CA . HIS B 1 33 ? -0.468 -44.781 -2.104 1 93.88 33 HIS B CA 1
ATOM 3061 C C . HIS B 1 33 ? 0.731 -44.812 -1.162 1 93.88 33 HIS B C 1
ATOM 3063 O O . HIS B 1 33 ? 1.093 -43.781 -0.57 1 93.88 33 HIS B O 1
ATOM 3069 N N . LYS B 1 34 ? 1.28 -45.906 -1.069 1 93.25 34 LYS B N 1
ATOM 3070 C CA . LYS B 1 34 ? 2.443 -46.062 -0.201 1 93.25 34 LYS B CA 1
ATOM 3071 C C . LYS B 1 34 ? 3.617 -45.219 -0.696 1 93.25 34 LYS B C 1
ATOM 3073 O O . LYS B 1 34 ? 4.367 -44.656 0.106 1 93.25 34 LYS B O 1
ATOM 3078 N N . ILE B 1 35 ? 3.781 -45.156 -1.979 1 94.88 35 ILE B N 1
ATOM 3079 C CA . ILE B 1 35 ? 4.859 -44.406 -2.58 1 94.88 35 ILE B CA 1
ATOM 3080 C C . ILE B 1 35 ? 4.688 -42.906 -2.229 1 94.88 35 ILE B C 1
ATOM 3082 O O . ILE B 1 35 ? 5.637 -42.281 -1.779 1 94.88 35 ILE B O 1
ATOM 3086 N N . PHE B 1 36 ? 3.488 -42.438 -2.391 1 96.19 36 PHE B N 1
ATOM 3087 C CA . PHE B 1 36 ? 3.209 -41.031 -2.109 1 96.19 36 PHE B CA 1
ATOM 3088 C C . PHE B 1 36 ? 3.387 -40.719 -0.625 1 96.19 36 PHE B C 1
ATOM 3090 O O . PHE B 1 36 ? 3.914 -39.656 -0.257 1 96.19 36 PHE B O 1
ATOM 3097 N N . LYS B 1 37 ? 2.934 -41.594 0.169 1 94 37 LYS B N 1
ATOM 3098 C CA . LYS B 1 37 ? 3.135 -41.438 1.606 1 94 37 LYS B CA 1
ATOM 3099 C C . LYS B 1 37 ? 4.621 -41.375 1.951 1 94 37 LYS B C 1
ATOM 3101 O O . LYS B 1 37 ? 5.043 -40.562 2.756 1 94 37 LYS B O 1
ATOM 3106 N N . GLY B 1 38 ? 5.359 -42.281 1.409 1 93.5 38 GLY B N 1
ATOM 3107 C CA . GLY B 1 38 ? 6.797 -42.281 1.63 1 93.5 38 GLY B CA 1
ATOM 3108 C C . GLY B 1 38 ? 7.473 -41 1.198 1 93.5 38 GLY B C 1
ATOM 3109 O O . GLY B 1 38 ? 8.367 -40.5 1.884 1 93.5 38 GLY B O 1
ATOM 3110 N N . LEU B 1 39 ? 7.059 -40.438 0.027 1 94.5 39 LEU B N 1
ATOM 3111 C CA . LEU B 1 39 ? 7.609 -39.188 -0.457 1 94.5 39 LEU B CA 1
ATOM 3112 C C . LEU B 1 39 ? 7.27 -38.031 0.494 1 94.5 39 LEU B C 1
ATOM 3114 O O . LEU B 1 39 ? 8.109 -37.188 0.771 1 94.5 39 LEU B O 1
ATOM 3118 N N . ALA B 1 40 ? 6.031 -38.031 0.922 1 94.31 40 ALA B N 1
ATOM 3119 C CA . ALA B 1 40 ? 5.605 -37 1.86 1 94.31 40 ALA B CA 1
ATOM 3120 C C . ALA B 1 40 ? 6.422 -37.031 3.146 1 94.31 40 ALA B C 1
ATOM 3122 O O . ALA B 1 40 ? 6.762 -36 3.721 1 94.31 40 ALA B O 1
ATOM 3123 N N . GLU B 1 41 ? 6.711 -38.188 3.645 1 92.69 41 GLU B N 1
ATOM 3124 C CA . GLU B 1 41 ? 7.512 -38.344 4.852 1 92.69 41 GLU B CA 1
ATOM 3125 C C . GLU B 1 41 ? 8.953 -37.906 4.625 1 92.69 41 GLU B C 1
ATOM 3127 O O . GLU B 1 41 ? 9.562 -37.312 5.504 1 92.69 41 GLU B O 1
ATOM 3132 N N . LYS B 1 42 ? 9.477 -38.188 3.518 1 92.62 42 LYS B N 1
ATOM 3133 C CA . LYS B 1 42 ? 10.852 -37.844 3.188 1 92.62 42 LYS B CA 1
ATOM 3134 C C . LYS B 1 42 ? 11.023 -36.312 3.137 1 92.62 42 LYS B C 1
ATOM 3136 O O . LYS B 1 42 ? 12.016 -35.781 3.637 1 92.62 42 LYS B O 1
ATOM 3141 N N . TYR B 1 43 ? 10.102 -35.625 2.486 1 92 43 TYR B N 1
ATOM 3142 C CA . TYR B 1 43 ? 10.25 -34.188 2.26 1 92 43 TYR B CA 1
ATOM 3143 C C . TYR B 1 43 ? 9.594 -33.406 3.379 1 92 43 TYR B C 1
ATOM 3145 O O . TYR B 1 43 ? 9.812 -32.188 3.496 1 92 43 TYR B O 1
ATOM 3153 N N . GLY B 1 44 ? 8.852 -34.094 4.223 1 84.06 44 GLY B N 1
ATOM 3154 C CA . GLY B 1 44 ? 8.25 -33.438 5.371 1 84.06 44 GLY B CA 1
ATOM 3155 C C . GLY B 1 44 ? 6.969 -32.688 5.031 1 84.06 44 GLY B C 1
ATOM 3156 O O . GLY B 1 44 ? 6.496 -32.75 3.893 1 84.06 44 GLY B O 1
ATOM 3157 N N . ASN B 1 45 ? 6.453 -32.094 6.051 1 77.12 45 ASN B N 1
ATOM 3158 C CA . ASN B 1 45 ? 5.168 -31.422 5.914 1 77.12 45 ASN B CA 1
ATOM 3159 C C . ASN B 1 45 ? 5.344 -29.922 5.629 1 77.12 45 ASN B C 1
ATOM 3161 O O . ASN B 1 45 ? 4.387 -29.156 5.719 1 77.12 45 ASN B O 1
ATOM 3165 N N . LYS B 1 46 ? 6.574 -29.656 5.285 1 81.62 46 LYS B N 1
ATOM 3166 C CA . LYS B 1 46 ? 6.828 -28.234 5.039 1 81.62 46 LYS B CA 1
ATOM 3167 C C . LYS B 1 46 ? 6.879 -27.938 3.541 1 81.62 46 LYS B C 1
ATOM 3169 O O . LYS B 1 46 ? 6.957 -28.859 2.725 1 81.62 46 LYS B O 1
ATOM 3174 N N . ASN B 1 47 ? 6.754 -26.641 3.213 1 86.12 47 ASN B N 1
ATOM 3175 C CA . ASN B 1 47 ? 6.805 -26.172 1.833 1 86.12 47 ASN B CA 1
ATOM 3176 C C . ASN B 1 47 ? 8.156 -26.469 1.187 1 86.12 47 ASN B C 1
ATOM 3178 O O . ASN B 1 47 ? 9.203 -26.188 1.77 1 86.12 47 ASN B O 1
ATOM 3182 N N . ILE B 1 48 ? 8.086 -27.172 0.079 1 90.19 48 ILE B N 1
ATOM 3183 C CA . ILE B 1 48 ? 9.266 -27.375 -0.748 1 90.19 48 ILE B CA 1
ATOM 3184 C C . ILE B 1 48 ? 9.469 -26.188 -1.674 1 90.19 48 ILE B C 1
ATOM 3186 O O . ILE B 1 48 ? 8.773 -26.047 -2.682 1 90.19 48 ILE B O 1
ATOM 3190 N N . SER B 1 49 ? 10.367 -25.344 -1.302 1 84.5 49 SER B N 1
ATOM 3191 C CA . SER B 1 49 ? 10.523 -24.109 -2.07 1 84.5 49 SER B CA 1
ATOM 3192 C C . SER B 1 49 ? 11.961 -23.938 -2.549 1 84.5 49 SER B C 1
ATOM 3194 O O . SER B 1 49 ? 12.227 -23.156 -3.465 1 84.5 49 SER B O 1
ATOM 3196 N N . ASN B 1 50 ? 12.828 -24.656 -1.931 1 83.12 50 ASN B N 1
ATOM 3197 C CA . ASN B 1 50 ? 14.227 -24.625 -2.348 1 83.12 50 ASN B CA 1
ATOM 3198 C C . ASN B 1 50 ? 14.422 -25.266 -3.717 1 83.12 50 ASN B C 1
ATOM 3200 O O . ASN B 1 50 ? 13.891 -26.344 -3.98 1 83.12 50 ASN B O 1
ATOM 3204 N N . ARG B 1 51 ? 15.203 -24.562 -4.52 1 84.06 51 ARG B N 1
ATOM 3205 C CA . ARG B 1 51 ? 15.398 -24.969 -5.91 1 84.06 51 ARG B CA 1
ATOM 3206 C C . ARG B 1 51 ? 15.93 -26.391 -5.996 1 84.06 51 ARG B C 1
ATOM 3208 O O . ARG B 1 51 ? 15.469 -27.188 -6.82 1 84.06 51 ARG B O 1
ATOM 3215 N N . VAL B 1 52 ? 16.844 -26.609 -5.141 1 86.19 52 VAL B N 1
ATOM 3216 C CA . VAL B 1 52 ? 17.469 -27.938 -5.164 1 86.19 52 VAL B CA 1
ATOM 3217 C C . VAL B 1 52 ? 16.453 -28.984 -4.734 1 86.19 52 VAL B C 1
ATOM 3219 O O . VAL B 1 52 ? 16.359 -30.062 -5.34 1 86.19 52 VAL B O 1
ATOM 3222 N N . GLN B 1 53 ? 15.68 -28.656 -3.857 1 91 53 GLN B N 1
ATOM 3223 C CA . GLN B 1 53 ? 14.688 -29.594 -3.336 1 91 53 GLN B CA 1
ATOM 3224 C C . GLN B 1 53 ? 13.586 -29.859 -4.359 1 91 53 GLN B C 1
ATOM 3226 O O . GLN B 1 53 ? 13.047 -30.969 -4.422 1 91 53 GLN B O 1
ATOM 3231 N N . VAL B 1 54 ? 13.297 -28.875 -5.125 1 94.19 54 VAL B N 1
ATOM 3232 C CA . VAL B 1 54 ? 12.25 -29.016 -6.133 1 94.19 54 VAL B CA 1
ATOM 3233 C C . VAL B 1 54 ? 12.68 -30.047 -7.18 1 94.19 54 VAL B C 1
ATOM 3235 O O . VAL B 1 54 ? 11.93 -30.969 -7.5 1 94.19 54 VAL B O 1
ATOM 3238 N N . ALA B 1 55 ? 13.883 -29.891 -7.66 1 94.19 55 ALA B N 1
ATOM 3239 C CA . ALA B 1 55 ? 14.406 -30.812 -8.656 1 94.19 55 ALA B CA 1
ATOM 3240 C C . ALA B 1 55 ? 14.5 -32.25 -8.094 1 94.19 55 ALA B C 1
ATOM 3242 O O . ALA B 1 55 ? 14.117 -33.188 -8.766 1 94.19 55 ALA B O 1
ATOM 3243 N N . ASP B 1 56 ? 15.008 -32.312 -6.879 1 94.56 56 ASP B N 1
ATOM 3244 C CA . ASP B 1 56 ? 15.148 -33.625 -6.234 1 94.56 56 ASP B CA 1
ATOM 3245 C C . ASP B 1 56 ? 13.781 -34.281 -6.027 1 94.56 56 ASP B C 1
ATOM 3247 O O . ASP B 1 56 ? 13.648 -35.5 -6.176 1 94.56 56 ASP B O 1
ATOM 3251 N N . PHE B 1 57 ? 12.859 -33.531 -5.699 1 96.44 57 PHE B N 1
ATOM 3252 C CA . PHE B 1 57 ? 11.516 -34.062 -5.48 1 96.44 57 PHE B CA 1
ATOM 3253 C C . PHE B 1 57 ? 10.977 -34.719 -6.746 1 96.44 57 PHE B C 1
ATOM 3255 O O . PHE B 1 57 ? 10.461 -35.812 -6.703 1 96.44 57 PHE B O 1
ATOM 3262 N N . PHE B 1 58 ? 11.086 -34.031 -7.859 1 96.88 58 PHE B N 1
ATOM 3263 C CA . PHE B 1 58 ? 10.516 -34.562 -9.094 1 96.88 58 PHE B CA 1
ATOM 3264 C C . PHE B 1 58 ? 11.32 -35.75 -9.594 1 96.88 58 PHE B C 1
ATOM 3266 O O . PHE B 1 58 ? 10.758 -36.688 -10.18 1 96.88 58 PHE B O 1
ATOM 3273 N N . LYS B 1 59 ? 12.594 -35.75 -9.367 1 95.75 59 LYS B N 1
ATOM 3274 C CA . LYS B 1 59 ? 13.391 -36.906 -9.672 1 95.75 59 LYS B CA 1
ATOM 3275 C C . LYS B 1 59 ? 12.914 -38.125 -8.875 1 95.75 59 LYS B C 1
ATOM 3277 O O . LYS B 1 59 ? 12.695 -39.188 -9.445 1 95.75 59 LYS B O 1
ATOM 3282 N N . ASP B 1 60 ? 12.734 -37.906 -7.613 1 95.5 60 ASP B N 1
ATOM 3283 C CA . ASP B 1 60 ? 12.273 -38.969 -6.73 1 95.5 60 ASP B CA 1
ATOM 3284 C C . ASP B 1 60 ? 10.875 -39.438 -7.125 1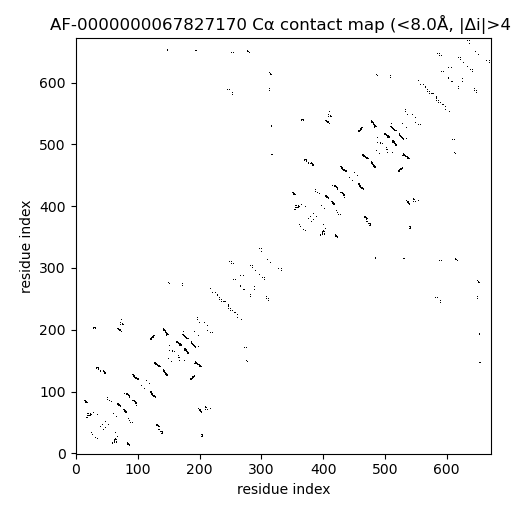 95.5 60 ASP B C 1
ATOM 3286 O O . ASP B 1 60 ? 10.602 -40.656 -7.129 1 95.5 60 ASP B O 1
ATOM 3290 N N . LEU B 1 61 ? 10.062 -38.531 -7.426 1 96 61 LEU B N 1
ATOM 3291 C CA . LEU B 1 61 ? 8.688 -38.844 -7.797 1 96 61 LEU B CA 1
ATOM 3292 C C . LEU B 1 61 ? 8.641 -39.688 -9.047 1 96 61 LEU B C 1
ATOM 3294 O O . LEU B 1 61 ? 7.965 -40.719 -9.062 1 96 61 LEU B O 1
ATOM 3298 N N . LEU B 1 62 ? 9.328 -39.312 -10.039 1 95.38 62 LEU B N 1
ATOM 3299 C CA . LEU B 1 62 ? 9.297 -40.031 -11.312 1 95.38 62 LEU B CA 1
ATOM 3300 C C . LEU B 1 62 ? 10.008 -41.375 -11.188 1 95.38 62 LEU B C 1
ATOM 3302 O O . LEU B 1 62 ? 9.594 -42.344 -11.812 1 95.38 62 LEU B O 1
ATOM 3306 N N . GLU B 1 63 ? 11.062 -41.406 -10.43 1 94.44 63 GLU B N 1
ATOM 3307 C CA . GLU B 1 63 ? 11.766 -42.656 -10.211 1 94.44 63 GLU B CA 1
ATOM 3308 C C . GLU B 1 63 ? 10.883 -43.656 -9.469 1 94.44 63 GLU B C 1
ATOM 3310 O O . GLU B 1 63 ? 10.867 -44.844 -9.797 1 94.44 63 GLU B O 1
ATOM 3315 N N . ALA B 1 64 ? 10.164 -43.156 -8.523 1 93.44 64 ALA B N 1
ATOM 3316 C CA . ALA B 1 64 ? 9.359 -44.031 -7.668 1 93.44 64 ALA B CA 1
ATOM 3317 C C . ALA B 1 64 ? 8.094 -44.5 -8.383 1 93.44 64 ALA B C 1
ATOM 3319 O O . ALA B 1 64 ? 7.586 -45.594 -8.125 1 93.44 64 ALA B O 1
ATOM 3320 N N . THR B 1 65 ? 7.582 -43.75 -9.281 1 95 65 THR B N 1
ATOM 3321 C CA . THR B 1 65 ? 6.266 -44.031 -9.844 1 95 65 THR B CA 1
ATOM 3322 C C . THR B 1 65 ? 6.379 -44.375 -11.32 1 95 65 THR B C 1
ATOM 3324 O O . THR B 1 65 ? 5.41 -44.844 -11.93 1 95 65 THR B O 1
ATOM 3327 N N . GLY B 1 66 ? 7.566 -44.156 -11.93 1 92.5 66 GLY B N 1
ATOM 3328 C CA . GLY B 1 66 ? 7.688 -44.312 -13.375 1 92.5 66 GLY B CA 1
ATOM 3329 C C . GLY B 1 66 ? 6.898 -43.281 -14.148 1 92.5 66 GLY B C 1
ATOM 3330 O O . GLY B 1 66 ? 6.598 -43.469 -15.328 1 92.5 66 GLY B O 1
ATOM 3331 N N . GLY B 1 67 ? 6.473 -42.25 -13.383 1 95.56 67 GLY B N 1
ATOM 3332 C CA . GLY B 1 67 ? 5.695 -41.188 -14.016 1 95.56 67 GLY B CA 1
ATOM 3333 C C . GLY B 1 67 ? 4.207 -41.469 -14.016 1 95.56 67 GLY B C 1
ATOM 3334 O O . GLY B 1 67 ? 3.408 -40.625 -14.391 1 95.56 67 GLY B O 1
ATOM 3335 N N . LEU B 1 68 ? 3.809 -42.656 -13.594 1 95.38 68 LEU B N 1
ATOM 3336 C CA . LEU B 1 68 ? 2.406 -43.062 -13.609 1 95.38 68 LEU B CA 1
ATOM 3337 C C . LEU B 1 68 ? 1.658 -42.469 -12.422 1 95.38 68 LEU B C 1
ATOM 3339 O O . LEU B 1 68 ? 1.389 -43.156 -11.438 1 95.38 68 LEU B O 1
ATOM 3343 N N . ILE B 1 69 ? 1.288 -41.219 -12.555 1 95.81 69 ILE B N 1
ATOM 3344 C CA . ILE B 1 69 ? 0.564 -40.469 -11.523 1 95.81 69 ILE B CA 1
ATOM 3345 C C . ILE B 1 69 ? -0.577 -39.688 -12.164 1 95.81 69 ILE B C 1
ATOM 3347 O O . ILE B 1 69 ? -0.625 -39.531 -13.383 1 95.81 69 ILE B O 1
ATOM 3351 N N . ILE B 1 70 ? -1.516 -39.281 -11.375 1 96.56 70 ILE B N 1
ATOM 3352 C CA . ILE B 1 70 ? -2.578 -38.375 -11.828 1 96.56 70 ILE B CA 1
ATOM 3353 C C . ILE B 1 70 ? -2.209 -36.938 -11.508 1 96.56 70 ILE B C 1
ATOM 3355 O O . ILE B 1 70 ? -1.722 -36.625 -10.414 1 96.56 70 ILE B O 1
ATOM 3359 N N . VAL B 1 71 ? -2.299 -36.094 -12.484 1 97.62 71 VAL B N 1
ATOM 3360 C CA . VAL B 1 71 ? -2.17 -34.625 -12.289 1 97.62 71 VAL B CA 1
ATOM 3361 C C . VAL B 1 71 ? -3.486 -33.938 -12.641 1 97.62 71 VAL B C 1
ATOM 3363 O O . VAL B 1 71 ? -3.932 -34 -13.797 1 97.62 71 VAL B O 1
ATOM 3366 N N . ASP B 1 72 ? -4.117 -33.406 -11.633 1 97.06 72 ASP B N 1
ATOM 3367 C CA . ASP B 1 72 ? -5.332 -32.625 -11.859 1 97.06 72 ASP B CA 1
ATOM 3368 C C . ASP B 1 72 ? -5.043 -31.125 -11.828 1 97.06 72 ASP B C 1
ATOM 3370 O O . ASP B 1 72 ? -4.176 -30.656 -11.078 1 97.06 72 ASP B O 1
ATOM 3374 N N . PHE B 1 73 ? -5.754 -30.422 -12.641 1 94.94 73 PHE B N 1
ATOM 3375 C CA . PHE B 1 73 ? -5.598 -28.984 -12.727 1 94.94 73 PHE B CA 1
ATOM 3376 C C . PHE B 1 73 ? -6.879 -28.266 -12.312 1 94.94 73 PHE B C 1
ATOM 3378 O O . PHE B 1 73 ? -7.934 -28.906 -12.195 1 94.94 73 PHE B O 1
ATOM 3385 N N . LEU B 1 74 ? -6.766 -26.984 -12.086 1 92.12 74 LEU B N 1
ATOM 3386 C CA . LEU B 1 74 ? -7.891 -26.172 -11.625 1 92.12 74 LEU B CA 1
ATOM 3387 C C . LEU B 1 74 ? -8.969 -26.094 -12.695 1 92.12 74 LEU B C 1
ATOM 3389 O O . LEU B 1 74 ? -10.125 -25.797 -12.398 1 92.12 74 LEU B O 1
ATOM 3393 N N . ASP B 1 75 ? -8.633 -26.266 -13.961 1 84.69 75 ASP B N 1
ATOM 3394 C CA . ASP B 1 75 ? -9.617 -26.172 -15.031 1 84.69 75 ASP B CA 1
ATOM 3395 C C . ASP B 1 75 ? -10.234 -27.547 -15.328 1 84.69 75 ASP B C 1
ATOM 3397 O O . ASP B 1 75 ? -10.883 -27.719 -16.359 1 84.69 75 ASP B O 1
ATOM 3401 N N . MET B 1 76 ? -9.961 -28.578 -14.68 1 82.81 76 MET B N 1
ATOM 3402 C CA . MET B 1 76 ? -10.547 -29.906 -14.734 1 82.81 76 MET B CA 1
ATOM 3403 C C . MET B 1 76 ? -9.82 -30.781 -15.75 1 82.81 76 MET B C 1
ATOM 3405 O O . MET B 1 76 ? -10.18 -31.938 -15.945 1 82.81 76 MET B O 1
ATOM 3409 N N . GLU B 1 77 ? -8.867 -30.188 -16.391 1 89 77 GLU B N 1
ATOM 3410 C CA . GLU B 1 77 ? -7.996 -31.078 -17.172 1 89 77 GLU B CA 1
ATOM 3411 C C . GLU B 1 77 ? -7.199 -32 -16.25 1 89 77 GLU B C 1
ATOM 3413 O O . GLU B 1 77 ? -6.965 -31.672 -15.078 1 89 77 GLU B O 1
ATOM 3418 N N . ASN B 1 78 ? -6.855 -33.156 -16.766 1 94.44 78 ASN B N 1
ATOM 3419 C CA . ASN B 1 78 ? -6.105 -34.094 -15.961 1 94.44 78 ASN B CA 1
ATOM 3420 C C . ASN B 1 78 ? -5.121 -34.906 -16.812 1 94.44 78 ASN B C 1
ATOM 3422 O O . ASN B 1 78 ? -5.367 -35.125 -18 1 94.44 78 ASN B O 1
ATOM 3426 N N . TRP B 1 79 ? -4.074 -35.188 -16.281 1 96.44 79 TRP B N 1
ATOM 3427 C CA . TRP B 1 79 ? -3.057 -36.062 -16.875 1 96.44 79 TRP B CA 1
ATOM 3428 C C . TRP B 1 79 ? -2.967 -37.375 -16.109 1 96.44 79 TRP B C 1
ATOM 3430 O O . TRP B 1 79 ? -3.283 -37.438 -14.922 1 96.44 79 TRP B O 1
ATOM 3440 N N . ASP B 1 80 ? -2.537 -38.375 -16.812 1 94.19 80 ASP B N 1
ATOM 3441 C CA . ASP B 1 80 ? -2.389 -39.656 -16.156 1 94.19 80 ASP B CA 1
ATOM 3442 C C . ASP B 1 80 ? -0.926 -40.094 -16.125 1 94.19 80 ASP B C 1
ATOM 3444 O O . ASP B 1 80 ? -0.613 -41.219 -15.703 1 94.19 80 ASP B O 1
ATOM 3448 N N . VAL B 1 81 ? -0.101 -39.281 -16.609 1 95.81 81 VAL B N 1
ATOM 3449 C CA . VAL B 1 81 ? 1.323 -39.594 -16.625 1 95.81 81 VAL B CA 1
ATOM 3450 C C . VAL B 1 81 ? 2.141 -38.312 -16.703 1 95.81 81 VAL B C 1
ATOM 3452 O O . VAL B 1 81 ? 1.676 -37.312 -17.25 1 95.81 81 VAL B O 1
ATOM 3455 N N . ILE B 1 82 ? 3.225 -38.281 -16.094 1 97.25 82 ILE B N 1
ATOM 3456 C CA . ILE B 1 82 ? 4.297 -37.312 -16.359 1 97.25 82 ILE B CA 1
ATOM 3457 C C . ILE B 1 82 ? 5.488 -38.062 -16.969 1 97.25 82 ILE B C 1
ATOM 3459 O O . ILE B 1 82 ? 6.176 -38.812 -16.297 1 97.25 82 ILE B O 1
ATOM 3463 N N . GLU B 1 83 ? 5.742 -37.75 -18.203 1 96.5 83 GLU B N 1
ATOM 3464 C CA . GLU B 1 83 ? 6.781 -38.469 -18.906 1 96.5 83 GLU B CA 1
ATOM 3465 C C . GLU B 1 83 ? 8.172 -38 -18.516 1 96.5 83 GLU B C 1
ATOM 3467 O O . GLU B 1 83 ? 9.117 -38.781 -18.453 1 96.5 83 GLU B O 1
ATOM 3472 N N . SER B 1 84 ? 8.281 -36.719 -18.328 1 96.38 84 SER B N 1
ATOM 3473 C CA . SER B 1 84 ? 9.547 -36.125 -17.938 1 96.38 84 SER B CA 1
ATOM 3474 C C . SER B 1 84 ? 9.328 -34.719 -17.344 1 96.38 84 SER B C 1
ATOM 3476 O O . SER B 1 84 ? 8.211 -34.219 -17.359 1 96.38 84 SER B O 1
ATOM 3478 N N . PHE B 1 85 ? 10.383 -34.188 -16.734 1 97.44 85 PHE B N 1
ATOM 3479 C CA . PHE B 1 85 ? 10.32 -32.812 -16.234 1 97.44 85 PHE B CA 1
ATOM 3480 C C . PHE B 1 85 ? 11.641 -32.094 -16.484 1 97.44 85 PHE B C 1
ATOM 3482 O O . PHE B 1 85 ? 12.664 -32.719 -16.734 1 97.44 85 PHE B O 1
ATOM 3489 N N . SER B 1 86 ? 11.57 -30.797 -16.578 1 95.88 86 SER B N 1
ATOM 3490 C CA . SER B 1 86 ? 12.75 -29.938 -16.578 1 95.88 86 SER B CA 1
ATOM 3491 C C . SER B 1 86 ? 12.594 -28.766 -15.625 1 95.88 86 SER B C 1
ATOM 3493 O O . SER B 1 86 ? 11.477 -28.281 -15.406 1 95.88 86 SER B O 1
ATOM 3495 N N . PHE B 1 87 ? 13.695 -28.469 -15.008 1 95.31 87 PHE B N 1
ATOM 3496 C CA . PHE B 1 87 ? 13.711 -27.344 -14.07 1 95.31 87 PHE B CA 1
ATOM 3497 C C . PHE B 1 87 ? 14.891 -26.422 -14.336 1 95.31 87 PHE B C 1
ATOM 3499 O O . PHE B 1 87 ? 16.047 -26.844 -14.273 1 95.31 87 PHE B O 1
ATOM 3506 N N . ASP B 1 88 ? 14.508 -25.188 -14.711 1 92.25 88 ASP B N 1
ATOM 3507 C CA . ASP B 1 88 ? 15.539 -24.172 -14.891 1 92.25 88 ASP B CA 1
ATOM 3508 C C . ASP B 1 88 ? 15.82 -23.438 -13.586 1 92.25 88 ASP B C 1
ATOM 3510 O O . ASP B 1 88 ? 15.008 -22.641 -13.117 1 92.25 88 ASP B O 1
ATOM 3514 N N . GLU B 1 89 ? 16.984 -23.594 -13.031 1 86 89 GLU B N 1
ATOM 3515 C CA . GLU B 1 89 ? 17.312 -23.047 -11.719 1 86 89 GLU B CA 1
ATOM 3516 C C . GLU B 1 89 ? 17.422 -21.516 -11.766 1 86 89 GLU B C 1
ATOM 3518 O O . GLU B 1 89 ? 17.141 -20.844 -10.773 1 86 89 GLU B O 1
ATOM 3523 N N . LYS B 1 90 ? 17.812 -21.016 -12.844 1 84.06 90 LYS B N 1
ATOM 3524 C CA . LYS B 1 90 ? 17.969 -19.578 -12.953 1 84.06 90 LYS B CA 1
ATOM 3525 C C . LYS B 1 90 ? 16.609 -18.875 -13.023 1 84.06 90 LYS B C 1
ATOM 3527 O O . LYS B 1 90 ? 16.344 -17.969 -12.242 1 84.06 90 LYS B O 1
ATOM 3532 N N . SER B 1 91 ? 15.742 -19.375 -13.898 1 89.06 91 SER B N 1
ATOM 3533 C CA . SER B 1 91 ? 14.438 -18.75 -14.07 1 89.06 91 SER B CA 1
ATOM 3534 C C . SER B 1 91 ? 13.406 -19.359 -13.133 1 89.06 91 SER B C 1
ATOM 3536 O O . SER B 1 91 ? 12.312 -18.828 -12.961 1 89.06 91 SER B O 1
ATOM 3538 N N . GLU B 1 92 ? 13.742 -20.547 -12.578 1 92.81 92 GLU B N 1
ATOM 3539 C CA . GLU B 1 92 ? 12.883 -21.297 -11.672 1 92.81 92 GLU B CA 1
ATOM 3540 C C . GLU B 1 92 ? 11.617 -21.766 -12.367 1 92.81 92 GLU B C 1
ATOM 3542 O O . GLU B 1 92 ? 10.547 -21.844 -11.75 1 92.81 92 GLU B O 1
ATOM 3547 N N . ILE B 1 93 ? 11.789 -21.938 -13.641 1 96.44 93 ILE B N 1
ATOM 3548 C CA . ILE B 1 93 ? 10.672 -22.453 -14.422 1 96.44 93 ILE B CA 1
ATOM 3549 C C . ILE B 1 93 ? 10.672 -23.984 -14.375 1 96.44 93 ILE B C 1
ATOM 3551 O O . ILE B 1 93 ? 11.664 -24.625 -14.742 1 96.44 93 ILE B O 1
ATOM 3555 N N . LEU B 1 94 ? 9.617 -24.5 -13.844 1 97.44 94 LEU B N 1
ATOM 3556 C CA . LEU B 1 94 ? 9.352 -25.938 -13.852 1 97.44 94 LEU B CA 1
ATOM 3557 C C . LEU B 1 94 ? 8.484 -26.312 -15.047 1 97.44 94 LEU B C 1
ATOM 3559 O O . LEU B 1 94 ? 7.426 -25.719 -15.258 1 97.44 94 LEU B O 1
ATOM 3563 N N . THR B 1 95 ? 8.953 -27.266 -15.836 1 97.94 95 THR B N 1
ATOM 3564 C CA . THR B 1 95 ? 8.164 -27.781 -16.938 1 97.94 95 THR B CA 1
ATOM 3565 C C . THR B 1 95 ? 7.891 -29.281 -16.75 1 97.94 95 THR B C 1
ATOM 3567 O O . THR B 1 95 ? 8.82 -30.062 -16.594 1 97.94 95 THR B O 1
ATOM 3570 N N . LEU B 1 96 ? 6.66 -29.641 -16.719 1 98.06 96 LEU B N 1
ATOM 3571 C CA . LEU B 1 96 ? 6.207 -31.031 -16.703 1 98.06 96 LEU B CA 1
ATOM 3572 C C . LEU B 1 96 ? 5.723 -31.469 -18.094 1 98.06 96 LEU B C 1
ATOM 3574 O O . LEU B 1 96 ? 4.934 -30.75 -18.719 1 98.06 96 LEU B O 1
ATOM 3578 N N . VAL B 1 97 ? 6.148 -32.625 -18.516 1 98.12 97 VAL B N 1
ATOM 3579 C CA . VAL B 1 97 ? 5.805 -33.094 -19.859 1 98.12 97 VAL B CA 1
ATOM 3580 C C . VAL B 1 97 ? 4.781 -34.219 -19.75 1 98.12 97 VAL B C 1
ATOM 3582 O O . VAL B 1 97 ? 5.016 -35.219 -19.062 1 98.12 97 VAL B O 1
ATOM 3585 N N . TRP B 1 98 ? 3.713 -34.062 -20.422 1 97.44 98 TRP B N 1
ATOM 3586 C CA . TRP B 1 98 ? 2.688 -35.094 -20.5 1 97.44 98 TRP B CA 1
ATOM 3587 C C . TRP B 1 98 ? 3.006 -36.094 -21.609 1 97.44 98 TRP B C 1
ATOM 3589 O O . TRP B 1 98 ? 3.18 -37.281 -21.344 1 97.44 98 TRP B O 1
ATOM 3599 N N . HIS B 1 99 ? 3.15 -35.531 -22.812 1 96.06 99 HIS B N 1
ATOM 3600 C CA . HIS B 1 99 ? 3.502 -36.375 -23.969 1 96.06 99 HIS B CA 1
ATOM 3601 C C . HIS B 1 99 ? 4.555 -35.688 -24.828 1 96.06 99 HIS B C 1
ATOM 3603 O O . HIS B 1 99 ? 4.418 -34.5 -25.156 1 96.06 99 HIS B O 1
ATOM 3609 N N . ASP B 1 100 ? 5.547 -36.406 -25.125 1 96.06 100 ASP B N 1
ATOM 3610 C CA . ASP B 1 100 ? 6.578 -36 -26.062 1 96.06 100 ASP B CA 1
ATOM 3611 C C . ASP B 1 100 ? 6.672 -36.969 -27.25 1 96.06 100 ASP B C 1
ATOM 3613 O O . ASP B 1 100 ? 7.223 -38.062 -27.125 1 96.06 100 ASP B O 1
ATOM 3617 N N . PHE B 1 101 ? 6.203 -36.562 -28.422 1 93.56 101 PHE B N 1
ATOM 3618 C CA . PHE B 1 101 ? 6.137 -37.406 -29.594 1 93.56 101 PHE B CA 1
ATOM 3619 C C . PHE B 1 101 ? 7.266 -37.094 -30.578 1 93.56 101 PHE B C 1
ATOM 3621 O O . PHE B 1 101 ? 7.34 -37.688 -31.656 1 93.56 101 PHE B O 1
ATOM 3628 N N . ARG B 1 102 ? 8.133 -36.188 -30.344 1 91.38 102 ARG B N 1
ATOM 3629 C CA . ARG B 1 102 ? 9.125 -35.688 -31.297 1 91.38 102 ARG B CA 1
ATOM 3630 C C . ARG B 1 102 ? 10.125 -36.75 -31.688 1 91.38 102 ARG B C 1
ATOM 3632 O O . ARG B 1 102 ? 10.625 -36.781 -32.812 1 91.38 102 ARG B O 1
ATOM 3639 N N . LYS B 1 103 ? 10.281 -37.656 -30.719 1 87.38 103 LYS B N 1
ATOM 3640 C CA . LYS B 1 103 ? 11.258 -38.688 -31.031 1 87.38 103 LYS B CA 1
ATOM 3641 C C . LYS B 1 103 ? 10.586 -40.062 -31.219 1 87.38 103 LYS B C 1
ATOM 3643 O O . LYS B 1 103 ? 11.25 -41.094 -31.266 1 87.38 103 LYS B O 1
ATOM 3648 N N . LEU B 1 104 ? 9.336 -40.062 -31.281 1 87.75 104 LEU B N 1
ATOM 3649 C CA . LEU B 1 104 ? 8.594 -41.312 -31.422 1 87.75 104 LEU B CA 1
ATOM 3650 C C . LEU B 1 104 ? 8.695 -41.844 -32.844 1 87.75 104 LEU B C 1
ATOM 3652 O O . LEU B 1 104 ? 8.477 -41.094 -33.812 1 87.75 104 LEU B O 1
ATOM 3656 N N . VAL B 1 105 ? 9.109 -43.062 -33 1 88.38 105 VAL B N 1
ATOM 3657 C CA . VAL B 1 105 ? 9.125 -43.719 -34.312 1 88.38 105 VAL B CA 1
ATOM 3658 C C . VAL B 1 105 ? 7.809 -44.469 -34.5 1 88.38 105 VAL B C 1
ATOM 3660 O O . VAL B 1 105 ? 7.469 -45.375 -33.75 1 88.38 105 VAL B O 1
ATOM 3663 N N . GLU B 1 106 ? 7.031 -44.062 -35.438 1 87.06 106 GLU B N 1
ATOM 3664 C CA . GLU B 1 106 ? 5.727 -44.688 -35.688 1 87.06 106 GLU B CA 1
ATOM 3665 C C . GLU B 1 106 ? 5.43 -44.781 -37.156 1 87.06 106 GLU B C 1
ATOM 3667 O O . GLU B 1 106 ? 6.043 -44.062 -37.969 1 87.06 106 GLU B O 1
ATOM 3672 N N . THR B 1 107 ? 4.566 -45.75 -37.5 1 90.44 107 THR B N 1
ATOM 3673 C CA . THR B 1 107 ? 4.094 -45.844 -38.875 1 90.44 107 THR B CA 1
ATOM 3674 C C . THR B 1 107 ? 3.236 -44.656 -39.25 1 90.44 107 THR B C 1
ATOM 3676 O O . THR B 1 107 ? 2.734 -43.938 -38.375 1 90.44 107 THR B O 1
ATOM 3679 N N . GLU B 1 108 ? 3.109 -44.469 -40.562 1 88.62 108 GLU B N 1
ATOM 3680 C CA . GLU B 1 108 ? 2.307 -43.375 -41.031 1 88.62 108 GLU B CA 1
ATOM 3681 C C . GLU B 1 108 ? 0.872 -43.438 -40.531 1 88.62 108 GLU B C 1
ATOM 3683 O O . GLU B 1 108 ? 0.288 -42.438 -40.125 1 88.62 108 GLU B O 1
ATOM 3688 N N . ARG B 1 109 ? 0.368 -44.625 -40.562 1 88.75 109 ARG B N 1
ATOM 3689 C CA . ARG B 1 109 ? -1.007 -44.844 -40.125 1 88.75 109 ARG B CA 1
ATOM 3690 C C . ARG B 1 109 ? -1.162 -44.5 -38.625 1 88.75 109 ARG B C 1
ATOM 3692 O O . ARG B 1 109 ? -2.115 -43.812 -38.25 1 88.75 109 ARG B O 1
ATOM 3699 N N . ARG B 1 110 ? -0.261 -44.906 -37.781 1 87.62 110 ARG B N 1
ATOM 3700 C CA . ARG B 1 110 ? -0.293 -44.625 -36.344 1 87.62 110 ARG B CA 1
ATOM 3701 C C . ARG B 1 110 ? -0.089 -43.125 -36.062 1 87.62 110 ARG B C 1
ATOM 3703 O O . ARG B 1 110 ? -0.685 -42.594 -35.125 1 87.62 110 ARG B O 1
ATOM 3710 N N . ARG B 1 111 ? 0.749 -42.594 -36.844 1 89.69 111 ARG B N 1
ATOM 3711 C CA . ARG B 1 111 ? 1.01 -41.156 -36.719 1 89.69 111 ARG B CA 1
ATOM 3712 C C . ARG B 1 111 ? -0.248 -40.344 -37 1 89.69 111 ARG B C 1
ATOM 3714 O O . ARG B 1 111 ? -0.56 -39.406 -36.281 1 89.69 111 ARG B O 1
ATOM 3721 N N . GLU B 1 112 ? -0.95 -40.688 -38.062 1 89.56 112 GLU B N 1
ATOM 3722 C CA . GLU B 1 112 ? -2.182 -40 -38.406 1 89.56 112 GLU B CA 1
ATOM 3723 C C . GLU B 1 112 ? -3.232 -40.125 -37.312 1 89.56 112 GLU B C 1
ATOM 3725 O O . GLU B 1 112 ? -3.92 -39.156 -36.969 1 89.56 112 GLU B O 1
ATOM 3730 N N . LEU B 1 113 ? -3.311 -41.281 -36.781 1 89.25 113 LEU B N 1
ATOM 3731 C CA . LEU B 1 113 ? -4.266 -41.531 -35.688 1 89.25 113 LEU B CA 1
ATOM 3732 C C . LEU B 1 113 ? -3.908 -40.719 -34.469 1 89.25 113 LEU B C 1
ATOM 3734 O O . LEU B 1 113 ? -4.781 -40.094 -33.844 1 89.25 113 LEU B O 1
ATOM 3738 N N . ARG B 1 114 ? -2.629 -40.781 -34.062 1 89.69 114 ARG B N 1
ATOM 3739 C CA . ARG B 1 114 ? -2.16 -40.031 -32.906 1 89.69 114 ARG B CA 1
ATOM 3740 C C . ARG B 1 114 ? -2.387 -38.531 -33.094 1 89.69 114 ARG B C 1
ATOM 3742 O O . ARG B 1 114 ? -2.836 -37.844 -32.188 1 89.69 114 ARG B O 1
ATOM 3749 N N . GLN B 1 115 ? -2.139 -38.062 -34.281 1 90.31 115 GLN B N 1
ATOM 3750 C CA . GLN B 1 115 ? -2.248 -36.625 -34.562 1 90.31 115 GLN B CA 1
ATOM 3751 C C . GLN B 1 115 ? -3.703 -36.156 -34.562 1 90.31 115 GLN B C 1
ATOM 3753 O O . GLN B 1 115 ? -3.99 -35 -34.312 1 90.31 115 GLN B O 1
ATOM 3758 N N . SER B 1 116 ? -4.598 -37.094 -34.812 1 90.62 116 SER B N 1
ATOM 3759 C CA . SER B 1 116 ? -6.016 -36.75 -34.719 1 90.62 116 SER B CA 1
ATOM 3760 C C . SER B 1 116 ? -6.43 -36.5 -33.25 1 90.62 116 SER B C 1
ATOM 3762 O O . SER B 1 116 ? -7.332 -35.688 -33 1 90.62 116 SER B O 1
ATOM 3764 N N . LEU B 1 117 ? -5.734 -37.156 -32.312 1 89.81 117 LEU B N 1
ATOM 3765 C CA . LEU B 1 117 ? -6.039 -37 -30.875 1 89.81 117 LEU B CA 1
ATOM 3766 C C . LEU B 1 117 ? -5.137 -35.938 -30.234 1 89.81 117 LEU B C 1
ATOM 3768 O O . LEU B 1 117 ? -5.586 -35.156 -29.391 1 89.81 117 LEU B O 1
ATOM 3772 N N . PHE B 1 118 ? -3.854 -36.031 -30.719 1 93 118 PHE B N 1
ATOM 3773 C CA . PHE B 1 118 ? -2.83 -35.125 -30.219 1 93 118 PHE B CA 1
ATOM 3774 C C . PHE B 1 118 ? -2.131 -34.406 -31.375 1 93 118 PHE B C 1
ATOM 3776 O O . PHE B 1 118 ? -1.043 -34.812 -31.781 1 93 118 PHE B O 1
ATOM 3783 N N . PRO B 1 119 ? -2.676 -33.281 -31.75 1 93.5 119 PRO B N 1
ATOM 3784 C CA . PRO B 1 119 ? -2.164 -32.594 -32.938 1 93.5 119 PRO B CA 1
ATOM 3785 C C . PRO B 1 119 ? -0.743 -32.062 -32.719 1 93.5 119 PRO B C 1
ATOM 3787 O O . PRO B 1 119 ? 0.021 -31.969 -33.688 1 93.5 119 PRO B O 1
ATOM 3790 N N . ALA B 1 120 ? -0.344 -31.75 -31.547 1 96 120 ALA B N 1
ATOM 3791 C CA . ALA B 1 120 ? 1 -31.234 -31.297 1 96 120 ALA B CA 1
ATOM 3792 C C . ALA B 1 120 ? 1.976 -32.375 -30.984 1 96 120 ALA B C 1
ATOM 3794 O O . ALA B 1 120 ? 1.56 -33.5 -30.672 1 96 120 ALA B O 1
ATOM 3795 N N . SER B 1 121 ? 3.252 -32.031 -31.172 1 95.69 121 SER B N 1
ATOM 3796 C CA . SER B 1 121 ? 4.301 -33.031 -30.938 1 95.69 121 SER B CA 1
ATOM 3797 C C . SER B 1 121 ? 4.711 -33.062 -29.469 1 95.69 121 SER B C 1
ATOM 3799 O O . SER B 1 121 ? 5.336 -34 -29.016 1 95.69 121 SER B O 1
ATOM 3801 N N . LEU B 1 122 ? 4.41 -31.984 -28.797 1 96.88 122 LEU B N 1
ATOM 3802 C CA . LEU B 1 122 ? 4.766 -31.859 -27.375 1 96.88 122 LEU B CA 1
ATOM 3803 C C . LEU B 1 122 ? 3.645 -31.203 -26.594 1 96.88 122 LEU B C 1
ATOM 3805 O O . LEU B 1 122 ? 3.104 -30.172 -27.016 1 96.88 122 LEU B O 1
ATOM 3809 N N . TYR B 1 123 ? 3.254 -31.844 -25.469 1 97.38 123 TYR B N 1
ATOM 3810 C CA . TYR B 1 123 ? 2.293 -31.297 -24.516 1 97.38 123 TYR B CA 1
ATOM 3811 C C . TYR B 1 123 ? 2.906 -31.172 -23.125 1 97.38 123 TYR B C 1
ATOM 3813 O O . TYR B 1 123 ? 3.389 -32.156 -22.578 1 97.38 123 TYR B O 1
ATOM 3821 N N . SER B 1 124 ? 2.941 -29.984 -22.672 1 97.88 124 SER B N 1
ATOM 3822 C CA . SER B 1 124 ? 3.572 -29.766 -21.375 1 97.88 124 SER B CA 1
ATOM 3823 C C . SER B 1 124 ? 2.842 -28.688 -20.562 1 97.88 124 SER B C 1
ATOM 3825 O O . SER B 1 124 ? 1.97 -28 -21.094 1 97.88 124 SER B O 1
ATOM 3827 N N . CYS B 1 125 ? 3.09 -28.656 -19.266 1 97.5 125 CYS B N 1
ATOM 3828 C CA . CYS B 1 125 ? 2.682 -27.625 -18.328 1 97.5 125 CYS B CA 1
ATOM 3829 C C . CYS B 1 125 ? 3.895 -26.953 -17.688 1 97.5 125 CYS B C 1
ATOM 3831 O O . CYS B 1 125 ? 4.879 -27.625 -17.375 1 97.5 125 CYS B O 1
ATOM 3833 N N . ALA B 1 126 ? 3.859 -25.641 -17.594 1 98.06 126 ALA B N 1
ATOM 3834 C CA . ALA B 1 126 ? 4.992 -24.938 -17 1 98.06 126 ALA B CA 1
ATOM 3835 C C . ALA B 1 126 ? 4.523 -23.875 -16.016 1 98.06 126 ALA B C 1
ATOM 3837 O O . ALA B 1 126 ? 3.385 -23.406 -16.094 1 98.06 126 ALA B O 1
ATOM 3838 N N . LEU B 1 127 ? 5.32 -23.531 -15.055 1 97.5 127 LEU B N 1
ATOM 3839 C CA . LEU B 1 127 ? 5.109 -22.453 -14.102 1 97.5 127 LEU B CA 1
ATOM 3840 C C . LEU B 1 127 ? 6.426 -22.016 -13.469 1 97.5 127 LEU B C 1
ATOM 3842 O O . LEU B 1 127 ? 7.371 -22.812 -13.391 1 97.5 127 LEU B O 1
ATOM 3846 N N . GLN B 1 128 ? 6.488 -20.766 -13.164 1 96.56 128 GLN B N 1
ATOM 3847 C CA . GLN B 1 128 ? 7.551 -20.375 -12.25 1 96.56 128 GLN B CA 1
ATOM 3848 C C . GLN B 1 128 ? 7.238 -20.812 -10.82 1 96.56 128 GLN B C 1
ATOM 3850 O O . GLN B 1 128 ? 6.355 -20.25 -10.172 1 96.56 128 GLN B O 1
ATOM 3855 N N . ILE B 1 129 ? 7.934 -21.766 -10.367 1 95.38 129 ILE B N 1
ATOM 3856 C CA . ILE B 1 129 ? 7.527 -22.5 -9.18 1 95.38 129 ILE B CA 1
ATOM 3857 C C . ILE B 1 129 ? 7.734 -21.641 -7.934 1 95.38 129 ILE B C 1
ATOM 3859 O O . ILE B 1 129 ? 8.734 -20.922 -7.824 1 95.38 129 ILE B O 1
ATOM 3863 N N . ASN B 1 130 ? 6.738 -21.609 -7.082 1 92.62 130 ASN B N 1
ATOM 3864 C CA . ASN B 1 130 ? 6.844 -21.031 -5.75 1 92.62 130 ASN B CA 1
ATOM 3865 C C . ASN B 1 130 ? 7.035 -22.109 -4.68 1 92.62 130 ASN B C 1
ATOM 3867 O O . ASN B 1 130 ? 8.062 -22.125 -3.998 1 92.62 130 ASN B O 1
ATOM 3871 N N . THR B 1 131 ? 6.047 -23.031 -4.641 1 92.88 131 THR B N 1
ATOM 3872 C CA . THR B 1 131 ? 6.152 -24.062 -3.605 1 92.88 131 THR B CA 1
ATOM 3873 C C . THR B 1 131 ? 5.457 -25.344 -4.043 1 92.88 131 THR B C 1
ATOM 3875 O O . THR B 1 131 ? 4.543 -25.312 -4.867 1 92.88 131 THR B O 1
ATOM 3878 N N . ILE B 1 132 ? 5.953 -26.453 -3.596 1 96.25 132 ILE B N 1
ATOM 3879 C CA . ILE B 1 132 ? 5.25 -27.734 -3.562 1 96.25 132 ILE B CA 1
ATOM 3880 C C . ILE B 1 132 ? 4.824 -28.047 -2.131 1 96.25 132 ILE B C 1
ATOM 3882 O O . ILE B 1 132 ? 5.664 -28.125 -1.229 1 96.25 132 ILE B O 1
ATOM 3886 N N . LEU B 1 133 ? 3.586 -28.234 -1.948 1 95.81 133 LEU B N 1
ATOM 3887 C CA . LEU B 1 133 ? 3.076 -28.5 -0.607 1 95.81 133 LEU B CA 1
ATOM 3888 C C . LEU B 1 133 ? 2.588 -29.938 -0.48 1 95.81 133 LEU B C 1
ATOM 3890 O O . LEU B 1 133 ? 1.609 -30.312 -1.124 1 95.81 133 LEU B O 1
ATOM 3894 N N . PRO B 1 134 ? 3.273 -30.703 0.315 1 96.12 134 PRO B N 1
ATOM 3895 C CA . PRO B 1 134 ? 2.723 -32.031 0.631 1 96.12 134 PRO B CA 1
ATOM 3896 C C . PRO B 1 134 ? 1.47 -31.938 1.501 1 96.12 134 PRO B C 1
ATOM 3898 O O . PRO B 1 134 ? 1.433 -31.188 2.471 1 96.12 134 PRO B O 1
ATOM 3901 N N . VAL B 1 135 ? 0.461 -32.656 1.115 1 93.94 135 VAL B N 1
ATOM 3902 C CA . VAL B 1 135 ? -0.767 -32.781 1.894 1 93.94 135 VAL B CA 1
ATOM 3903 C C . VAL B 1 135 ? -0.954 -34.219 2.34 1 93.94 135 VAL B C 1
ATOM 3905 O O . VAL B 1 135 ? -1.514 -35.031 1.604 1 93.94 135 VAL B O 1
ATOM 3908 N N . PRO B 1 136 ? -0.549 -34.438 3.557 1 91.94 136 PRO B N 1
ATOM 3909 C CA . PRO B 1 136 ? -0.644 -35.812 4.023 1 91.94 136 PRO B CA 1
ATOM 3910 C C . PRO B 1 136 ? -2.084 -36.25 4.293 1 91.94 136 PRO B C 1
ATOM 3912 O O . PRO B 1 136 ? -2.906 -35.438 4.723 1 91.94 136 PRO B O 1
ATOM 3915 N N . ALA B 1 137 ? -2.326 -37.5 3.938 1 86.81 137 ALA B N 1
ATOM 3916 C CA . ALA B 1 137 ? -3.557 -38.188 4.316 1 86.81 137 ALA B CA 1
ATOM 3917 C C . ALA B 1 137 ? -3.254 -39.469 5.113 1 86.81 137 ALA B C 1
ATOM 3919 O O . ALA B 1 137 ? -2.094 -39.75 5.414 1 86.81 137 ALA B O 1
ATOM 3920 N N . LYS B 1 138 ? -4.246 -40.156 5.551 1 84.75 138 LYS B N 1
ATOM 3921 C CA . LYS B 1 138 ? -4.07 -41.312 6.414 1 84.75 138 LYS B CA 1
ATOM 3922 C C . LYS B 1 138 ? -3.178 -42.375 5.754 1 84.75 138 LYS B C 1
ATOM 3924 O O . LYS B 1 138 ? -2.205 -42.844 6.355 1 84.75 138 LYS B O 1
ATOM 3929 N N . GLU B 1 139 ? -3.494 -42.812 4.539 1 88.38 139 GLU B N 1
ATOM 3930 C CA . GLU B 1 139 ? -2.75 -43.875 3.893 1 88.38 139 GLU B CA 1
ATOM 3931 C C . GLU B 1 139 ? -2.094 -43.406 2.602 1 88.38 139 GLU B C 1
ATOM 3933 O O . GLU B 1 139 ? -1.726 -44.219 1.748 1 88.38 139 GLU B O 1
ATOM 3938 N N . SER B 1 140 ? -2.008 -42.125 2.424 1 93.94 140 SER B N 1
ATOM 3939 C CA . SER B 1 140 ? -1.465 -41.562 1.188 1 93.94 140 SER B CA 1
ATOM 3940 C C . SER B 1 140 ? -1.074 -40.125 1.364 1 93.94 140 SER B C 1
ATOM 3942 O O . SER B 1 140 ? -0.901 -39.625 2.49 1 93.94 140 SER B O 1
ATOM 3944 N N . ALA B 1 141 ? -0.783 -39.5 0.286 1 95.25 141 ALA B N 1
ATOM 3945 C CA . ALA B 1 141 ? -0.507 -38.062 0.283 1 95.25 141 ALA B CA 1
ATOM 3946 C C . ALA B 1 141 ? -0.818 -37.469 -1.078 1 95.25 141 ALA B C 1
ATOM 3948 O O . ALA B 1 141 ? -0.945 -38.156 -2.074 1 95.25 141 ALA B O 1
ATOM 3949 N N . LEU B 1 142 ? -1.086 -36.219 -1.043 1 96.44 142 LEU B N 1
ATOM 3950 C CA . LEU B 1 142 ? -1.178 -35.406 -2.248 1 96.44 142 LEU B CA 1
ATOM 3951 C C . LEU B 1 142 ? -0.085 -34.344 -2.266 1 96.44 142 LEU B C 1
ATOM 3953 O O . LEU B 1 142 ? 0.461 -34 -1.219 1 96.44 142 LEU B O 1
ATOM 3957 N N . PHE B 1 143 ? 0.281 -33.906 -3.422 1 97.62 143 PHE B N 1
ATOM 3958 C CA . PHE B 1 143 ? 1.187 -32.781 -3.572 1 97.62 143 PHE B CA 1
ATOM 3959 C C . PHE B 1 143 ? 0.546 -31.672 -4.418 1 97.62 143 PHE B C 1
ATOM 3961 O O . PHE B 1 143 ? 0.107 -31.922 -5.539 1 97.62 143 PHE B O 1
ATOM 3968 N N . ILE B 1 144 ? 0.468 -30.5 -3.854 1 97.38 144 ILE B N 1
ATOM 3969 C CA . ILE B 1 144 ? -0.098 -29.391 -4.609 1 97.38 144 ILE B CA 1
ATOM 3970 C C . ILE B 1 144 ? 0.991 -28.359 -4.91 1 97.38 144 ILE B C 1
ATOM 3972 O O . ILE B 1 144 ? 1.949 -28.219 -4.148 1 97.38 144 ILE B O 1
ATOM 3976 N N . ILE B 1 145 ? 0.847 -27.688 -6.039 1 97.31 145 ILE B N 1
ATOM 3977 C CA . ILE B 1 145 ? 1.891 -26.797 -6.523 1 97.31 145 ILE B CA 1
ATOM 3978 C C . ILE B 1 145 ? 1.29 -25.422 -6.844 1 97.31 145 ILE B C 1
ATOM 3980 O O . ILE B 1 145 ? 0.192 -25.328 -7.398 1 97.31 145 ILE B O 1
ATOM 3984 N N . ASN B 1 146 ? 1.99 -24.375 -6.418 1 96.12 146 ASN B N 1
ATOM 3985 C CA . ASN B 1 146 ? 1.668 -23.031 -6.883 1 96.12 146 ASN B CA 1
ATOM 3986 C C . ASN B 1 146 ? 2.895 -22.328 -7.453 1 96.12 146 ASN B C 1
ATOM 3988 O O . ASN B 1 146 ? 4.016 -22.812 -7.324 1 96.12 146 ASN B O 1
ATOM 3992 N N . GLY B 1 147 ? 2.672 -21.328 -8.195 1 95 147 GLY B N 1
ATOM 3993 C CA . GLY B 1 147 ? 3.732 -20.562 -8.828 1 95 147 GLY B CA 1
ATOM 3994 C C . GLY B 1 147 ? 3.6 -19.062 -8.609 1 95 147 GLY B C 1
ATOM 3995 O O . GLY B 1 147 ? 2.988 -18.625 -7.637 1 95 147 GLY B O 1
ATOM 3996 N N . TYR B 1 148 ? 4.273 -18.359 -9.398 1 94.12 148 TYR B N 1
ATOM 3997 C CA . TYR B 1 148 ? 4.215 -16.906 -9.391 1 94.12 148 TYR B CA 1
ATOM 3998 C C . TYR B 1 148 ? 3.451 -16.375 -10.602 1 94.12 148 TYR B C 1
ATOM 4000 O O . TYR B 1 148 ? 3.23 -17.109 -11.562 1 94.12 148 TYR B O 1
ATOM 4008 N N . ALA B 1 149 ? 3.082 -15.172 -10.414 1 94.94 149 ALA B N 1
ATOM 4009 C CA . ALA B 1 149 ? 2.365 -14.555 -11.523 1 94.94 149 ALA B CA 1
ATOM 4010 C C . ALA B 1 149 ? 3.324 -14.148 -12.641 1 94.94 149 ALA B C 1
ATOM 4012 O O . ALA B 1 149 ? 4.434 -13.68 -12.367 1 94.94 149 ALA B O 1
ATOM 4013 N N . LYS B 1 150 ? 2.881 -14.375 -13.82 1 95.25 150 LYS B N 1
ATOM 4014 C CA . LYS B 1 150 ? 3.549 -13.883 -15.023 1 95.25 150 LYS B CA 1
ATOM 4015 C C . LYS B 1 150 ? 2.543 -13.312 -16.016 1 95.25 150 LYS B C 1
ATOM 4017 O O . LYS B 1 150 ? 1.446 -13.852 -16.188 1 95.25 150 LYS B O 1
ATOM 4022 N N . THR B 1 151 ? 2.977 -12.273 -16.656 1 93.62 151 THR B N 1
ATOM 4023 C CA . THR B 1 151 ? 2.129 -11.688 -17.703 1 93.62 151 THR B CA 1
ATOM 4024 C C . THR B 1 151 ? 2.309 -12.43 -19.016 1 93.62 151 THR B C 1
ATOM 4026 O O . THR B 1 151 ? 3.285 -13.156 -19.203 1 93.62 151 THR B O 1
ATOM 4029 N N . SER B 1 152 ? 1.343 -12.156 -19.906 1 95.38 152 SER B N 1
ATOM 4030 C CA . SER B 1 152 ? 1.437 -12.742 -21.25 1 95.38 152 SER B CA 1
ATOM 4031 C C . SER B 1 152 ? 2.723 -12.312 -21.953 1 95.38 152 SER B C 1
ATOM 4033 O O . SER B 1 152 ? 3.354 -13.117 -22.641 1 95.38 152 SER B O 1
ATOM 4035 N N . LYS B 1 153 ? 3.08 -11.109 -21.703 1 93.88 153 LYS B N 1
ATOM 4036 C CA . LYS B 1 153 ? 4.305 -10.594 -22.312 1 93.88 153 LYS B CA 1
ATOM 4037 C C . LYS B 1 153 ? 5.535 -11.32 -21.766 1 93.88 153 LYS B C 1
ATOM 4039 O O . LYS B 1 153 ? 6.43 -11.688 -22.531 1 93.88 153 LYS B O 1
ATOM 4044 N N . GLU B 1 154 ? 5.629 -11.461 -20.516 1 94.19 154 GLU B N 1
ATOM 4045 C CA . GLU B 1 154 ? 6.746 -12.164 -19.891 1 94.19 154 GLU B CA 1
ATOM 4046 C C . GLU B 1 154 ? 6.82 -13.617 -20.359 1 94.19 154 GLU B C 1
ATOM 4048 O O . GLU B 1 154 ? 7.906 -14.148 -20.578 1 94.19 154 GLU B O 1
ATOM 4053 N N . ILE B 1 155 ? 5.688 -14.234 -20.484 1 96.44 155 ILE B N 1
ATOM 4054 C CA . ILE B 1 155 ? 5.613 -15.625 -20.922 1 96.44 155 ILE B CA 1
ATOM 4055 C C . ILE B 1 155 ? 6.086 -15.734 -22.375 1 96.44 155 ILE B C 1
ATOM 4057 O O . ILE B 1 155 ? 6.852 -16.641 -22.719 1 96.44 155 ILE B O 1
ATOM 4061 N N . LYS B 1 156 ? 5.617 -14.828 -23.156 1 95.69 156 LYS B N 1
ATOM 4062 C CA . LYS B 1 156 ? 6.051 -14.812 -24.547 1 95.69 156 LYS B CA 1
ATOM 4063 C C . LYS B 1 156 ? 7.566 -14.688 -24.641 1 95.69 156 LYS B C 1
ATOM 4065 O O . LYS B 1 156 ? 8.195 -15.352 -25.469 1 95.69 156 LYS B O 1
ATOM 4070 N N . ASN B 1 157 ? 8.117 -13.883 -23.812 1 94.5 157 ASN B N 1
ATOM 4071 C CA . ASN B 1 157 ? 9.562 -13.672 -23.812 1 94.5 157 ASN B CA 1
ATOM 4072 C C . ASN B 1 157 ? 10.305 -14.93 -23.391 1 94.5 157 ASN B C 1
ATOM 4074 O O . ASN B 1 157 ? 11.43 -15.18 -23.844 1 94.5 157 ASN B O 1
ATOM 4078 N N . LEU B 1 158 ? 9.758 -15.695 -22.562 1 94.31 158 LEU B N 1
ATOM 4079 C CA . LEU B 1 158 ? 10.375 -16.922 -22.094 1 94.31 158 LEU B CA 1
ATOM 4080 C C . LEU B 1 158 ? 10.531 -17.922 -23.234 1 94.31 158 LEU B C 1
ATOM 4082 O O . LEU B 1 158 ? 11.469 -18.719 -23.25 1 94.31 158 LEU B O 1
ATOM 4086 N N . TYR B 1 159 ? 9.625 -17.828 -24.234 1 94.69 159 TYR B N 1
ATOM 4087 C CA . TYR B 1 159 ? 9.57 -18.922 -25.203 1 94.69 159 TYR B CA 1
ATOM 4088 C C . TYR B 1 159 ? 9.828 -18.422 -26.609 1 94.69 159 TYR B C 1
ATOM 4090 O O . TYR B 1 159 ? 9.781 -19.188 -27.578 1 94.69 159 TYR B O 1
ATOM 4098 N N . ARG B 1 160 ? 10.109 -17.266 -26.75 1 92.38 160 ARG B N 1
ATOM 4099 C CA . ARG B 1 160 ? 10.203 -16.656 -28.078 1 92.38 160 ARG B CA 1
ATOM 4100 C C . ARG B 1 160 ? 11.508 -17.047 -28.766 1 92.38 160 ARG B C 1
ATOM 4102 O O . ARG B 1 160 ? 11.586 -17.062 -29.984 1 92.38 160 ARG B O 1
ATOM 4109 N N . PHE B 1 161 ? 12.438 -17.328 -27.984 1 87.5 161 PHE B N 1
ATOM 4110 C CA . PHE B 1 161 ? 13.75 -17.562 -28.594 1 87.5 161 PHE B CA 1
ATOM 4111 C C . PHE B 1 161 ? 13.781 -18.922 -29.281 1 87.5 161 PHE B C 1
ATOM 4113 O O . PHE B 1 161 ? 13.344 -19.922 -28.703 1 87.5 161 PHE B O 1
ATOM 4120 N N . GLY B 1 162 ? 14.305 -18.969 -30.531 1 86.19 162 GLY B N 1
ATOM 4121 C CA . GLY B 1 162 ? 14.484 -20.188 -31.297 1 86.19 162 GLY B CA 1
ATOM 4122 C C . GLY B 1 162 ? 13.188 -20.734 -31.859 1 86.19 162 GLY B C 1
ATOM 4123 O O . GLY B 1 162 ? 13.086 -21.922 -32.188 1 86.19 162 GLY B O 1
ATOM 4124 N N . THR B 1 163 ? 12.156 -19.906 -31.812 1 89 163 THR B N 1
ATOM 4125 C CA . THR B 1 163 ? 10.859 -20.375 -32.281 1 89 163 THR B CA 1
ATOM 4126 C C . THR B 1 163 ? 10.508 -19.75 -33.625 1 89 163 THR B C 1
ATOM 4128 O O . THR B 1 163 ? 10.82 -18.594 -33.875 1 89 163 THR B O 1
ATOM 4131 N N . ASP B 1 164 ? 9.898 -20.5 -34.531 1 89.69 164 ASP B N 1
ATOM 4132 C CA . ASP B 1 164 ? 9.43 -20.031 -35.812 1 89.69 164 ASP B CA 1
ATOM 4133 C C . ASP B 1 164 ? 8.133 -19.234 -35.688 1 89.69 164 ASP B C 1
ATOM 4135 O O . ASP B 1 164 ? 7.938 -18.25 -36.375 1 89.69 164 ASP B O 1
ATOM 4139 N N . GLU B 1 165 ? 7.297 -19.781 -34.906 1 94.25 165 GLU B N 1
ATOM 4140 C CA . GLU B 1 165 ? 5.988 -19.203 -34.625 1 94.25 165 GLU B CA 1
ATOM 4141 C C . GLU B 1 165 ? 5.641 -19.312 -33.156 1 94.25 165 GLU B C 1
ATOM 4143 O O . GLU B 1 165 ? 6.008 -20.281 -32.5 1 94.25 165 GLU B O 1
ATOM 4148 N N . ILE B 1 166 ? 4.945 -18.25 -32.688 1 96.06 166 ILE B N 1
ATOM 4149 C CA . ILE B 1 166 ? 4.512 -18.328 -31.281 1 96.06 166 ILE B CA 1
ATOM 4150 C C . ILE B 1 166 ? 3.201 -17.562 -31.109 1 96.06 166 ILE B C 1
ATOM 4152 O O . ILE B 1 166 ? 3.041 -16.469 -31.656 1 96.06 166 ILE B O 1
ATOM 4156 N N . GLU B 1 167 ? 2.275 -18.188 -30.469 1 96.12 167 GLU B N 1
ATOM 4157 C CA . GLU B 1 167 ? 0.997 -17.562 -30.125 1 96.12 167 GLU B CA 1
ATOM 4158 C C . GLU B 1 167 ? 0.62 -17.875 -28.672 1 96.12 167 GLU B C 1
ATOM 4160 O O . GLU B 1 167 ? 0.838 -19 -28.203 1 96.12 167 GLU B O 1
ATOM 4165 N N . ILE B 1 168 ? 0.122 -16.875 -27.984 1 96.12 168 ILE B N 1
ATOM 4166 C CA . ILE B 1 168 ? -0.348 -17.047 -26.609 1 96.12 168 ILE B CA 1
ATOM 4167 C C . ILE B 1 168 ? -1.867 -16.891 -26.562 1 96.12 168 ILE B C 1
ATOM 4169 O O . ILE B 1 168 ? -2.416 -15.914 -27.078 1 96.12 168 ILE B O 1
ATOM 4173 N N . TYR B 1 169 ? -2.521 -17.844 -25.969 1 93.5 169 TYR B N 1
ATOM 4174 C CA . TYR B 1 169 ? -3.973 -17.828 -25.812 1 93.5 169 TYR B CA 1
ATOM 4175 C C . TYR B 1 169 ? -4.371 -17.688 -24.344 1 93.5 169 TYR B C 1
ATOM 4177 O O . TYR B 1 169 ? -3.723 -18.25 -23.469 1 93.5 169 TYR B O 1
ATOM 4185 N N . ASP B 1 170 ? -5.418 -16.938 -24.156 1 86.94 170 ASP B N 1
ATOM 4186 C CA . ASP B 1 170 ? -5.969 -16.797 -22.812 1 86.94 170 ASP B CA 1
ATOM 4187 C C . ASP B 1 170 ? -6.902 -17.953 -22.469 1 86.94 170 ASP B C 1
ATOM 4189 O O . ASP B 1 170 ? -8.109 -17.875 -22.719 1 86.94 170 ASP B O 1
ATOM 4193 N N . ASN B 1 171 ? -6.441 -18.938 -21.828 1 75.94 171 ASN B N 1
ATOM 4194 C CA . ASN B 1 171 ? -7.207 -20.156 -21.547 1 75.94 171 ASN B CA 1
ATOM 4195 C C . ASN B 1 171 ? -7.816 -20.109 -20.141 1 75.94 171 ASN B C 1
ATOM 4197 O O . ASN B 1 171 ? -8.43 -21.078 -19.703 1 75.94 171 ASN B O 1
ATOM 4201 N N . GLY B 1 172 ? -7.648 -19 -19.516 1 80.81 172 GLY B N 1
ATOM 4202 C CA . GLY B 1 172 ? -8.172 -18.844 -18.156 1 80.81 172 GLY B CA 1
ATOM 4203 C C . GLY B 1 172 ? -7.41 -17.812 -17.344 1 80.81 172 GLY B C 1
ATOM 4204 O O . GLY B 1 172 ? -6.312 -17.406 -17.719 1 80.81 172 GLY B O 1
ATOM 4205 N N . PHE B 1 173 ? -7.957 -17.609 -16.203 1 83.81 173 PHE B N 1
ATOM 4206 C CA . PHE B 1 173 ? -7.359 -16.609 -15.344 1 83.81 173 PHE B CA 1
ATOM 4207 C C . PHE B 1 173 ? -6.02 -17.094 -14.797 1 83.81 173 PHE B C 1
ATOM 4209 O O . PHE B 1 173 ? -5.062 -16.312 -14.719 1 83.81 173 PHE B O 1
ATOM 4216 N N . PHE B 1 174 ? -5.941 -18.375 -14.586 1 88.06 174 PHE B N 1
ATOM 4217 C CA . PHE B 1 174 ? -4.746 -18.828 -13.883 1 88.06 174 PHE B CA 1
ATOM 4218 C C . PHE B 1 174 ? -3.734 -19.406 -14.859 1 88.06 174 PHE B C 1
ATOM 4220 O O . PHE B 1 174 ? -2.627 -19.781 -14.461 1 88.06 174 PHE B O 1
ATOM 4227 N N . LYS B 1 175 ? -4.102 -19.516 -16.141 1 93.12 175 LYS B N 1
ATOM 4228 C CA . LYS B 1 175 ? -3.195 -20.172 -17.078 1 93.12 175 LYS B CA 1
ATOM 4229 C C . LYS B 1 175 ? -3.27 -19.5 -18.453 1 93.12 175 LYS B C 1
ATOM 4231 O O . LYS B 1 175 ? -4.312 -18.969 -18.828 1 93.12 175 LYS B O 1
ATOM 4236 N N . LYS B 1 176 ? -2.148 -19.562 -19.156 1 96.06 176 LYS B N 1
ATOM 4237 C CA . LYS B 1 176 ? -2.037 -19.203 -20.562 1 96.06 176 LYS B CA 1
ATOM 4238 C C . LYS B 1 176 ? -1.516 -20.359 -21.391 1 96.06 176 LYS B C 1
ATOM 4240 O O . LYS B 1 176 ? -0.639 -21.109 -20.953 1 96.06 176 LYS B O 1
ATOM 4245 N N . ARG B 1 177 ? -2.078 -20.516 -22.578 1 96.69 177 ARG B N 1
ATOM 4246 C CA . ARG B 1 177 ? -1.58 -21.547 -23.484 1 96.69 177 ARG B CA 1
ATOM 4247 C C . ARG B 1 177 ? -0.62 -20.969 -24.516 1 96.69 177 ARG B C 1
ATOM 4249 O O . ARG B 1 177 ? -0.964 -20.016 -25.219 1 96.69 177 ARG B O 1
ATOM 4256 N N . VAL B 1 178 ? 0.51 -21.516 -24.531 1 97.19 178 VAL B N 1
ATOM 4257 C CA . VAL B 1 178 ? 1.519 -21.141 -25.516 1 97.19 178 VAL B CA 1
ATOM 4258 C C . VAL B 1 178 ? 1.556 -22.188 -26.641 1 97.19 178 VAL B C 1
ATOM 4260 O O . VAL B 1 178 ? 1.729 -23.375 -26.375 1 97.19 178 VAL B O 1
ATOM 4263 N N . ILE B 1 179 ? 1.303 -21.781 -27.797 1 97 179 ILE B N 1
ATOM 4264 C CA . ILE B 1 179 ? 1.506 -22.625 -28.984 1 97 179 ILE B CA 1
ATOM 4265 C C . ILE B 1 179 ? 2.68 -22.078 -29.797 1 97 179 ILE B C 1
ATOM 4267 O O . ILE B 1 179 ? 2.672 -20.922 -30.219 1 97 179 ILE B O 1
ATOM 4271 N N . ARG B 1 180 ? 3.611 -22.969 -29.891 1 96.88 180 ARG B N 1
ATOM 4272 C CA . ARG B 1 180 ? 4.762 -22.516 -30.656 1 96.88 180 ARG B CA 1
ATOM 4273 C C . ARG B 1 180 ? 5.273 -23.609 -31.594 1 96.88 180 ARG B C 1
ATOM 4275 O O . ARG B 1 180 ? 4.973 -24.781 -31.391 1 96.88 180 ARG B O 1
ATOM 4282 N N . LYS B 1 181 ? 5.941 -23.156 -32.625 1 96.5 181 LYS B N 1
ATOM 4283 C CA . LYS B 1 181 ? 6.574 -24.062 -33.562 1 96.5 181 LYS B CA 1
ATOM 4284 C C . LYS B 1 181 ? 8.094 -24 -33.469 1 96.5 181 LYS B C 1
ATOM 4286 O O . LYS B 1 181 ? 8.688 -22.922 -33.625 1 96.5 181 LYS B O 1
ATOM 4291 N N . VAL B 1 182 ? 8.695 -25.109 -33.094 1 94.56 182 VAL B N 1
ATOM 4292 C CA . VAL B 1 182 ? 10.148 -25.219 -32.969 1 94.56 182 VAL B CA 1
ATOM 4293 C C . VAL B 1 182 ? 10.672 -26.312 -33.875 1 94.56 182 VAL B C 1
ATOM 4295 O O . VAL B 1 182 ? 10.312 -27.484 -33.719 1 94.56 182 VAL B O 1
ATOM 4298 N N . SER B 1 183 ? 11.586 -25.969 -34.812 1 92.31 183 SER B N 1
ATOM 4299 C CA . SER B 1 183 ? 12.188 -26.938 -35.75 1 92.31 183 SER B CA 1
ATOM 4300 C C . SER B 1 183 ? 11.125 -27.797 -36.406 1 92.31 183 SER B C 1
ATOM 4302 O O . SER B 1 183 ? 11.242 -29.016 -36.438 1 92.31 183 SER B O 1
ATOM 4304 N N . GLY B 1 184 ? 9.992 -27.234 -36.781 1 90.44 184 GLY B N 1
ATOM 4305 C CA . GLY B 1 184 ? 8.938 -27.875 -37.531 1 90.44 184 GLY B CA 1
ATOM 4306 C C . GLY B 1 184 ? 7.926 -28.594 -36.656 1 90.44 184 GLY B C 1
ATOM 4307 O O . GLY B 1 184 ? 6.914 -29.094 -37.156 1 90.44 184 GLY B O 1
ATOM 4308 N N . HIS B 1 185 ? 8.156 -28.641 -35.344 1 93.44 185 HIS B N 1
ATOM 4309 C CA . HIS B 1 185 ? 7.25 -29.328 -34.406 1 93.44 185 HIS B CA 1
ATOM 4310 C C . HIS B 1 185 ? 6.414 -28.328 -33.625 1 93.44 185 HIS B C 1
ATOM 4312 O O . HIS B 1 185 ? 6.941 -27.344 -33.094 1 93.44 185 HIS B O 1
ATOM 4318 N N . TYR B 1 186 ? 5.117 -28.641 -33.531 1 95.44 186 TYR B N 1
ATOM 4319 C CA . TYR B 1 186 ? 4.25 -27.812 -32.688 1 95.44 186 TYR B CA 1
ATOM 4320 C C . TYR B 1 186 ? 4.32 -28.266 -31.234 1 95.44 186 TYR B C 1
ATOM 4322 O O . TYR B 1 186 ? 4.32 -29.453 -30.953 1 95.44 186 TYR B O 1
ATOM 4330 N N . GLU B 1 187 ? 4.453 -27.281 -30.422 1 97.06 187 GLU B N 1
ATOM 4331 C CA . GLU B 1 187 ? 4.453 -27.5 -28.984 1 97.06 187 GLU B CA 1
ATOM 4332 C C . GLU B 1 187 ? 3.314 -26.75 -28.312 1 97.06 187 GLU B C 1
ATOM 4334 O O . GLU B 1 187 ? 2.996 -25.625 -28.688 1 97.06 187 GLU B O 1
ATOM 4339 N N . VAL B 1 188 ? 2.654 -27.422 -27.406 1 97.19 188 VAL B N 1
ATOM 4340 C CA . VAL B 1 188 ? 1.606 -26.812 -26.609 1 97.19 188 VAL B CA 1
ATOM 4341 C C . VAL B 1 188 ? 2.037 -26.781 -25.141 1 97.19 188 VAL B C 1
ATOM 4343 O O . VAL B 1 188 ? 2.309 -27.828 -24.547 1 97.19 188 VAL B O 1
ATOM 4346 N N . ILE B 1 189 ? 2.146 -25.578 -24.594 1 97.44 189 ILE B N 1
ATOM 4347 C CA . ILE B 1 189 ? 2.551 -25.391 -23.203 1 97.44 189 ILE B CA 1
ATOM 4348 C C . ILE B 1 189 ? 1.464 -24.625 -22.453 1 97.44 189 ILE B C 1
ATOM 4350 O O . ILE B 1 189 ? 1.163 -23.484 -22.781 1 97.44 189 ILE B O 1
ATOM 4354 N N . ASP B 1 190 ? 0.843 -25.266 -21.516 1 97.31 190 ASP B N 1
ATOM 4355 C CA . ASP B 1 190 ? -0.032 -24.547 -20.609 1 97.31 190 ASP B CA 1
ATOM 4356 C C . ASP B 1 190 ? 0.763 -23.938 -19.453 1 97.31 190 ASP B C 1
ATOM 4358 O O . ASP B 1 190 ? 1.22 -24.656 -18.562 1 97.31 190 ASP B O 1
ATOM 4362 N N . PHE B 1 191 ? 0.926 -22.641 -19.484 1 97.88 191 PHE B N 1
ATOM 4363 C CA . PHE B 1 191 ? 1.711 -21.938 -18.484 1 97.88 191 PHE B CA 1
ATOM 4364 C C . PHE B 1 191 ? 0.815 -21.438 -17.359 1 97.88 191 PHE B C 1
ATOM 4366 O O . PHE B 1 191 ? -0.03 -20.562 -17.578 1 97.88 191 PHE B O 1
ATOM 4373 N N . HIS B 1 192 ? 0.961 -22 -16.172 1 97.25 192 HIS B N 1
ATOM 4374 C CA . HIS B 1 192 ? 0.252 -21.531 -14.992 1 97.25 192 HIS B CA 1
ATOM 4375 C C . HIS B 1 192 ? 0.887 -20.266 -14.438 1 97.25 192 HIS B C 1
ATOM 4377 O O . HIS B 1 192 ? 2.01 -20.297 -13.93 1 97.25 192 HIS B O 1
ATOM 4383 N N . CYS B 1 193 ? 0.101 -19.141 -14.445 1 96.5 193 CYS B N 1
ATOM 4384 C CA . CYS B 1 193 ? 0.728 -17.828 -14.289 1 96.5 193 CYS B CA 1
ATOM 4385 C C . CYS B 1 193 ? 0.122 -17.078 -13.109 1 96.5 193 CYS B C 1
ATOM 4387 O O . CYS B 1 193 ? -0.065 -15.859 -13.18 1 96.5 193 CYS B O 1
ATOM 4389 N N . THR B 1 194 ? -0.258 -17.719 -12.07 1 95.25 194 THR B N 1
ATOM 4390 C CA . THR B 1 194 ? -0.783 -17.125 -10.844 1 95.25 194 THR B CA 1
ATOM 4391 C C . THR B 1 194 ? -0.206 -17.812 -9.617 1 95.25 194 THR B C 1
ATOM 4393 O O . THR B 1 194 ? 0.358 -18.906 -9.719 1 95.25 194 THR B O 1
ATOM 4396 N N . PRO B 1 195 ? -0.293 -17.156 -8.516 1 95.25 195 PRO B N 1
ATOM 4397 C CA . PRO B 1 195 ? 0.213 -17.781 -7.293 1 95.25 195 PRO B CA 1
ATOM 4398 C C . PRO B 1 195 ? -0.784 -18.766 -6.672 1 95.25 195 PRO B C 1
ATOM 4400 O O . PRO B 1 195 ? -0.578 -19.219 -5.551 1 95.25 195 PRO B O 1
ATOM 4403 N N . LEU B 1 196 ? -1.819 -19.109 -7.324 1 96.06 196 LEU B N 1
ATOM 4404 C CA . LEU B 1 196 ? -2.787 -20.094 -6.832 1 96.06 196 LEU B CA 1
ATOM 4405 C C . LEU B 1 196 ? -2.217 -21.5 -6.895 1 96.06 196 LEU B C 1
ATOM 4407 O O . LEU B 1 196 ? -1.474 -21.828 -7.82 1 96.06 196 LEU B O 1
ATOM 4411 N N . TYR B 1 197 ? -2.58 -22.234 -5.855 1 96.88 197 TYR B N 1
ATOM 4412 C CA . TYR B 1 197 ? -2.414 -23.672 -6.066 1 96.88 197 TYR B CA 1
ATOM 4413 C C . TYR B 1 197 ? -3.283 -24.156 -7.223 1 96.88 197 TYR B C 1
ATOM 4415 O O . TYR B 1 197 ? -4.512 -24.172 -7.117 1 96.88 197 TYR B O 1
ATOM 4423 N N . SER B 1 198 ? -2.596 -24.578 -8.266 1 95.94 198 SER B N 1
ATOM 4424 C CA . SER B 1 198 ? -3.359 -24.797 -9.492 1 95.94 198 SER B CA 1
ATOM 4425 C C . SER B 1 198 ? -3.23 -26.234 -9.977 1 95.94 198 SER B C 1
ATOM 4427 O O . SER B 1 198 ? -3.92 -26.656 -10.906 1 95.94 198 SER B O 1
ATOM 4429 N N . LEU B 1 199 ? -2.404 -27.016 -9.422 1 96.69 199 LEU B N 1
ATOM 4430 C CA . LEU B 1 199 ? -2.348 -28.422 -9.805 1 96.69 199 LEU B CA 1
ATOM 4431 C C . LEU B 1 199 ? -2.111 -29.312 -8.594 1 96.69 199 LEU B C 1
ATOM 4433 O O . LEU B 1 199 ? -1.531 -28.875 -7.598 1 96.69 199 LEU B O 1
ATOM 4437 N N . VAL B 1 200 ? -2.59 -30.516 -8.664 1 97.56 200 VAL B N 1
ATOM 4438 C CA . VAL B 1 200 ? -2.447 -31.516 -7.617 1 97.56 200 VAL B CA 1
ATOM 4439 C C . VAL B 1 200 ? -1.947 -32.812 -8.227 1 97.56 200 VAL B C 1
ATOM 4441 O O . VAL B 1 200 ? -2.428 -33.25 -9.281 1 97.56 200 VAL B O 1
ATOM 4444 N N . MET B 1 201 ? -0.892 -33.344 -7.703 1 97.56 201 MET B N 1
ATOM 4445 C CA . MET B 1 201 ? -0.382 -34.656 -8.055 1 97.56 201 MET B CA 1
ATOM 4446 C C . MET B 1 201 ? -0.868 -35.719 -7.07 1 97.56 201 MET B C 1
ATOM 4448 O O . MET B 1 201 ? -0.774 -35.5 -5.855 1 97.56 201 MET B O 1
ATOM 4452 N N . MET B 1 202 ? -1.342 -36.812 -7.664 1 96.44 202 MET B N 1
ATOM 4453 C CA . MET B 1 202 ? -1.959 -37.844 -6.848 1 96.44 202 MET B CA 1
ATOM 4454 C C . MET B 1 202 ? -1.58 -39.25 -7.355 1 96.44 202 MET B C 1
ATOM 4456 O O . MET B 1 202 ? -1.198 -39.406 -8.516 1 96.44 202 MET B O 1
ATOM 4460 N N . PRO B 1 203 ? -1.73 -40.219 -6.426 1 94.88 203 PRO B N 1
ATOM 4461 C CA . PRO B 1 203 ? -1.499 -41.594 -6.875 1 94.88 203 PRO B CA 1
ATOM 4462 C C . PRO B 1 203 ? -2.436 -42 -8.008 1 94.88 203 PRO B C 1
ATOM 4464 O O . PRO B 1 203 ? -3.598 -41.594 -8.039 1 94.88 203 PRO B O 1
ATOM 4467 N N . LYS B 1 204 ? -1.935 -42.812 -8.828 1 91.44 204 LYS B N 1
ATOM 4468 C CA . LYS B 1 204 ? -2.709 -43.312 -9.969 1 91.44 204 LYS B CA 1
ATOM 4469 C C . LYS B 1 204 ? -4 -43.969 -9.516 1 91.44 204 LYS B C 1
ATOM 4471 O O . LYS B 1 204 ? -5.039 -43.844 -10.172 1 91.44 204 LYS B O 1
ATOM 4476 N N . ALA B 1 205 ? -3.98 -44.594 -8.375 1 88.38 205 ALA B N 1
ATOM 4477 C CA . ALA B 1 205 ? -5.141 -45.312 -7.863 1 88.38 205 ALA B CA 1
ATOM 4478 C C . ALA B 1 205 ? -5.887 -44.469 -6.824 1 88.38 205 ALA B C 1
ATOM 4480 O O . ALA B 1 205 ? -6.539 -45.031 -5.93 1 88.38 205 ALA B O 1
ATOM 4481 N N . SER B 1 206 ? -5.812 -43.219 -6.863 1 87 206 SER B N 1
ATOM 4482 C CA . SER B 1 206 ? -6.402 -42.375 -5.836 1 87 206 SER B CA 1
ATOM 4483 C C . SER B 1 206 ? -7.922 -42.469 -5.852 1 87 206 SER B C 1
ATOM 4485 O O . SER B 1 206 ? -8.562 -42.406 -4.797 1 87 206 SER B O 1
ATOM 4487 N N . GLY B 1 207 ? -8.5 -42.656 -7.012 1 85.88 207 GLY B N 1
ATOM 4488 C CA . GLY B 1 207 ? -9.945 -42.688 -7.133 1 85.88 207 GLY B CA 1
ATOM 4489 C C . GLY B 1 207 ? -10.602 -41.312 -6.953 1 85.88 207 GLY B C 1
ATOM 4490 O O . GLY B 1 207 ? -11.828 -41.219 -6.949 1 85.88 207 GLY B O 1
ATOM 4491 N N . ILE B 1 208 ? -9.844 -40.312 -6.785 1 89.81 208 ILE B N 1
ATOM 4492 C CA . ILE B 1 208 ? -10.367 -38.969 -6.613 1 89.81 208 ILE B CA 1
ATOM 4493 C C . ILE B 1 208 ? -10.773 -38.375 -7.969 1 89.81 208 ILE B C 1
ATOM 4495 O O . ILE B 1 208 ? -9.992 -38.406 -8.922 1 89.81 208 ILE B O 1
ATOM 4499 N N . SER B 1 209 ? -11.969 -37.906 -8.031 1 91.75 209 SER B N 1
ATOM 4500 C CA . SER B 1 209 ? -12.43 -37.312 -9.281 1 91.75 209 SER B CA 1
ATOM 4501 C C . SER B 1 209 ? -11.828 -35.938 -9.516 1 91.75 209 SER B C 1
ATOM 4503 O O . SER B 1 209 ? -11.422 -35.25 -8.562 1 91.75 209 SER B O 1
ATOM 4505 N N . SER B 1 210 ? -11.82 -35.531 -10.734 1 91.75 210 SER B N 1
ATOM 4506 C CA . SER B 1 210 ? -11.312 -34.219 -11.086 1 91.75 210 SER B CA 1
ATOM 4507 C C . SER B 1 210 ? -12.148 -33.125 -10.438 1 91.75 210 SER B C 1
ATOM 4509 O O . SER B 1 210 ? -11.617 -32.062 -10.062 1 91.75 210 SER B O 1
ATOM 4511 N N . ALA B 1 211 ? -13.422 -33.344 -10.234 1 92 211 ALA B N 1
ATOM 4512 C CA . ALA B 1 211 ? -14.297 -32.375 -9.578 1 92 211 ALA B CA 1
ATOM 4513 C C . ALA B 1 211 ? -13.906 -32.188 -8.109 1 92 211 ALA B C 1
ATOM 4515 O O . ALA B 1 211 ? -13.883 -31.062 -7.613 1 92 211 ALA B O 1
ATOM 4516 N N . HIS B 1 212 ? -13.594 -33.25 -7.492 1 93.69 212 HIS B N 1
ATOM 4517 C CA . HIS B 1 212 ? -13.211 -33.188 -6.086 1 93.69 212 HIS B CA 1
ATOM 4518 C C . HIS B 1 212 ? -11.844 -32.531 -5.914 1 93.69 212 HIS B C 1
ATOM 4520 O O . HIS B 1 212 ? -11.633 -31.766 -4.988 1 93.69 212 HIS B O 1
ATOM 4526 N N . SER B 1 213 ? -10.914 -32.906 -6.781 1 94.19 213 SER B N 1
ATOM 4527 C CA . SER B 1 213 ? -9.586 -32.312 -6.711 1 94.19 213 SER B CA 1
ATOM 4528 C C . SER B 1 213 ? -9.648 -30.797 -6.934 1 94.19 213 SER B C 1
ATOM 4530 O O . SER B 1 213 ? -8.945 -30.031 -6.273 1 94.19 213 SER B O 1
ATOM 4532 N N . LYS B 1 214 ? -10.484 -30.422 -7.848 1 94.25 214 LYS B N 1
ATOM 4533 C CA . LYS B 1 214 ? -10.688 -28.984 -8.102 1 94.25 214 LYS B CA 1
ATOM 4534 C C . LYS B 1 214 ? -11.219 -28.281 -6.855 1 94.25 214 LYS B C 1
ATOM 4536 O O . LYS B 1 214 ? -10.711 -27.234 -6.473 1 94.25 214 LYS B O 1
ATOM 4541 N N . ARG B 1 215 ? -12.188 -28.797 -6.234 1 93.5 215 ARG B N 1
ATOM 4542 C CA . ARG B 1 215 ? -12.758 -28.234 -5.016 1 93.5 215 ARG B CA 1
ATOM 4543 C C . ARG B 1 215 ? -11.719 -28.156 -3.906 1 93.5 215 ARG B C 1
ATOM 4545 O O . ARG B 1 215 ? -11.656 -27.172 -3.166 1 93.5 215 ARG B O 1
ATOM 4552 N N . PHE B 1 216 ? -11 -29.203 -3.834 1 95 216 PHE B N 1
ATOM 4553 C CA . PHE B 1 216 ? -9.953 -29.25 -2.816 1 95 216 PHE B CA 1
ATOM 4554 C C . PHE B 1 216 ? -8.938 -28.141 -3.039 1 95 216 PHE B C 1
ATOM 4556 O O . PHE B 1 216 ? -8.523 -27.469 -2.09 1 95 216 PHE B O 1
ATOM 4563 N N . LEU B 1 217 ? -8.508 -27.953 -4.328 1 96.25 217 LEU B N 1
ATOM 4564 C CA . LEU B 1 217 ? -7.539 -26.906 -4.656 1 96.25 217 LEU B CA 1
ATOM 4565 C C . LEU B 1 217 ? -8.078 -25.531 -4.301 1 96.25 217 LEU B C 1
ATOM 4567 O O . LEU B 1 217 ? -7.387 -24.734 -3.666 1 96.25 217 LEU B O 1
ATOM 4571 N N . TYR B 1 218 ? -9.312 -25.266 -4.645 1 93.88 218 TYR B N 1
ATOM 4572 C CA . TYR B 1 218 ? -9.906 -23.984 -4.293 1 93.88 218 TYR B CA 1
ATOM 4573 C C . TYR B 1 218 ? -9.992 -23.812 -2.781 1 93.88 218 TYR B C 1
ATOM 4575 O O . TYR B 1 218 ? -9.703 -22.734 -2.254 1 93.88 218 TYR B O 1
ATOM 4583 N N . TRP B 1 219 ? -10.367 -24.844 -2.143 1 94.44 219 TRP B N 1
ATOM 4584 C CA . TRP B 1 219 ? -10.445 -24.797 -0.687 1 94.44 219 TRP B CA 1
ATOM 4585 C C . TRP B 1 219 ? -9.086 -24.484 -0.078 1 94.44 219 TRP B C 1
ATOM 4587 O O . TRP B 1 219 ? -8.992 -23.672 0.851 1 94.44 219 TRP B O 1
ATOM 4597 N N . LYS B 1 220 ? -8.109 -25.125 -0.539 1 94.31 220 LYS B N 1
ATOM 4598 C CA . LYS B 1 220 ? -6.762 -24.875 -0.024 1 94.31 220 LYS B CA 1
ATOM 4599 C C . LYS B 1 220 ? -6.355 -23.422 -0.232 1 94.31 220 LYS B C 1
ATOM 4601 O O . LYS B 1 220 ? -5.762 -22.797 0.655 1 94.31 220 LYS B O 1
ATOM 4606 N N . ASN B 1 221 ? -6.617 -22.875 -1.396 1 94.81 221 ASN B N 1
ATOM 4607 C CA . ASN B 1 221 ? -6.316 -21.469 -1.668 1 94.81 221 ASN B CA 1
ATOM 4608 C C . ASN B 1 221 ? -7.07 -20.547 -0.723 1 94.81 221 ASN B C 1
ATOM 4610 O O . ASN B 1 221 ? -6.5 -19.594 -0.195 1 94.81 221 ASN B O 1
ATOM 4614 N N . VAL B 1 222 ? -8.32 -20.812 -0.466 1 91.44 222 VAL B N 1
ATOM 4615 C CA . VAL B 1 222 ? -9.125 -20.031 0.459 1 91.44 222 VAL B CA 1
ATOM 4616 C C . VAL B 1 222 ? -8.555 -20.141 1.871 1 91.44 222 VAL B C 1
ATOM 4618 O O . VAL B 1 222 ? -8.406 -19.141 2.572 1 91.44 222 VAL B O 1
ATOM 4621 N N . HIS B 1 223 ? -8.234 -21.312 2.152 1 91.31 223 HIS B N 1
ATOM 4622 C CA . HIS B 1 223 ? -7.711 -21.578 3.488 1 91.31 223 HIS B CA 1
ATOM 4623 C C . HIS B 1 223 ? -6.418 -20.812 3.734 1 91.31 223 HIS B C 1
ATOM 4625 O O . HIS B 1 223 ? -6.227 -20.234 4.809 1 91.31 223 HIS B O 1
ATOM 4631 N N . VAL B 1 224 ? -5.59 -20.797 2.77 1 89.88 224 VAL B N 1
ATOM 4632 C CA . VAL B 1 224 ? -4.328 -20.062 2.877 1 89.88 224 VAL B CA 1
ATOM 4633 C C . VAL B 1 224 ? -4.605 -18.578 3.055 1 89.88 224 VAL B C 1
ATOM 4635 O O . VAL B 1 224 ? -3.963 -17.906 3.875 1 89.88 224 VAL B O 1
ATOM 4638 N N . ALA B 1 225 ? -5.508 -18.047 2.316 1 89.12 225 ALA B N 1
ATOM 4639 C CA . ALA B 1 225 ? -5.871 -16.641 2.42 1 89.12 225 ALA B CA 1
ATOM 4640 C C . ALA B 1 225 ? -6.414 -16.312 3.807 1 89.12 225 ALA B C 1
ATOM 4642 O O . ALA B 1 225 ? -6.062 -15.289 4.395 1 89.12 225 ALA B O 1
ATOM 4643 N N . LEU B 1 226 ? -7.223 -17.188 4.309 1 85.81 226 LEU B N 1
ATOM 4644 C CA . LEU B 1 226 ? -7.852 -16.969 5.605 1 85.81 226 LEU B CA 1
ATOM 4645 C C . LEU B 1 226 ? -6.82 -17.016 6.723 1 85.81 226 LEU B C 1
ATOM 4647 O O . LEU B 1 226 ? -6.898 -16.234 7.676 1 85.81 226 LEU B O 1
ATOM 4651 N N . ILE B 1 227 ? -5.914 -17.891 6.586 1 86.88 227 ILE B N 1
ATOM 4652 C CA . ILE B 1 227 ? -4.844 -17.969 7.574 1 86.88 227 ILE B CA 1
ATOM 4653 C C . ILE B 1 227 ? -4.027 -16.688 7.559 1 86.88 227 ILE B C 1
ATOM 4655 O O . ILE B 1 227 ? -3.66 -16.156 8.609 1 86.88 227 ILE B O 1
ATOM 4659 N N . ARG B 1 228 ? -3.773 -16.172 6.398 1 86 228 ARG B N 1
ATOM 4660 C CA . ARG B 1 228 ? -3.041 -14.914 6.258 1 86 228 ARG B CA 1
ATOM 4661 C C . ARG B 1 228 ? -3.797 -13.758 6.914 1 86 228 ARG B C 1
ATOM 4663 O O . ARG B 1 228 ? -3.211 -12.977 7.66 1 86 228 ARG B O 1
ATOM 4670 N N . ILE B 1 229 ? -5.023 -13.711 6.633 1 84.06 229 ILE B N 1
ATOM 4671 C CA . ILE B 1 229 ? -5.852 -12.641 7.184 1 84.06 229 ILE B CA 1
ATOM 4672 C C . ILE B 1 229 ? -5.883 -12.742 8.703 1 84.06 229 ILE B C 1
ATOM 4674 O O . ILE B 1 229 ? -5.723 -11.734 9.398 1 84.06 229 ILE B O 1
ATOM 4678 N N . ARG B 1 230 ? -6.031 -13.938 9.203 1 83.56 230 ARG B N 1
ATOM 4679 C CA . ARG B 1 230 ? -6.066 -14.156 10.648 1 83.56 230 ARG B CA 1
ATOM 4680 C C . ARG B 1 230 ? -4.75 -13.734 11.297 1 83.56 230 ARG B C 1
ATOM 4682 O O . ARG B 1 230 ? -4.75 -13.086 12.352 1 83.56 230 ARG B O 1
ATOM 4689 N N . LYS B 1 231 ? -3.713 -14.078 10.664 1 84.19 231 LYS B N 1
ATOM 4690 C CA . LYS B 1 231 ? -2.4 -13.711 11.188 1 84.19 231 LYS B CA 1
ATOM 4691 C C . LYS B 1 231 ? -2.242 -12.195 11.266 1 84.19 231 LYS B C 1
ATOM 4693 O O . LYS B 1 231 ? -1.697 -11.672 12.234 1 84.19 231 LYS B O 1
ATOM 4698 N N . ILE B 1 232 ? -2.684 -11.516 10.297 1 82 232 ILE B N 1
ATOM 4699 C CA . ILE B 1 232 ? -2.584 -10.062 10.242 1 82 232 ILE B CA 1
ATOM 4700 C C . ILE B 1 232 ? -3.471 -9.445 11.328 1 82 232 ILE B C 1
ATOM 4702 O O . ILE B 1 232 ? -3.045 -8.531 12.039 1 82 232 ILE B O 1
ATOM 4706 N N . LEU B 1 233 ? -4.617 -9.977 11.461 1 76.81 233 LEU B N 1
ATOM 4707 C CA . LEU B 1 233 ? -5.551 -9.461 12.453 1 76.81 233 LEU B CA 1
ATOM 4708 C C . LEU B 1 233 ? -5.016 -9.672 13.867 1 76.81 233 LEU B C 1
ATOM 4710 O O . LEU B 1 233 ? -5.152 -8.797 14.727 1 76.81 233 LEU B O 1
ATOM 4714 N N . ASP B 1 234 ? -4.391 -10.836 14.039 1 80.88 234 ASP B N 1
ATOM 4715 C CA . ASP B 1 234 ? -3.793 -11.117 15.336 1 80.88 234 ASP B CA 1
ATOM 4716 C C . ASP B 1 234 ? -2.654 -10.148 15.648 1 80.88 234 ASP B C 1
ATOM 4718 O O . ASP B 1 234 ? -2.461 -9.758 16.797 1 80.88 234 ASP B O 1
ATOM 4722 N N . SER B 1 235 ? -1.988 -9.742 14.68 1 80.25 235 SER B N 1
ATOM 4723 C CA . SER B 1 235 ? -0.854 -8.844 14.859 1 80.25 235 SER B CA 1
ATOM 4724 C C . SER B 1 235 ? -1.319 -7.414 15.125 1 80.25 235 SER B C 1
ATOM 4726 O O . SER B 1 235 ? -0.562 -6.598 15.656 1 80.25 235 SER B O 1
ATOM 4728 N N . PHE B 1 236 ? -2.541 -7.074 14.812 1 74.94 236 PHE B N 1
ATOM 4729 C CA . PHE B 1 236 ? -3.088 -5.738 15.016 1 74.94 236 PHE B CA 1
ATOM 4730 C C . PHE B 1 236 ? -3.207 -5.418 16.5 1 74.94 236 PHE B C 1
ATOM 4732 O O . PHE B 1 236 ? -3.125 -4.258 16.906 1 74.94 236 PHE B O 1
ATOM 4739 N N . ASP B 1 237 ? -3.432 -6.402 17.266 1 73.62 237 ASP B N 1
ATOM 4740 C CA . ASP B 1 237 ? -3.592 -6.211 18.703 1 73.62 237 ASP B CA 1
ATOM 4741 C C . ASP B 1 237 ? -2.281 -5.762 19.359 1 73.62 237 ASP B C 1
ATOM 4743 O O . ASP B 1 237 ? -2.287 -5.145 20.422 1 73.62 237 ASP B O 1
ATOM 4747 N N . GLU B 1 238 ? -1.204 -5.898 18.625 1 77.06 238 GLU B N 1
ATOM 4748 C CA . GLU B 1 238 ? 0.108 -5.641 19.219 1 77.06 238 GLU B CA 1
ATOM 4749 C C . GLU B 1 238 ? 0.652 -4.285 18.781 1 77.06 238 GLU B C 1
ATOM 4751 O O . GLU B 1 238 ? 1.667 -3.816 19.297 1 77.06 238 GLU B O 1
ATOM 4756 N N . ILE B 1 239 ? -0.098 -3.684 17.938 1 75.5 239 ILE B N 1
ATOM 4757 C CA . ILE B 1 239 ? 0.507 -2.469 17.406 1 75.5 239 ILE B CA 1
ATOM 4758 C C . ILE B 1 239 ? -0.032 -1.252 18.156 1 75.5 239 ILE B C 1
ATOM 4760 O O . ILE B 1 239 ? -1.103 -1.314 18.766 1 75.5 239 ILE B O 1
ATOM 4764 N N . ASP B 1 240 ? 0.881 -0.226 18.156 1 69.5 240 ASP B N 1
ATOM 4765 C CA . ASP B 1 240 ? 0.441 1.073 18.672 1 69.5 240 ASP B CA 1
ATOM 4766 C C . ASP B 1 240 ? -0.581 1.707 17.719 1 69.5 240 ASP B C 1
ATOM 4768 O O . ASP B 1 240 ? -0.24 2.115 16.609 1 69.5 240 ASP B O 1
ATOM 4772 N N . GLU B 1 241 ? -1.814 1.783 18.203 1 65.31 241 GLU B N 1
ATOM 4773 C CA . GLU B 1 241 ? -2.916 2.27 17.391 1 65.31 241 GLU B CA 1
ATOM 4774 C C . GLU B 1 241 ? -2.693 3.721 16.969 1 65.31 241 GLU B C 1
ATOM 4776 O O . GLU B 1 241 ? -3.318 4.203 16.016 1 65.31 241 GLU B O 1
ATOM 4781 N N . PHE B 1 242 ? -1.769 4.273 17.625 1 64.5 242 PHE B N 1
ATOM 4782 C CA . PHE B 1 242 ? -1.517 5.68 17.328 1 64.5 242 PHE B CA 1
ATOM 4783 C C . PHE B 1 242 ? -0.363 5.828 16.344 1 64.5 242 PHE B C 1
ATOM 4785 O O . PHE B 1 242 ? -0.096 6.93 15.859 1 64.5 242 PHE B O 1
ATOM 4792 N N . SER B 1 243 ? 0.178 4.676 16.062 1 73.94 243 SER B N 1
ATOM 4793 C CA . SER B 1 243 ? 1.219 4.711 15.047 1 73.94 243 SER B CA 1
ATOM 4794 C C . SER B 1 243 ? 0.623 4.586 13.648 1 73.94 243 SER B C 1
ATOM 4796 O O . SER B 1 243 ? 0.283 3.484 13.211 1 73.94 243 SER B O 1
ATOM 4798 N N . HIS B 1 244 ? 0.599 5.656 13.047 1 75.44 244 HIS B N 1
ATOM 4799 C CA . HIS B 1 244 ? 0.012 5.703 11.711 1 75.44 244 HIS B CA 1
ATOM 4800 C C . HIS B 1 244 ? 0.724 4.746 10.758 1 75.44 244 HIS B C 1
ATOM 4802 O O . HIS B 1 244 ? 0.082 4.09 9.938 1 75.44 244 HIS B O 1
ATOM 4808 N N . ASP B 1 245 ? 1.954 4.652 10.922 1 77.62 245 ASP B N 1
ATOM 4809 C CA . ASP B 1 245 ? 2.73 3.805 10.016 1 77.62 245 ASP B CA 1
ATOM 4810 C C . ASP B 1 245 ? 2.42 2.328 10.25 1 77.62 245 ASP B C 1
ATOM 4812 O O . ASP B 1 245 ? 2.207 1.576 9.297 1 77.62 245 ASP B O 1
ATOM 4816 N N . GLU B 1 246 ? 2.334 1.966 11.445 1 79 246 GLU B N 1
ATOM 4817 C CA . GLU B 1 246 ? 2.066 0.566 11.758 1 79 246 GLU B CA 1
ATOM 4818 C C . GLU B 1 246 ? 0.655 0.166 11.344 1 79 246 GLU B C 1
ATOM 4820 O O . GLU B 1 246 ? 0.448 -0.92 10.797 1 79 246 GLU B O 1
ATOM 4825 N N . VAL B 1 247 ? -0.235 1.036 11.586 1 80.5 247 VAL B N 1
ATOM 4826 C CA . VAL B 1 247 ? -1.62 0.769 11.211 1 80.5 247 VAL B CA 1
ATOM 4827 C C . VAL B 1 247 ? -1.732 0.654 9.695 1 80.5 247 VAL B C 1
ATOM 4829 O O . VAL B 1 247 ? -2.354 -0.279 9.18 1 80.5 247 VAL B O 1
ATOM 4832 N N . SER B 1 248 ? -1.125 1.561 9.031 1 81.62 248 SER B N 1
ATOM 4833 C CA . SER B 1 248 ? -1.163 1.557 7.574 1 81.62 248 SER B CA 1
ATOM 4834 C C . SER B 1 248 ? -0.549 0.28 7.008 1 81.62 248 SER B C 1
ATOM 4836 O O . SER B 1 248 ? -1.039 -0.263 6.016 1 81.62 248 SER B O 1
ATOM 4838 N N . GLU B 1 249 ? 0.429 -0.185 7.664 1 82.31 249 GLU B N 1
ATOM 4839 C CA . GLU B 1 249 ? 1.096 -1.412 7.238 1 82.31 249 GLU B CA 1
ATOM 4840 C C . GLU B 1 249 ? 0.154 -2.609 7.324 1 82.31 249 GLU B C 1
ATOM 4842 O O . GLU B 1 249 ? 0.054 -3.398 6.383 1 82.31 249 GLU B O 1
ATOM 4847 N N . LYS B 1 250 ? -0.463 -2.717 8.391 1 81.75 250 LYS B N 1
ATOM 4848 C CA . LYS B 1 250 ? -1.333 -3.867 8.609 1 81.75 250 LYS B CA 1
ATOM 4849 C C . LYS B 1 250 ? -2.557 -3.816 7.703 1 81.75 250 LYS B C 1
ATOM 4851 O O . LYS B 1 250 ? -3.01 -4.848 7.203 1 81.75 250 LYS B O 1
ATOM 4856 N N . VAL B 1 251 ? -3.082 -2.645 7.527 1 81.81 251 VAL B N 1
ATOM 4857 C CA . VAL B 1 251 ? -4.238 -2.486 6.648 1 81.81 251 VAL B CA 1
ATOM 4858 C C . VAL B 1 251 ? -3.859 -2.881 5.223 1 81.81 251 VAL B C 1
ATOM 4860 O O . VAL B 1 251 ? -4.625 -3.564 4.539 1 81.81 251 VAL B O 1
ATOM 4863 N N . ASN B 1 252 ? -2.729 -2.488 4.781 1 84 252 ASN B N 1
ATOM 4864 C CA . ASN B 1 252 ? -2.273 -2.842 3.439 1 84 252 ASN B CA 1
ATOM 4865 C C . ASN B 1 252 ? -2.068 -4.348 3.297 1 84 252 ASN B C 1
ATOM 4867 O O . ASN B 1 252 ? -2.291 -4.91 2.223 1 84 252 ASN B O 1
ATOM 4871 N N . SER B 1 253 ? -1.596 -4.941 4.352 1 86.12 253 SER B N 1
ATOM 4872 C CA . SER B 1 253 ? -1.437 -6.391 4.348 1 86.12 253 SER B CA 1
ATOM 4873 C C . SER B 1 253 ? -2.783 -7.094 4.207 1 86.12 253 SER B C 1
ATOM 4875 O O . SER B 1 253 ? -2.906 -8.07 3.463 1 86.12 253 SER B O 1
ATOM 4877 N N . VAL B 1 254 ? -3.721 -6.605 4.918 1 84.38 254 VAL B N 1
ATOM 4878 C CA . VAL B 1 254 ? -5.051 -7.191 4.82 1 84.38 254 VAL B CA 1
ATOM 4879 C C . VAL B 1 254 ? -5.602 -6.992 3.408 1 84.38 254 VAL B C 1
ATOM 4881 O O . VAL B 1 254 ? -6.25 -7.887 2.854 1 84.38 254 VAL B O 1
ATOM 4884 N N . ARG B 1 255 ? -5.379 -5.832 2.902 1 86 255 ARG B N 1
ATOM 4885 C CA . ARG B 1 255 ? -5.816 -5.535 1.542 1 86 255 ARG B CA 1
ATOM 4886 C C . ARG B 1 255 ? -5.266 -6.559 0.555 1 86 255 ARG B C 1
ATOM 4888 O O . ARG B 1 255 ? -6.008 -7.09 -0.274 1 86 255 ARG B O 1
ATOM 4895 N N . ARG B 1 256 ? -4.031 -6.859 0.629 1 89.25 256 ARG B N 1
ATOM 4896 C CA . ARG B 1 256 ? -3.389 -7.797 -0.288 1 89.25 256 ARG B CA 1
ATOM 4897 C C . ARG B 1 256 ? -3.951 -9.203 -0.118 1 89.25 256 ARG B C 1
ATOM 4899 O O . ARG B 1 256 ? -4.176 -9.906 -1.103 1 89.25 256 ARG B O 1
ATOM 4906 N N . ALA B 1 257 ? -4.137 -9.57 1.142 1 88.19 257 ALA B N 1
ATOM 4907 C CA . ALA B 1 257 ? -4.715 -10.883 1.407 1 88.19 257 ALA B CA 1
ATOM 4908 C C . ALA B 1 257 ? -6.133 -10.984 0.86 1 88.19 257 ALA B C 1
ATOM 4910 O O . ALA B 1 257 ? -6.531 -12.016 0.323 1 88.19 257 ALA B O 1
ATOM 4911 N N . MET B 1 258 ? -6.855 -9.922 0.975 1 87.5 258 MET B N 1
ATOM 4912 C CA . MET B 1 258 ? -8.219 -9.883 0.462 1 87.5 258 MET B CA 1
ATOM 4913 C C . MET B 1 258 ? -8.234 -9.93 -1.062 1 87.5 258 MET B C 1
ATOM 4915 O O . MET B 1 258 ? -9.102 -10.555 -1.663 1 87.5 258 MET B O 1
ATOM 4919 N N . GLU B 1 259 ? -7.324 -9.195 -1.622 1 91.12 259 GLU B N 1
ATOM 4920 C CA . GLU B 1 259 ? -7.203 -9.266 -3.074 1 91.12 259 GLU B CA 1
ATOM 4921 C C . GLU B 1 259 ? -7 -10.703 -3.541 1 91.12 259 GLU B C 1
ATOM 4923 O O . GLU B 1 259 ? -7.652 -11.156 -4.484 1 91.12 259 GLU B O 1
ATOM 4928 N N . TYR B 1 260 ? -6.109 -11.422 -2.879 1 93.19 260 TYR B N 1
ATOM 4929 C CA . TYR B 1 260 ? -5.871 -12.828 -3.203 1 93.19 260 TYR B CA 1
ATOM 4930 C C . TYR B 1 260 ? -7.148 -13.641 -3.061 1 93.19 260 TYR B C 1
ATOM 4932 O O . TYR B 1 260 ? -7.504 -14.414 -3.957 1 93.19 260 TYR B O 1
ATOM 4940 N N . LEU B 1 261 ? -7.805 -13.453 -1.969 1 91.06 261 LEU B N 1
ATOM 4941 C CA . LEU B 1 261 ? -9.023 -14.203 -1.683 1 91.06 261 LEU B CA 1
ATOM 4942 C C . LEU B 1 261 ? -10.086 -13.938 -2.74 1 91.06 261 LEU B C 1
ATOM 4944 O O . LEU B 1 261 ? -10.742 -14.867 -3.215 1 91.06 261 LEU B O 1
ATOM 4948 N N . LEU B 1 262 ? -10.25 -12.719 -3.076 1 90.56 262 LEU B N 1
ATOM 4949 C CA . LEU B 1 262 ? -11.266 -12.359 -4.062 1 90.56 262 LEU B CA 1
ATOM 4950 C C . LEU B 1 262 ? -10.898 -12.898 -5.438 1 90.56 262 LEU B C 1
ATOM 4952 O O . LEU B 1 262 ? -11.781 -13.273 -6.219 1 90.56 262 LEU B O 1
ATOM 4956 N N . LYS B 1 263 ? -9.617 -12.93 -5.734 1 93.38 263 LYS B N 1
ATOM 4957 C CA . LYS B 1 263 ? -9.188 -13.539 -6.988 1 93.38 263 LYS B CA 1
ATOM 4958 C C . LYS B 1 263 ? -9.523 -15.023 -7.02 1 93.38 263 LYS B C 1
ATOM 4960 O O . LYS B 1 263 ? -9.984 -15.539 -8.039 1 93.38 263 LYS B O 1
ATOM 4965 N N . VAL B 1 264 ? -9.305 -15.695 -5.895 1 92.81 264 VAL B N 1
ATOM 4966 C CA . VAL B 1 264 ? -9.656 -17.109 -5.773 1 92.81 264 VAL B CA 1
ATOM 4967 C C . VAL B 1 264 ? -11.164 -17.281 -5.957 1 92.81 264 VAL B C 1
ATOM 4969 O O . VAL B 1 264 ? -11.609 -18.172 -6.68 1 92.81 264 VAL B O 1
ATOM 4972 N N . GLU B 1 265 ? -11.898 -16.438 -5.406 1 88.88 265 GLU B N 1
ATOM 4973 C CA . GLU B 1 265 ? -13.352 -16.5 -5.516 1 88.88 265 GLU B CA 1
ATOM 4974 C C . GLU B 1 265 ? -13.805 -16.297 -6.957 1 88.88 265 GLU B C 1
ATOM 4976 O O . GLU B 1 265 ? -14.664 -17.031 -7.449 1 88.88 265 GLU B O 1
ATOM 4981 N N . CYS B 1 266 ? -13.25 -15.352 -7.543 1 90.19 266 CYS B N 1
ATOM 4982 C CA . CYS B 1 266 ? -13.602 -15.094 -8.938 1 90.19 266 CYS B CA 1
ATOM 4983 C C . CYS B 1 266 ? -13.305 -16.312 -9.805 1 90.19 266 CYS B C 1
ATOM 4985 O O . CYS B 1 266 ? -14.133 -16.703 -10.633 1 90.19 266 CYS B O 1
ATOM 4987 N N . CYS B 1 267 ? -12.164 -16.875 -9.555 1 89.5 267 CYS B N 1
ATOM 4988 C CA . CYS B 1 267 ? -11.773 -18.062 -10.305 1 89.5 267 CYS B CA 1
ATOM 4989 C C . CYS B 1 267 ? -12.727 -19.219 -10.023 1 89.5 267 CYS B C 1
ATOM 4991 O O . CYS B 1 267 ? -13.188 -19.906 -10.945 1 89.5 267 CYS B O 1
ATOM 4993 N N . SER B 1 268 ? -13.055 -19.438 -8.797 1 88.56 268 SER B N 1
ATOM 4994 C CA . SER B 1 268 ? -13.883 -20.562 -8.375 1 88.56 268 SER B CA 1
ATOM 4995 C C . SER B 1 268 ? -15.312 -20.422 -8.891 1 88.56 268 SER B C 1
ATOM 4997 O O . SER B 1 268 ? -15.961 -21.422 -9.227 1 88.56 268 SER B O 1
ATOM 4999 N N . LYS B 1 269 ? -15.766 -19.266 -9.023 1 88.12 269 LYS B N 1
ATOM 5000 C CA . LYS B 1 269 ? -17.141 -19.016 -9.445 1 88.12 269 LYS B CA 1
ATOM 5001 C C . LYS B 1 269 ? -17.219 -18.766 -10.945 1 88.12 269 LYS B C 1
ATOM 5003 O O . LYS B 1 269 ? -18.312 -18.547 -11.492 1 88.12 269 LYS B O 1
ATOM 5008 N N . GLY B 1 270 ? -16.094 -18.766 -11.562 1 86.75 270 GLY B N 1
ATOM 5009 C CA . GLY B 1 270 ? -16.062 -18.562 -13.008 1 86.75 270 GLY B CA 1
ATOM 5010 C C . GLY B 1 270 ? -16.391 -17.141 -13.414 1 86.75 270 GLY B C 1
ATOM 5011 O O . GLY B 1 270 ? -17 -16.922 -14.469 1 86.75 270 GLY B O 1
ATOM 5012 N N . LEU B 1 271 ? -16.109 -16.172 -12.523 1 88.69 271 LEU B N 1
ATOM 5013 C CA . LEU B 1 271 ? -16.328 -14.773 -12.852 1 88.69 271 LEU B CA 1
ATOM 5014 C C . LEU B 1 271 ? -15.219 -14.25 -13.766 1 88.69 271 LEU B C 1
ATOM 5016 O O . LEU B 1 271 ? -14.047 -14.555 -13.562 1 88.69 271 LEU B O 1
ATOM 5020 N N . LYS B 1 272 ? -15.586 -13.562 -14.695 1 86.94 272 LYS B N 1
ATOM 5021 C CA . LYS B 1 272 ? -14.633 -13.117 -15.711 1 86.94 272 LYS B CA 1
ATOM 5022 C C . LYS B 1 272 ? -13.789 -11.953 -15.188 1 86.94 272 LYS B C 1
ATOM 5024 O O . LYS B 1 272 ? -14.32 -10.93 -14.766 1 86.94 272 LYS B O 1
ATOM 5029 N N . ILE B 1 273 ? -12.523 -12.188 -15.203 1 88.38 273 ILE B N 1
ATOM 5030 C CA . ILE B 1 273 ? -11.547 -11.141 -14.922 1 88.38 273 ILE B CA 1
ATOM 5031 C C . ILE B 1 273 ? -10.836 -10.742 -16.219 1 88.38 273 ILE B C 1
ATOM 5033 O O . ILE B 1 273 ? -10.227 -11.586 -16.891 1 88.38 273 ILE B O 1
ATOM 5037 N N . SER B 1 274 ? -10.875 -9.516 -16.578 1 87.25 274 SER B N 1
ATOM 5038 C CA . SER B 1 274 ? -10.383 -9.078 -17.875 1 87.25 274 SER B CA 1
ATOM 5039 C C . SER B 1 274 ? -8.914 -8.703 -17.812 1 87.25 274 SER B C 1
ATOM 5041 O O . SER B 1 274 ? -8.266 -8.516 -18.844 1 87.25 274 SER B O 1
ATOM 5043 N N . LYS B 1 275 ? -8.359 -8.625 -16.703 1 91.69 275 L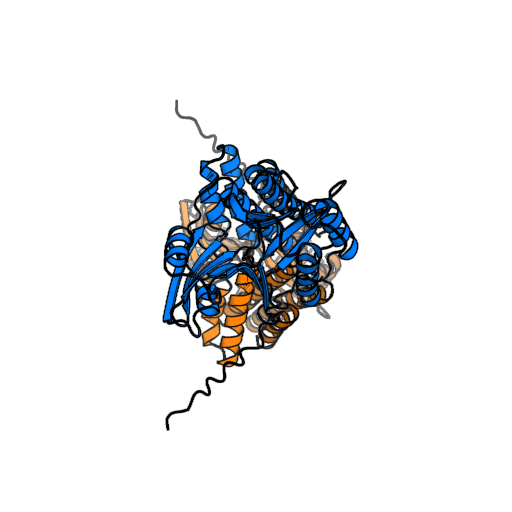YS B N 1
ATOM 5044 C CA . LYS B 1 275 ? -6.961 -8.234 -16.547 1 91.69 275 LYS B CA 1
ATOM 5045 C C . LYS B 1 275 ? -6.102 -9.414 -16.109 1 91.69 275 LYS B C 1
ATOM 5047 O O . LYS B 1 275 ? -6.629 -10.438 -15.664 1 91.69 275 LYS B O 1
ATOM 5052 N N . GLU B 1 276 ? -4.812 -9.25 -16.328 1 92.56 276 GLU B N 1
ATOM 5053 C CA . GLU B 1 276 ? -3.881 -10.258 -15.828 1 92.56 276 GLU B CA 1
ATOM 5054 C C . GLU B 1 276 ? -3.779 -10.195 -14.305 1 92.56 276 GLU B C 1
ATOM 5056 O O . GLU B 1 276 ? -4.07 -9.164 -13.703 1 92.56 276 GLU B O 1
ATOM 5061 N N . TYR B 1 277 ? -3.361 -11.219 -13.758 1 94 277 TYR B N 1
ATOM 5062 C CA . TYR B 1 277 ? -3.391 -11.383 -12.305 1 94 277 TYR B CA 1
ATOM 5063 C C . TYR B 1 277 ? -2.764 -10.188 -11.609 1 94 277 TYR B C 1
ATOM 5065 O O . TYR B 1 277 ? -3.354 -9.625 -10.68 1 94 277 TYR B O 1
ATOM 5073 N N . SER B 1 278 ? -1.565 -9.758 -12.078 1 91.06 278 SER B N 1
ATOM 5074 C CA . SER B 1 278 ? -0.775 -8.734 -11.398 1 91.06 278 SER B CA 1
ATOM 5075 C C . SER B 1 278 ? -1.388 -7.352 -11.594 1 91.06 278 SER B C 1
ATOM 5077 O O . SER B 1 278 ? -0.961 -6.383 -10.961 1 91.06 278 SER B O 1
ATOM 5079 N N . GLN B 1 279 ? -2.393 -7.277 -12.406 1 90.31 279 GLN B N 1
ATOM 5080 C CA . GLN B 1 279 ? -2.949 -5.977 -12.766 1 90.31 279 GLN B CA 1
ATOM 5081 C C . GLN B 1 279 ? -4.371 -5.824 -12.242 1 90.31 279 GLN B C 1
ATOM 5083 O O . GLN B 1 279 ? -5.055 -4.848 -12.562 1 90.31 279 GLN B O 1
ATOM 5088 N N . VAL B 1 280 ? -4.805 -6.801 -11.531 1 92.31 280 VAL B N 1
ATOM 5089 C CA . VAL B 1 280 ? -6.145 -6.73 -10.953 1 92.31 280 VAL B CA 1
ATOM 5090 C C . VAL B 1 280 ? -6.066 -6.164 -9.531 1 92.31 280 VAL B C 1
ATOM 5092 O O . VAL B 1 280 ? -5.418 -6.746 -8.664 1 92.31 280 VAL B O 1
ATOM 5095 N N . PHE B 1 281 ? -6.75 -5.086 -9.344 1 89.69 281 PHE B N 1
ATOM 5096 C CA . PHE B 1 281 ? -6.691 -4.418 -8.047 1 89.69 281 PHE B CA 1
ATOM 5097 C C . PHE B 1 281 ? -7.984 -4.637 -7.27 1 89.69 281 PHE B C 1
ATOM 5099 O O . PHE B 1 281 ? -8.953 -5.176 -7.805 1 89.69 281 PHE B O 1
ATOM 5106 N N . LEU B 1 282 ? -7.91 -4.207 -6.043 1 89.31 282 LEU B N 1
ATOM 5107 C CA . LEU B 1 282 ? -9.039 -4.441 -5.145 1 89.31 282 LEU B CA 1
ATOM 5108 C C . LEU B 1 282 ? -10.32 -3.834 -5.711 1 89.31 282 LEU B C 1
ATOM 5110 O O . LEU B 1 282 ? -11.375 -4.469 -5.688 1 89.31 282 LEU B O 1
ATOM 5114 N N . GLY B 1 283 ? -10.219 -2.609 -6.266 1 87.75 283 GLY B N 1
ATOM 5115 C CA . GLY B 1 283 ? -11.383 -1.971 -6.855 1 87.75 283 GLY B CA 1
ATOM 5116 C C . GLY B 1 283 ? -11.984 -2.764 -7.996 1 87.75 283 GLY B C 1
ATOM 5117 O O . GLY B 1 283 ? -13.203 -2.861 -8.117 1 87.75 283 GLY B O 1
ATOM 5118 N N . ASP B 1 284 ? -11.148 -3.363 -8.828 1 90.69 284 ASP B N 1
ATOM 5119 C CA . ASP B 1 284 ? -11.602 -4.211 -9.93 1 90.69 284 ASP B CA 1
ATOM 5120 C C . ASP B 1 284 ? -12.359 -5.43 -9.406 1 90.69 284 ASP B C 1
ATOM 5122 O O . ASP B 1 284 ? -13.422 -5.781 -9.922 1 90.69 284 ASP B O 1
ATOM 5126 N N . LEU B 1 285 ? -11.781 -6.02 -8.414 1 91.62 285 LEU B N 1
ATOM 5127 C CA . LEU B 1 285 ? -12.32 -7.262 -7.867 1 91.62 285 LEU B CA 1
ATOM 5128 C C . LEU B 1 285 ? -13.672 -7.02 -7.203 1 91.62 285 LEU B C 1
ATOM 5130 O O . LEU B 1 285 ? -14.617 -7.793 -7.398 1 91.62 285 LEU B O 1
ATOM 5134 N N . ILE B 1 286 ? -13.766 -5.969 -6.508 1 88.31 286 ILE B N 1
ATOM 5135 C CA . ILE B 1 286 ? -15.016 -5.629 -5.84 1 88.31 286 ILE B CA 1
ATOM 5136 C C . ILE B 1 286 ? -16.094 -5.34 -6.879 1 88.31 286 ILE B C 1
ATOM 5138 O O . ILE B 1 286 ? -17.25 -5.742 -6.719 1 88.31 286 ILE B O 1
ATOM 5142 N N . ALA B 1 287 ? -15.688 -4.676 -7.906 1 88.75 287 ALA B N 1
ATOM 5143 C CA . ALA B 1 287 ? -16.641 -4.379 -8.977 1 88.75 287 ALA B CA 1
ATOM 5144 C C . ALA B 1 287 ? -17.172 -5.664 -9.602 1 88.75 287 ALA B C 1
ATOM 5146 O O . ALA B 1 287 ? -18.328 -5.715 -10.031 1 88.75 287 ALA B O 1
ATOM 5147 N N . ILE B 1 288 ? -16.422 -6.676 -9.664 1 89.56 288 ILE B N 1
ATOM 5148 C CA . ILE B 1 288 ? -16.797 -7.945 -10.273 1 89.56 288 ILE B CA 1
ATOM 5149 C C . ILE B 1 288 ? -17.703 -8.727 -9.32 1 89.56 288 ILE B C 1
ATOM 5151 O O . ILE B 1 288 ? -18.734 -9.258 -9.727 1 89.56 288 ILE B O 1
ATOM 5155 N N . VAL B 1 289 ? -17.375 -8.75 -8.047 1 88 289 VAL B N 1
ATOM 5156 C CA . VAL B 1 289 ? -18.047 -9.648 -7.117 1 88 289 VAL B CA 1
ATOM 5157 C C . VAL B 1 289 ? -19.297 -8.977 -6.555 1 88 289 VAL B C 1
ATOM 5159 O O . VAL B 1 289 ? -20.172 -9.641 -6.012 1 88 289 VAL B O 1
ATOM 5162 N N . LYS B 1 290 ? -19.297 -7.633 -6.609 1 82.81 290 LYS B N 1
ATOM 5163 C CA . LYS B 1 290 ? -20.359 -6.898 -5.93 1 82.81 290 LYS B CA 1
ATOM 5164 C C . LYS B 1 290 ? -21.734 -7.309 -6.457 1 82.81 290 LYS B C 1
ATOM 5166 O O . LYS B 1 290 ? -22.703 -7.297 -5.715 1 82.81 290 LYS B O 1
ATOM 5171 N N . TYR B 1 291 ? -21.797 -7.727 -7.695 1 80.62 291 TYR B N 1
ATOM 5172 C CA . TYR B 1 291 ? -23.094 -8.039 -8.281 1 80.62 291 TYR B CA 1
ATOM 5173 C C . TYR B 1 291 ? -23.578 -9.414 -7.824 1 80.62 291 TYR B C 1
ATOM 5175 O O . TYR B 1 291 ? -24.766 -9.742 -7.961 1 80.62 291 TYR B O 1
ATOM 5183 N N . THR B 1 292 ? -22.688 -10.18 -7.285 1 81.94 292 THR B N 1
ATOM 5184 C CA . THR B 1 292 ? -23.062 -11.516 -6.832 1 81.94 292 THR B CA 1
ATOM 5185 C C . THR B 1 292 ? -23.422 -11.5 -5.352 1 81.94 292 THR B C 1
ATOM 5187 O O . THR B 1 292 ? -23.766 -12.539 -4.781 1 81.94 292 THR B O 1
ATOM 5190 N N . ARG B 1 293 ? -23.438 -10.297 -4.777 1 81.69 293 ARG B N 1
ATOM 5191 C CA . ARG B 1 293 ? -23.594 -10.219 -3.332 1 81.69 293 ARG B CA 1
ATOM 5192 C C . ARG B 1 293 ? -24.859 -9.438 -2.967 1 81.69 293 ARG B C 1
ATOM 5194 O O . ARG B 1 293 ? -25.406 -8.703 -3.797 1 81.69 293 ARG B O 1
ATOM 5201 N N . GLU B 1 294 ? -25.281 -9.625 -1.749 1 82.12 294 GLU B N 1
ATOM 5202 C CA . GLU B 1 294 ? -26.391 -8.844 -1.193 1 82.12 294 GLU B CA 1
ATOM 5203 C C . GLU B 1 294 ? -25.984 -7.387 -0.98 1 82.12 294 GLU B C 1
ATOM 5205 O O . GLU B 1 294 ? -24.797 -7.07 -0.916 1 82.12 294 GLU B O 1
ATOM 5210 N N . SER B 1 295 ? -26.984 -6.598 -0.891 1 82.69 295 SER B N 1
ATOM 5211 C CA . SER B 1 295 ? -26.781 -5.152 -0.847 1 82.69 295 SER B CA 1
ATOM 5212 C C . SER B 1 295 ? -25.906 -4.75 0.334 1 82.69 295 SER B C 1
ATOM 5214 O O . SER B 1 295 ? -25 -3.926 0.191 1 82.69 295 SER B O 1
ATOM 5216 N N . HIS B 1 296 ? -26.125 -5.336 1.41 1 80 296 HIS B N 1
ATOM 5217 C CA . HIS B 1 296 ? -25.375 -4.953 2.602 1 80 296 HIS B CA 1
ATOM 5218 C C . HIS B 1 296 ? -23.906 -5.34 2.477 1 80 296 HIS B C 1
ATOM 5220 O O . HIS B 1 296 ? -23.016 -4.617 2.949 1 80 296 HIS B O 1
ATOM 5226 N N . ILE B 1 297 ? -23.609 -6.406 1.799 1 77.94 297 ILE B N 1
ATOM 5227 C CA . ILE B 1 297 ? -22.234 -6.859 1.589 1 77.94 297 ILE B CA 1
ATOM 5228 C C . ILE B 1 297 ? -21.547 -5.945 0.58 1 77.94 297 ILE B C 1
ATOM 5230 O O . ILE B 1 297 ? -20.359 -5.648 0.72 1 77.94 297 ILE B O 1
ATOM 5234 N N . ARG B 1 298 ? -22.359 -5.473 -0.29 1 82.94 298 ARG B N 1
ATOM 5235 C CA . ARG B 1 298 ? -21.828 -4.535 -1.278 1 82.94 298 ARG B CA 1
ATOM 5236 C C . ARG B 1 298 ? -21.328 -3.256 -0.612 1 82.94 298 ARG B C 1
ATOM 5238 O O . ARG B 1 298 ? -20.25 -2.754 -0.942 1 82.94 298 ARG B O 1
ATOM 5245 N N . ASP B 1 299 ? -22.078 -2.801 0.272 1 81.31 299 ASP B N 1
ATOM 5246 C CA . ASP B 1 299 ? -21.719 -1.578 0.986 1 81.31 299 ASP B CA 1
ATOM 5247 C C . ASP B 1 299 ? -20.453 -1.779 1.817 1 81.31 299 ASP B C 1
ATOM 5249 O O . ASP B 1 299 ? -19.609 -0.89 1.888 1 81.31 299 ASP B O 1
ATOM 5253 N N . LEU B 1 300 ? -20.375 -2.92 2.363 1 80.56 300 LEU B N 1
ATOM 5254 C CA . LEU B 1 300 ? -19.203 -3.242 3.174 1 80.56 300 LEU B CA 1
ATOM 5255 C C . LEU B 1 300 ? -17.953 -3.324 2.311 1 80.56 300 LEU B C 1
ATOM 5257 O O . LEU B 1 300 ? -16.906 -2.82 2.693 1 80.56 300 LEU B O 1
ATOM 5261 N N . LEU B 1 301 ? -18.109 -3.908 1.15 1 82.25 301 LEU B N 1
ATOM 5262 C CA . LEU B 1 301 ? -16.984 -4.039 0.233 1 82.25 301 LEU B CA 1
ATOM 5263 C C . LEU B 1 301 ? -16.516 -2.67 -0.25 1 82.25 301 LEU B C 1
ATOM 5265 O O . LEU B 1 301 ? -15.305 -2.43 -0.371 1 82.25 301 LEU B O 1
ATOM 5269 N N . ALA B 1 302 ? -17.438 -1.81 -0.408 1 81 302 ALA B N 1
ATOM 5270 C CA . ALA B 1 302 ? -17.109 -0.454 -0.833 1 81 302 ALA B CA 1
ATOM 5271 C C . ALA B 1 302 ? -16.328 0.284 0.255 1 81 302 ALA B C 1
ATOM 5273 O O . ALA B 1 302 ? -15.375 1.007 -0.037 1 81 302 ALA B O 1
ATOM 5274 N N . LYS B 1 303 ? -16.719 0.1 1.438 1 80.44 303 LYS B N 1
ATOM 5275 C CA . LYS B 1 303 ? -16.016 0.718 2.564 1 80.44 303 LYS B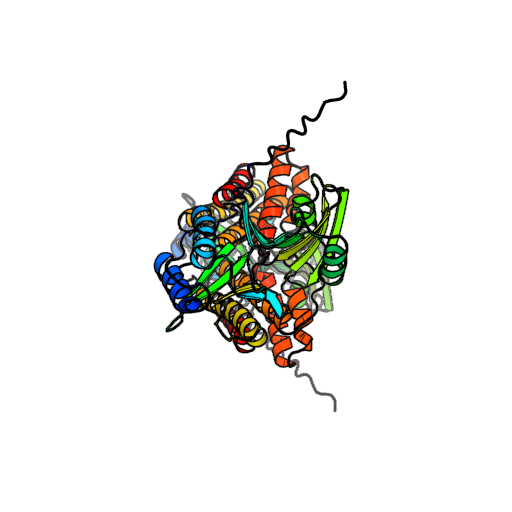 CA 1
ATOM 5276 C C . LYS B 1 303 ? -14.602 0.18 2.703 1 80.44 303 LYS B C 1
ATOM 5278 O O . LYS B 1 303 ? -13.672 0.938 2.975 1 80.44 303 LYS B O 1
ATOM 5283 N N . VAL B 1 304 ? -14.5 -1.085 2.48 1 80 304 VAL B N 1
ATOM 5284 C CA . VAL B 1 304 ? -13.195 -1.723 2.564 1 80 304 VAL B CA 1
ATOM 5285 C C . VAL B 1 304 ? -12.266 -1.151 1.493 1 80 304 VAL B C 1
ATOM 5287 O O . VAL B 1 304 ? -11.094 -0.88 1.757 1 80 304 VAL B O 1
ATOM 5290 N N . ALA B 1 305 ? -12.805 -1.019 0.327 1 81.12 305 ALA B N 1
ATOM 5291 C CA . ALA B 1 305 ? -12.008 -0.462 -0.762 1 81.12 305 ALA B CA 1
ATOM 5292 C C . ALA B 1 305 ? -11.539 0.952 -0.43 1 81.12 305 ALA B C 1
ATOM 5294 O O . ALA B 1 305 ? -10.367 1.285 -0.628 1 81.12 305 ALA B O 1
ATOM 5295 N N . LYS B 1 306 ? -12.406 1.732 0.062 1 78.62 306 LYS B N 1
ATOM 5296 C CA . LYS B 1 306 ? -12.086 3.115 0.407 1 78.62 306 LYS B CA 1
ATOM 5297 C C . LYS B 1 306 ? -11.031 3.178 1.503 1 78.62 306 LYS B C 1
ATOM 5299 O O . LYS B 1 306 ? -10.047 3.918 1.384 1 78.62 306 LYS B O 1
ATOM 5304 N N . PHE B 1 307 ? -11.25 2.4 2.455 1 77.56 307 PHE B N 1
ATOM 5305 C CA . PHE B 1 307 ? -10.336 2.379 3.594 1 77.56 307 PHE B CA 1
ATOM 5306 C C . PHE B 1 307 ? -8.961 1.866 3.18 1 77.56 307 PHE B C 1
ATOM 5308 O O . PHE B 1 307 ? -7.941 2.41 3.602 1 77.56 307 PHE B O 1
ATOM 5315 N N . SER B 1 308 ? -8.961 0.845 2.434 1 80.94 308 SER B N 1
ATOM 5316 C CA . SER B 1 308 ? -7.699 0.267 1.989 1 80.94 308 SER B CA 1
ATOM 5317 C C . SER B 1 308 ? -6.895 1.264 1.159 1 80.94 308 SER B C 1
ATOM 5319 O O . SER B 1 308 ? -5.672 1.327 1.27 1 80.94 308 SER B O 1
ATOM 5321 N N . ASN B 1 309 ? -7.582 1.986 0.419 1 77.38 309 ASN B N 1
ATOM 5322 C CA . ASN B 1 309 ? -6.918 2.977 -0.423 1 77.38 309 ASN B CA 1
ATOM 5323 C C . ASN B 1 309 ? -6.305 4.098 0.409 1 77.38 309 ASN B C 1
ATOM 5325 O O . ASN B 1 309 ? -5.234 4.605 0.078 1 77.38 309 ASN B O 1
ATOM 5329 N N . GLU B 1 310 ? -6.973 4.434 1.407 1 77.31 310 GLU B N 1
ATOM 5330 C CA . GLU B 1 310 ? -6.5 5.512 2.275 1 77.31 310 GLU B CA 1
ATOM 5331 C C . GLU B 1 310 ? -5.184 5.137 2.951 1 77.31 310 GLU B C 1
ATOM 5333 O O . GLU B 1 310 ? -4.363 6.008 3.24 1 77.31 310 GLU B O 1
ATOM 5338 N N . PHE B 1 311 ? -4.949 3.9 3.102 1 79.5 311 PHE B N 1
ATOM 5339 C CA . PHE B 1 311 ? -3.783 3.473 3.865 1 79.5 311 PHE B CA 1
ATOM 5340 C C . PHE B 1 311 ? -2.662 3.023 2.938 1 79.5 311 PHE B C 1
ATOM 5342 O O . PHE B 1 311 ? -1.55 2.742 3.389 1 79.5 311 PHE B O 1
ATOM 5349 N N . SER B 1 312 ? -2.926 3.027 1.692 1 81.19 312 SER B N 1
ATOM 5350 C CA . SER B 1 312 ? -1.955 2.498 0.74 1 81.19 312 SER B CA 1
ATOM 5351 C C . SER B 1 312 ? -0.95 3.564 0.323 1 81.19 312 SER B C 1
ATOM 5353 O O . SER B 1 312 ? 0.092 3.252 -0.256 1 81.19 312 SER B O 1
ATOM 5355 N N . HIS B 1 313 ? -1.164 4.797 0.545 1 85.94 313 HIS B N 1
ATOM 5356 C CA . HIS B 1 313 ? -0.274 5.914 0.255 1 85.94 313 HIS B CA 1
ATOM 5357 C C . HIS B 1 313 ? -0.346 6.973 1.35 1 85.94 313 HIS B C 1
ATOM 5359 O O . HIS B 1 313 ? -1.062 6.805 2.338 1 85.94 313 HIS B O 1
ATOM 5365 N N . ASP B 1 314 ? 0.602 7.898 1.26 1 89.25 314 ASP B N 1
ATOM 5366 C CA . ASP B 1 314 ? 0.632 8.969 2.256 1 89.25 314 ASP B CA 1
ATOM 5367 C C . ASP B 1 314 ? -0.502 9.961 2.025 1 89.25 314 ASP B C 1
ATOM 5369 O O . ASP B 1 314 ? -0.33 10.953 1.317 1 89.25 314 ASP B O 1
ATOM 5373 N N . THR B 1 315 ? -1.587 9.742 2.717 1 89.06 315 THR B N 1
ATOM 5374 C CA . THR B 1 315 ? -2.74 10.617 2.537 1 89.06 315 THR B CA 1
ATOM 5375 C C . THR B 1 315 ? -2.672 11.805 3.492 1 89.06 315 THR B C 1
ATOM 5377 O O . THR B 1 315 ? -3.324 12.828 3.27 1 89.06 315 THR B O 1
ATOM 5380 N N . GLY B 1 316 ? -1.941 11.625 4.555 1 90.19 316 GLY B N 1
ATOM 5381 C CA . GLY B 1 316 ? -1.854 12.672 5.562 1 90.19 316 GLY B CA 1
ATOM 5382 C C . GLY B 1 316 ? -3.131 12.836 6.363 1 90.19 316 GLY B C 1
ATOM 5383 O O . GLY B 1 316 ? -3.25 13.758 7.168 1 90.19 316 GLY B O 1
ATOM 5384 N N . LYS B 1 317 ? -4.113 12.016 6.129 1 87.5 317 LYS B N 1
ATOM 5385 C CA . LYS B 1 317 ? -5.387 12.094 6.836 1 87.5 317 LYS B CA 1
ATOM 5386 C C . LYS B 1 317 ? -5.305 11.398 8.195 1 87.5 317 LYS B C 1
ATOM 5388 O O . LYS B 1 317 ? -4.445 10.539 8.406 1 87.5 317 LYS B O 1
ATOM 5393 N N . LYS B 1 318 ? -6.156 11.922 9.031 1 82.75 318 LYS B N 1
ATOM 5394 C CA . LYS B 1 318 ? -6.223 11.273 10.344 1 82.75 318 LYS B CA 1
ATOM 5395 C C . LYS B 1 318 ? -6.75 9.852 10.234 1 82.75 318 LYS B C 1
ATOM 5397 O O . LYS B 1 318 ? -7.754 9.602 9.562 1 82.75 318 LYS B O 1
ATOM 5402 N N . THR B 1 319 ? -5.887 8.969 10.734 1 68.44 319 THR B N 1
ATOM 5403 C CA . THR B 1 319 ? -6.293 7.57 10.695 1 68.44 319 THR B CA 1
ATOM 5404 C C . THR B 1 319 ? -7.453 7.324 11.656 1 68.44 319 THR B C 1
ATOM 5406 O O . THR B 1 319 ? -7.43 7.777 12.805 1 68.44 319 THR B O 1
ATOM 5409 N N . ILE B 1 320 ? -8.711 7.328 11.117 1 58.25 320 ILE B N 1
ATOM 5410 C CA . ILE B 1 320 ? -9.82 6.996 12 1 58.25 320 ILE B CA 1
ATOM 5411 C C . ILE B 1 320 ? -9.461 5.773 12.844 1 58.25 320 ILE B C 1
ATOM 5413 O O . ILE B 1 320 ? -8.75 4.883 12.383 1 58.25 320 ILE B O 1
ATOM 5417 N N . SER B 1 321 ? -9.711 5.836 14.117 1 53.06 321 SER B N 1
ATOM 5418 C CA . SER B 1 321 ? -9.438 4.727 15.023 1 53.06 321 SER B CA 1
ATOM 5419 C C . SER B 1 321 ? -9.586 3.383 14.32 1 53.06 321 SER B C 1
ATOM 5421 O O . SER B 1 321 ? -10.672 3.043 13.844 1 53.06 321 SER B O 1
ATOM 5423 N N . THR B 1 322 ? -8.547 2.984 13.594 1 52.47 322 THR B N 1
ATOM 5424 C CA . THR B 1 322 ? -8.273 1.728 12.906 1 52.47 322 THR B CA 1
ATOM 5425 C C . THR B 1 322 ? -8.977 0.566 13.602 1 52.47 322 THR B C 1
ATOM 5427 O O . THR B 1 322 ? -9.43 -0.374 12.945 1 52.47 322 THR B O 1
ATOM 5430 N N . LYS B 1 323 ? -8.969 0.712 14.969 1 55.91 323 LYS B N 1
ATOM 5431 C CA . LYS B 1 323 ? -9.57 -0.431 15.648 1 55.91 323 LYS B CA 1
ATOM 5432 C C . LYS B 1 323 ? -11.016 -0.643 15.203 1 55.91 323 LYS B C 1
ATOM 5434 O O . LYS B 1 323 ? -11.508 -1.773 15.188 1 55.91 323 LYS B O 1
ATOM 5439 N N . GLU B 1 324 ? -11.477 0.454 14.68 1 56.88 324 GLU B N 1
ATOM 5440 C CA . GLU B 1 324 ? -12.875 0.316 14.297 1 56.88 324 GLU B CA 1
ATOM 5441 C C . GLU B 1 324 ? -13.008 -0.244 12.883 1 56.88 324 GLU B C 1
ATOM 5443 O O . GLU B 1 324 ? -14.008 -0.894 12.562 1 56.88 324 GLU B O 1
ATOM 5448 N N . ASN B 1 325 ? -11.992 -0.024 12.125 1 60.41 325 ASN B N 1
ATOM 5449 C CA . ASN B 1 325 ? -12.203 -0.399 10.734 1 60.41 325 ASN B CA 1
ATOM 5450 C C . ASN B 1 325 ? -11.648 -1.79 10.438 1 60.41 325 ASN B C 1
ATOM 5452 O O . ASN B 1 325 ? -12.031 -2.422 9.453 1 60.41 325 ASN B O 1
ATOM 5456 N N . LEU B 1 326 ? -10.852 -2.23 11.305 1 62.94 326 LEU B N 1
ATOM 5457 C CA . LEU B 1 326 ? -10.273 -3.559 11.109 1 62.94 326 LEU B CA 1
ATOM 5458 C C . LEU B 1 326 ? -11.359 -4.633 11.164 1 62.94 326 LEU B C 1
ATOM 5460 O O . LEU B 1 326 ? -11.359 -5.559 10.352 1 62.94 326 LEU B O 1
ATOM 5464 N N . PRO B 1 327 ? -12.273 -4.461 12.016 1 62.5 327 PRO B N 1
ATOM 5465 C CA . PRO B 1 327 ? -13.359 -5.445 12.031 1 62.5 327 PRO B CA 1
ATOM 5466 C C . PRO B 1 327 ? -14.109 -5.516 10.695 1 62.5 327 PRO B C 1
ATOM 5468 O O . PRO B 1 327 ? -14.688 -6.551 10.367 1 62.5 327 PRO B O 1
ATOM 5471 N N . LEU B 1 328 ? -14.008 -4.426 10.062 1 67.75 328 LEU B N 1
ATOM 5472 C CA . LEU B 1 328 ? -14.68 -4.422 8.773 1 67.75 328 LEU B CA 1
ATOM 5473 C C . LEU B 1 328 ? -14.094 -5.477 7.848 1 67.75 328 LEU B C 1
ATOM 5475 O O . LEU B 1 328 ? -14.828 -6.156 7.125 1 67.75 328 LEU B O 1
ATOM 5479 N N . TYR B 1 329 ? -12.844 -5.645 7.922 1 66.69 329 TYR B N 1
ATOM 5480 C CA . TYR B 1 329 ? -12.203 -6.656 7.098 1 66.69 329 TYR B CA 1
ATOM 5481 C C . TYR B 1 329 ? -12.617 -8.055 7.527 1 66.69 329 TYR B C 1
ATOM 5483 O O . TYR B 1 329 ? -12.852 -8.93 6.688 1 66.69 329 TYR B O 1
ATOM 5491 N N . TRP B 1 330 ? -12.75 -8.141 8.75 1 63.28 330 TRP B N 1
ATOM 5492 C CA . TRP B 1 330 ? -13.211 -9.422 9.289 1 63.28 330 TRP B CA 1
ATOM 5493 C C . TRP B 1 330 ? -14.633 -9.719 8.82 1 63.28 330 TRP B C 1
ATOM 5495 O O . TRP B 1 330 ? -14.93 -10.852 8.43 1 63.28 330 TRP B O 1
ATOM 5505 N N . LEU B 1 331 ? -15.359 -8.734 8.922 1 62.56 331 LEU B N 1
ATOM 5506 C CA . LEU B 1 331 ? -16.75 -8.914 8.555 1 62.56 331 LEU B CA 1
ATOM 5507 C C . LEU B 1 331 ? -16.891 -9.305 7.082 1 62.56 331 LEU B C 1
ATOM 5509 O O . LEU B 1 331 ? -17.656 -10.195 6.734 1 62.56 331 LEU B O 1
ATOM 5513 N N . VAL B 1 332 ? -16.141 -8.641 6.391 1 61.44 332 VAL B N 1
ATOM 5514 C CA . VAL B 1 332 ? -16.172 -8.953 4.965 1 61.44 332 VAL B CA 1
ATOM 5515 C C . VAL B 1 332 ? -15.664 -10.375 4.734 1 61.44 332 VAL B C 1
ATOM 5517 O O . VAL B 1 332 ? -16.25 -11.133 3.963 1 61.44 332 VAL B O 1
ATOM 5520 N N . TYR B 1 333 ? -14.688 -10.734 5.516 1 60.91 333 TYR B N 1
ATOM 5521 C CA . TYR B 1 333 ? -14.102 -12.07 5.453 1 60.91 333 TYR B CA 1
ATOM 5522 C C . TYR B 1 333 ? -15.148 -13.133 5.773 1 60.91 333 TYR B C 1
ATOM 5524 O O . TYR B 1 333 ? -15.25 -14.141 5.074 1 60.91 333 TYR B O 1
ATOM 5532 N N . MET B 1 334 ? -15.82 -12.844 6.75 1 61.62 334 MET B N 1
ATOM 5533 C CA . MET B 1 334 ? -16.797 -13.82 7.219 1 61.62 334 MET B CA 1
ATOM 5534 C C . MET B 1 334 ? -17.938 -13.992 6.203 1 61.62 334 MET B C 1
ATOM 5536 O O . MET B 1 334 ? -18.578 -15.039 6.148 1 61.62 334 MET B O 1
ATOM 5540 N N . GLN B 1 335 ? -18.078 -12.961 5.461 1 62.06 335 GLN B N 1
ATOM 5541 C CA . GLN B 1 335 ? -19.156 -13.016 4.492 1 62.06 335 GLN B CA 1
ATOM 5542 C C . GLN B 1 335 ? -18.719 -13.672 3.191 1 62.06 335 GLN B C 1
ATOM 5544 O O . GLN B 1 335 ? -19.547 -14.07 2.375 1 62.06 335 GLN B O 1
ATOM 5549 N N . LEU B 1 336 ? -17.453 -13.633 3.062 1 57.94 336 LEU B N 1
ATOM 5550 C CA . LEU B 1 336 ? -16.938 -14.297 1.876 1 57.94 336 LEU B CA 1
ATOM 5551 C C . LEU B 1 336 ? -16.812 -15.805 2.102 1 57.94 336 LEU B C 1
ATOM 5553 O O . LEU B 1 336 ? -17.016 -16.594 1.174 1 57.94 336 LEU B O 1
#

Organism: Synechocystis sp. (strain ATCC 27184 / PCC 6803 / Kazusa) (NCBI:txid1111708)

Solvent-accessible surface area (backbone atoms only — not comparable to full-atom values): 35979 Å² total; per-residue (Å²): 135,82,78,76,74,78,71,78,66,82,74,68,86,66,52,65,50,71,72,69,77,56,92,52,90,53,52,29,56,85,37,15,38,56,52,35,31,51,51,35,61,73,67,34,83,47,74,41,53,49,67,68,54,46,55,52,47,53,52,51,49,34,46,57,29,65,16,42,26,28,36,38,27,66,84,55,51,70,39,66,39,40,64,34,42,35,55,37,78,88,75,35,35,37,36,42,27,51,46,75,49,80,81,60,87,68,54,72,69,55,45,54,55,46,37,73,78,43,74,49,34,29,38,34,39,32,27,37,61,49,36,38,38,42,42,80,50,95,72,24,32,35,37,34,34,24,19,23,31,56,50,71,66,58,52,46,62,74,58,50,73,85,40,83,41,76,47,80,42,85,76,45,84,51,31,34,36,36,39,32,28,43,94,88,36,38,33,38,33,41,32,37,23,26,50,51,52,43,37,37,41,34,35,54,70,61,81,72,49,52,69,55,51,29,51,49,36,53,48,50,48,47,49,51,30,50,51,49,41,49,54,51,58,60,50,54,75,74,49,58,86,80,35,63,66,59,48,26,30,50,47,38,48,44,45,27,35,45,39,51,40,49,52,51,47,31,60,75,69,66,50,87,68,93,57,55,59,58,69,51,46,61,67,56,50,47,64,62,50,39,78,80,45,55,70,69,56,34,54,51,53,50,50,49,50,54,52,38,56,52,40,64,45,49,29,42,50,75,77,62,70,51,81,66,51,52,52,51,56,50,52,52,53,72,71,101,136,83,79,76,75,80,73,77,68,81,73,69,84,68,54,64,50,70,72,69,79,56,93,52,89,53,54,29,56,84,37,16,38,56,51,35,31,52,50,36,62,72,67,34,82,46,73,40,54,49,67,68,52,47,54,50,47,53,50,51,49,34,49,56,29,66,18,43,26,28,37,37,29,68,86,56,52,68,42,66,39,41,63,35,43,35,55,38,80,86,75,36,35,36,35,41,28,51,45,76,48,81,81,60,87,68,54,70,70,56,44,53,54,46,38,74,78,43,74,49,34,29,38,33,38,31,26,36,62,49,35,38,36,43,44,81,51,95,72,24,33,35,38,36,35,25,19,22,31,54,49,73,68,58,52,47,62,74,57,50,73,84,41,81,42,77,47,79,40,86,76,47,84,51,31,35,35,36,41,33,27,43,96,89,35,39,34,39,33,42,32,36,25,27,52,50,49,42,38,38,41,36,33,52,68,62,82,71,48,51,71,56,51,31,51,49,37,53,47,50,48,47,50,52,29,49,52,51,40,50,53,51,56,62,52,55,78,72,49,59,87,80,35,62,64,59,50,26,28,52,46,38,48,43,46,27,34,46,39,51,39,49,50,51,48,30,60,75,70,68,50,87,69,92,56,56,60,57,70,52,47,59,68,58,50,47,64,63,49,39,77,78,46,54,70,71,56,35,54,50,51,50,49,48,49,54,53,37,55,55,38,64,47,51,29,44,51,75,78,63,70,52,81,66,53,52,53,51,56,50,51,52,53,74,71,101

Foldseek 3Di:
DPPPPPPPPCPDDFPWPQDDADPQVDALAVCVFVLQQVLCVVVDQDWDFDLVSVVVSVNSVCNNNVQQWWKFFLVLDIARGFRTWTADSVQQKIKTWRAAQPPPDDDPVVVVVVCVVVVFRTEMEMANWGTWGWADDDRGIKIWTFHAADDPVRVCVVPVPQWPDWDWADPDQQWIWIWTHHPNTIYIYIYGGHRFRTMMIGRSNPPDHSVRVSVVSLVVQLVVLVVQLVVLVVCVVVDDLQDLLVLLVSLLSLQVSVLSNLVSVCRVVVFDDPDHSVPQHLVNSLVRCLVVDDPVLNVLSVVSVVLNVPSPDPPVDDDPSSVVCSVSSVVNSVVD/DPPPPPPPVCPDDFPWPQDDADPQVDALAVCVFVLQQVLCVVVDQDWDADLVSVVVSVNSVCNNNVQQWWKFWLVLDIARGFRTWTADSVQQKIKTWRAAQPPPDDDPVVVVVCCVVVVFRTEMEMANWGTWGWADDDRGIKIWTFHAADDPVRVCVVPVPQWPDWDWAPPDQQWIWIWTHHPNTTYIYIYGGHRFRTMMIGRSNPPDHSVRVSVVSLVVQLVVLVVQLVVLLVCVVVDDLQPLLVLLVSLLSLQVSVLSNLVSVCRVVVFDDPDHSVPQHLVNSLVRCLVVDDPVLNVLSVVSVVLNVPSPDPPVDDDPSSVVCSVSSVVNSVVD

Radius of gyration: 32.99 Å; Cα contacts (8 Å, |Δi|>4): 1156; chains: 2; bounding box: 77×110×78 Å

Nearest PDB structures (foldseek):
  4dzu-assembly1_A  TM=4.208E-01  e=2.888E+00  synthetic construct
  8eug-assembly1_k  TM=5.399E-01  e=1.066E+00  Schizosaccharomyces pombe
  2m2u-assembly1_A  TM=3.690E-01  e=5.451E-01  African swine fever virus
  4dzu-assembly1_A  TM=4.153E-01  e=4.081E+00  synthetic construct

Sequence (672 aa):
MRYKVDLESPFYPHYLYVIRPRRICMDPIKDSHKIFKGLAEKYGNKNISNRVQVADFFKDLLEATGGLIIVDFLDMENWDVIESFSFDEKSEILTLVWHDFRKLVETERRRELRQSLFPASLYSCALQINTILPVPAKESALFIINGYAKTSKEIKNLYRFGTDEIEIYDNGFFKKRVIRKVSGHYEVIDFHCTPLYSLVMMPKASGISSAHSKRFLYWKNVHVALIRIRKILDSFDEIDEFSHDEVSEKVNSVRRAMEYLLKVECCSKGLKISKEYSQVFLGDLIAIVKYTRESHIRDLLAKVAKFSNEFSHDTGKKTISTKENLPLYWLVYMQLMRYKVDLESPFYPHYLYVIRPRRICMDPIKDSHKIFKGLAEKYGNKNISNRVQVADFFKDLLEATGGLIIVDFLDMENWDVIESFSFDEKSEILTLVWHDFRKLVETERRRELRQSLFPASLYSCALQINTILPVPAKESALFIINGYAKTSKEIKNLYRFGTDEIEIYDNGFFKKRVIRKVSGHYEVIDFHCTPLYSLVMMPKASGISSAHSKRFLYWKNVHVALIRIRKILDSFDEIDEFSHDEVSEKVNSVRRAMEYLLKVECCSKGLKISKEYSQVFLGDLIAIVKYTRESHIRDLLAKVAKFSNEFSHDTGKKTISTKENLPLYWLVYMQL